Protein AF-A0ABD1CGI1-F1 (afdb_monomer)

Sequence (366 aa):
MSIEWSLESVKILVENVEKYPSLYDGLTTYNNSGPIQEIWDLIAKSVGNGATGFICKRRWQVLRNAYRNHVKFGYKVSPYGIEPHLGFMRPFFRSKAELQAKNNPEDSLEYCKKLTQIVQEYPHLYFDNRSTASSDDWQEVATRMGNGDSPEQCTAHWSRLRTRYSYHLKRGYKMRPAGLEQDLKFMAPLLAAREEATLETTIMLVDLVRDHPILYQHGNVKEHQDVWKNVAEMMGSGATAQDCENHWRSLRYAYTKCLQKGFAMRQSGIAEHLEFLKPYLKLPEGADSEPAAKKISLVKKPQKWELRREAAVAAIQRHKHLKFDGEDEDTLFLFELLPDIAKMNDTDKMAFKVGAVQLAQEFVNG

Solvent-accessible surface area (backbone atoms only — not comparable to full-atom values): 22028 Å² total; per-residue (Å²): 138,84,77,82,82,48,67,64,48,49,48,50,45,46,63,52,48,67,77,40,55,74,82,70,47,89,59,80,90,56,80,55,72,69,67,53,52,55,51,31,41,52,45,12,63,73,46,36,89,84,48,42,24,68,55,49,52,54,51,48,54,52,46,55,51,39,46,53,41,21,77,74,71,69,45,83,50,82,57,82,85,47,67,74,76,53,52,83,49,59,86,63,62,61,49,72,64,59,60,41,51,76,71,35,63,73,58,31,56,68,51,48,50,52,52,48,58,57,48,65,79,39,72,69,65,76,50,93,45,92,87,70,58,55,73,63,58,38,43,50,50,21,60,72,66,67,76,82,53,47,34,67,52,50,51,51,50,49,53,53,50,52,52,50,51,52,42,23,76,77,67,69,44,82,59,72,36,76,77,51,64,67,80,47,51,79,49,53,65,56,53,49,54,50,50,51,55,52,47,52,54,50,50,50,52,48,54,56,47,63,78,37,58,65,79,67,49,98,59,66,75,75,65,48,57,62,51,31,42,53,50,18,60,71,66,65,72,89,52,43,32,66,53,52,51,53,49,49,54,52,50,53,50,50,51,52,41,22,70,76,68,72,42,80,65,94,56,82,72,55,65,71,75,49,53,86,47,60,91,68,50,92,65,71,94,71,69,91,55,76,94,72,88,75,91,83,90,68,98,63,80,78,50,76,66,52,55,50,49,51,51,50,52,51,50,57,62,69,43,77,80,71,68,85,53,97,80,41,64,71,61,52,54,62,56,69,48,46,70,60,58,66,73,45,53,76,67,53,52,49,53,52,54,54,50,52,53,51,53,53,48,51,70,75,74,104

Structure (mmCIF, N/CA/C/O backbone):
data_AF-A0ABD1CGI1-F1
#
_entry.id   AF-A0ABD1CGI1-F1
#
loop_
_atom_site.group_PDB
_atom_site.id
_atom_site.type_symbol
_atom_site.label_atom_id
_atom_site.label_alt_id
_atom_site.label_comp_id
_atom_site.label_asym_id
_atom_site.label_entity_id
_atom_site.label_seq_id
_atom_site.pdbx_PDB_ins_code
_atom_site.Cartn_x
_atom_site.Cartn_y
_atom_site.Cartn_z
_atom_site.occupancy
_atom_site.B_iso_or_equiv
_atom_site.auth_seq_id
_atom_site.auth_comp_id
_atom_site.auth_asym_id
_atom_site.auth_atom_id
_atom_site.pdbx_PDB_model_num
ATOM 1 N N . MET A 1 1 ? 5.285 4.933 44.755 1.00 49.44 1 MET A N 1
ATOM 2 C CA . MET A 1 1 ? 4.060 4.673 45.539 1.00 49.44 1 MET A CA 1
ATOM 3 C C . MET A 1 1 ? 2.994 4.146 44.592 1.00 49.44 1 MET A C 1
ATOM 5 O O . MET A 1 1 ? 2.702 4.816 43.610 1.00 49.44 1 MET A O 1
ATOM 9 N N . SER A 1 2 ? 2.510 2.922 44.808 1.00 55.78 2 SER A N 1
ATOM 10 C CA . SER A 1 2 ? 1.418 2.339 44.018 1.00 55.78 2 SER A CA 1
ATOM 11 C C . SER A 1 2 ? 0.116 2.603 44.762 1.00 55.78 2 SER A C 1
ATOM 13 O O . SER A 1 2 ? -0.016 2.167 45.899 1.00 55.78 2 SER A O 1
ATOM 15 N N . ILE A 1 3 ? -0.806 3.343 44.150 1.00 73.62 3 ILE A N 1
ATOM 16 C CA . ILE A 1 3 ? -2.144 3.562 44.711 1.00 73.62 3 ILE A CA 1
ATOM 17 C C . ILE A 1 3 ? -2.946 2.282 44.512 1.00 73.62 3 ILE A C 1
ATOM 19 O O . ILE A 1 3 ? -3.019 1.758 43.396 1.00 73.62 3 ILE A O 1
ATOM 23 N N . GLU A 1 4 ? -3.540 1.784 45.589 1.00 81.81 4 GLU A N 1
ATOM 24 C CA . GLU A 1 4 ? -4.487 0.682 45.528 1.00 81.81 4 GLU A CA 1
ATOM 25 C C . GLU A 1 4 ? -5.853 1.219 45.080 1.00 81.81 4 GLU A C 1
ATOM 27 O O . GLU A 1 4 ? -6.418 2.130 45.683 1.00 81.81 4 GLU A O 1
ATOM 32 N N . TRP A 1 5 ? -6.360 0.703 43.959 1.00 87.06 5 TRP A N 1
ATOM 33 C CA . TRP A 1 5 ? -7.610 1.167 43.360 1.00 87.06 5 TRP A CA 1
ATOM 34 C C . TRP A 1 5 ? -8.779 0.326 43.864 1.00 87.06 5 TRP A C 1
ATOM 36 O O . TRP A 1 5 ? -9.035 -0.754 43.330 1.00 87.06 5 TRP A O 1
ATOM 46 N N . SER A 1 6 ? -9.509 0.841 44.852 1.00 91.19 6 SER A N 1
ATOM 47 C CA . SER A 1 6 ? -10.784 0.260 45.281 1.00 91.19 6 SER A CA 1
ATOM 48 C C . SER A 1 6 ? -11.879 0.486 44.229 1.00 91.19 6 SER A C 1
ATOM 50 O O . SER A 1 6 ? -11.765 1.368 43.372 1.00 91.19 6 SER A O 1
ATOM 52 N N . LEU A 1 7 ? -12.965 -0.294 44.294 1.00 90.88 7 LEU A N 1
ATOM 53 C CA . LEU A 1 7 ? -14.144 -0.078 43.445 1.00 90.88 7 LEU A CA 1
ATOM 54 C C . LEU A 1 7 ? -14.668 1.359 43.580 1.00 90.88 7 LEU A C 1
ATOM 56 O O . LEU A 1 7 ? -14.987 1.984 42.573 1.00 90.88 7 LEU A O 1
ATOM 60 N N . GLU A 1 8 ? -14.673 1.898 44.797 1.00 92.38 8 GLU A N 1
ATOM 61 C CA . GLU A 1 8 ? -15.166 3.243 45.085 1.00 92.38 8 GLU A CA 1
ATOM 62 C C . GLU A 1 8 ? -14.311 4.331 44.426 1.00 92.38 8 GLU A C 1
ATOM 64 O O . GLU A 1 8 ? -14.825 5.184 43.707 1.00 92.38 8 GLU A O 1
ATOM 69 N N . SER A 1 9 ? -12.981 4.250 44.546 1.00 92.75 9 SER A N 1
ATOM 70 C CA . SER A 1 9 ? -12.083 5.203 43.879 1.00 92.75 9 SER A CA 1
ATOM 71 C C . SER A 1 9 ? -12.183 5.129 42.351 1.00 92.75 9 SER A C 1
ATOM 73 O O . SER A 1 9 ? -11.997 6.135 41.664 1.00 92.75 9 SER A O 1
ATOM 75 N N . VAL A 1 10 ? -12.486 3.948 41.795 1.00 93.81 10 VAL A N 1
ATOM 76 C CA . VAL A 1 10 ? -12.723 3.791 40.354 1.00 93.81 10 VAL A CA 1
ATOM 77 C C . VAL A 1 10 ? -14.075 4.382 39.946 1.00 93.81 10 VAL A C 1
ATOM 79 O O . VAL A 1 10 ? -14.132 5.028 38.903 1.00 93.81 10 VAL A O 1
ATOM 82 N N . LYS A 1 11 ? -15.137 4.235 40.747 1.00 95.06 11 LYS A N 1
ATOM 83 C CA . LYS A 1 11 ? -16.434 4.882 40.484 1.00 95.06 11 LYS A CA 1
ATOM 84 C C . LYS A 1 11 ? -16.307 6.401 40.466 1.00 95.06 11 LYS A C 1
ATOM 86 O O . LYS A 1 11 ? -16.668 7.015 39.467 1.00 95.06 11 LYS A O 1
ATOM 91 N N . ILE A 1 12 ? -15.665 6.978 41.483 1.00 94.81 12 ILE A N 1
ATOM 92 C CA . ILE A 1 12 ? -15.405 8.424 41.560 1.00 94.81 12 ILE A CA 1
ATOM 93 C C . ILE A 1 12 ? -14.619 8.903 40.332 1.00 94.81 12 ILE A C 1
ATOM 95 O O . ILE A 1 12 ? -14.921 9.958 39.770 1.00 94.81 12 ILE A O 1
ATOM 99 N N . LEU A 1 13 ? -13.622 8.133 39.878 1.00 95.88 13 LEU A N 1
ATOM 100 C CA . LEU A 1 13 ? -12.886 8.443 38.651 1.00 95.88 13 LEU A CA 1
ATOM 101 C C . LEU A 1 13 ? -13.818 8.475 37.430 1.00 95.88 13 LEU A C 1
ATOM 103 O O . LEU A 1 13 ? -13.763 9.426 36.656 1.00 95.88 13 LEU A O 1
ATOM 107 N N . VAL A 1 14 ? -14.652 7.449 37.248 1.00 96.19 14 VAL A N 1
ATOM 108 C CA . VAL A 1 14 ? -15.552 7.322 36.091 1.00 96.19 14 VAL A CA 1
ATOM 109 C C . VAL A 1 14 ? -16.596 8.440 36.073 1.00 96.19 14 VAL A C 1
ATOM 111 O O . VAL A 1 14 ? -16.727 9.117 35.056 1.00 96.19 14 VAL A O 1
ATOM 114 N N . GLU A 1 15 ? -17.255 8.696 37.202 1.00 95.19 15 GLU A N 1
ATOM 115 C CA . GLU A 1 15 ? -18.271 9.748 37.349 1.00 95.19 15 GLU A CA 1
ATOM 116 C C . GLU A 1 15 ? -17.703 11.147 37.103 1.00 95.19 15 GLU A C 1
ATOM 118 O O . GLU A 1 15 ? -18.371 12.017 36.547 1.00 95.19 15 GLU A O 1
ATOM 123 N N . ASN A 1 16 ? -16.452 11.394 37.505 1.00 95.94 16 ASN A N 1
ATOM 124 C CA . ASN A 1 16 ? -15.813 12.671 37.214 1.00 95.94 16 ASN A CA 1
ATOM 125 C C . ASN A 1 16 ? -15.345 12.770 35.763 1.00 95.94 16 ASN A C 1
ATOM 127 O O . ASN A 1 16 ? -15.447 13.850 35.195 1.00 95.94 16 ASN A O 1
ATOM 131 N N . VAL A 1 17 ? -14.883 11.681 35.141 1.00 95.12 17 VAL A N 1
ATOM 132 C CA . VAL A 1 17 ? -14.538 11.681 33.711 1.00 95.12 17 VAL A CA 1
ATOM 133 C C . VAL A 1 17 ? -15.768 11.945 32.845 1.00 95.12 17 VAL A C 1
ATOM 135 O O . VAL A 1 17 ? -15.658 12.713 31.895 1.00 95.12 17 VAL A O 1
ATOM 138 N N . GLU A 1 18 ? -16.924 11.366 33.177 1.00 94.44 18 GLU A N 1
ATOM 139 C CA . GLU A 1 18 ? -18.182 11.522 32.431 1.00 94.44 18 GLU A CA 1
ATOM 140 C C . GLU A 1 18 ? -18.579 12.995 32.229 1.00 94.44 18 GLU A C 1
ATOM 142 O O . GLU A 1 18 ? -19.019 13.372 31.140 1.00 94.44 18 GLU A O 1
ATOM 147 N N . LYS A 1 19 ? -18.311 13.851 33.224 1.00 93.31 19 LYS A N 1
ATOM 148 C CA . LYS A 1 19 ? -18.578 15.302 33.190 1.00 93.31 19 LYS A CA 1
ATOM 149 C C . LYS A 1 19 ? -17.768 16.064 32.135 1.00 93.31 19 LYS A C 1
ATOM 151 O O . LYS A 1 19 ? -18.123 17.193 31.806 1.00 93.31 19 LYS A O 1
ATOM 156 N N . TYR A 1 20 ? -16.691 15.478 31.611 1.00 91.69 20 TYR A N 1
ATOM 157 C CA . TYR A 1 20 ? -15.783 16.131 30.668 1.00 91.69 20 TYR A CA 1
ATOM 158 C C . TYR A 1 20 ? -15.687 15.341 29.351 1.00 91.69 20 TYR A C 1
ATOM 160 O O . TYR A 1 20 ? -14.754 14.550 29.173 1.00 91.69 20 TYR A O 1
ATOM 168 N N . PRO A 1 21 ? -16.598 15.583 28.384 1.00 87.81 21 PRO A N 1
ATOM 169 C CA . PRO A 1 21 ? -16.583 14.927 27.073 1.00 87.81 21 PRO A CA 1
ATOM 170 C C . PRO A 1 21 ? -15.235 14.974 26.351 1.00 87.81 2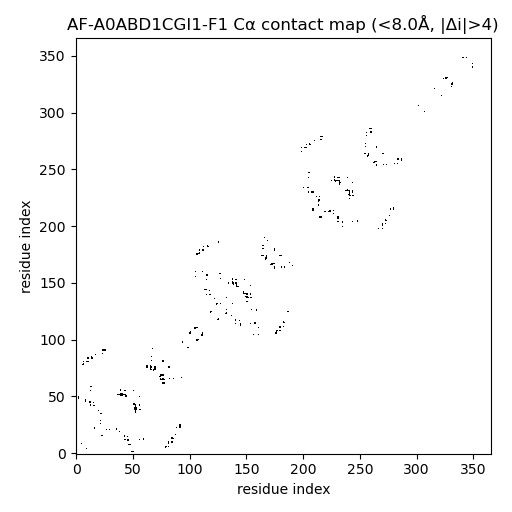1 PRO A C 1
ATOM 172 O O . PRO A 1 21 ? -14.848 13.997 25.717 1.00 87.81 21 PRO A O 1
ATOM 175 N N . SER A 1 22 ? -14.457 16.045 26.530 1.00 85.69 22 SER A N 1
ATOM 176 C CA . SER A 1 22 ? -13.109 16.199 25.963 1.00 85.69 22 SER A CA 1
ATOM 177 C C . SER A 1 22 ? -12.122 15.080 26.338 1.00 85.69 22 SER A C 1
ATOM 179 O O . SER A 1 22 ? -11.112 14.897 25.659 1.00 85.69 22 SER A O 1
ATOM 181 N N . LEU A 1 23 ? -12.387 14.302 27.395 1.00 88.81 23 LEU A N 1
ATOM 182 C CA . LEU A 1 23 ? -11.530 13.194 27.833 1.00 88.81 23 LEU A CA 1
ATOM 183 C C . LEU A 1 23 ? -11.821 11.861 27.129 1.00 88.81 23 LEU A C 1
ATOM 185 O O . LEU A 1 23 ? -11.013 10.922 27.213 1.00 88.81 23 LEU A O 1
ATOM 189 N N . TYR A 1 24 ? -12.972 11.734 26.468 1.00 87.06 24 TYR A N 1
ATOM 190 C CA . TYR A 1 24 ? -13.424 10.463 25.901 1.00 87.06 24 TYR A CA 1
ATOM 191 C C . TYR A 1 24 ? -14.042 10.567 24.507 1.00 87.06 24 TYR A C 1
ATOM 193 O O . TYR A 1 24 ? -13.905 9.606 23.738 1.00 87.06 24 TYR A O 1
ATOM 201 N N . ASP A 1 25 ? -14.631 11.706 24.159 1.00 80.44 25 ASP A N 1
ATOM 202 C CA . ASP A 1 25 ? -15.135 12.013 22.830 1.00 80.44 25 ASP A CA 1
ATOM 203 C C . ASP A 1 25 ? -13.984 12.480 21.927 1.00 80.44 25 ASP A C 1
ATOM 205 O O . ASP A 1 25 ? -13.345 13.503 22.156 1.00 80.44 25 ASP A O 1
ATOM 209 N N . GLY A 1 26 ? -13.664 11.680 20.909 1.00 68.81 26 GLY A N 1
ATOM 210 C CA . GLY A 1 26 ? -12.513 11.889 20.023 1.00 68.81 26 GLY A CA 1
ATOM 211 C C . GLY A 1 26 ? -12.719 12.976 18.965 1.00 68.81 26 GLY A C 1
ATOM 212 O O . GLY A 1 26 ? -12.088 12.903 17.911 1.00 68.81 26 GLY A O 1
ATOM 213 N N . LEU A 1 27 ? -13.636 13.920 19.188 1.00 65.75 27 LEU A N 1
ATOM 214 C CA . LEU A 1 27 ? -13.879 15.034 18.276 1.00 65.75 27 LEU A CA 1
ATOM 215 C C . LEU A 1 27 ? -12.739 16.059 18.354 1.00 65.75 27 LEU A C 1
ATOM 217 O O . LEU A 1 27 ? -12.247 16.412 19.424 1.00 65.75 27 LEU A O 1
ATOM 221 N N . THR A 1 28 ? -12.328 16.556 17.188 1.00 53.53 28 THR A N 1
ATOM 222 C CA . THR A 1 28 ? -11.193 17.476 16.996 1.00 53.53 28 THR A CA 1
ATOM 223 C C . THR A 1 28 ? -11.413 18.874 17.581 1.00 53.53 28 THR A C 1
ATOM 225 O O . THR A 1 28 ? -10.465 19.650 17.681 1.00 53.53 28 THR A O 1
ATOM 228 N N . THR A 1 29 ? -12.635 19.194 18.014 1.00 57.47 29 THR A N 1
ATOM 229 C CA . THR A 1 29 ? -13.027 20.484 18.603 1.00 57.47 29 THR A CA 1
ATOM 230 C C . THR A 1 29 ? -12.425 20.743 19.987 1.00 57.47 29 THR A C 1
ATOM 232 O O . THR A 1 29 ? -12.508 21.862 20.481 1.00 57.47 29 THR A O 1
ATOM 235 N N . TYR A 1 30 ? -11.799 19.741 20.613 1.00 57.44 30 TYR A N 1
ATOM 236 C CA . TYR A 1 30 ? -11.267 19.823 21.981 1.00 57.44 30 TYR A CA 1
ATOM 237 C C . TYR A 1 30 ? -9.726 19.874 22.064 1.00 57.44 30 TYR A C 1
ATOM 239 O O . TYR A 1 30 ? -9.164 19.680 23.139 1.00 57.44 30 TYR A O 1
ATOM 247 N N . ASN A 1 31 ? -9.027 20.136 20.953 1.00 52.41 31 ASN A N 1
ATOM 248 C CA . ASN A 1 31 ? -7.566 19.994 20.794 1.00 52.41 31 ASN A CA 1
ATOM 249 C C . ASN A 1 31 ? -6.672 21.026 21.525 1.00 52.41 31 ASN A C 1
ATOM 251 O O . ASN A 1 31 ? -5.549 21.291 21.096 1.00 52.41 31 ASN A O 1
ATOM 255 N N . ASN A 1 32 ? -7.099 21.557 22.669 1.00 59.28 32 ASN A N 1
ATOM 256 C CA . ASN A 1 32 ? -6.231 22.354 23.532 1.00 59.28 32 ASN A CA 1
ATOM 257 C C . ASN A 1 32 ? -5.620 21.440 24.606 1.00 59.28 32 ASN A C 1
ATOM 259 O O . ASN A 1 32 ? -6.303 20.970 25.513 1.00 59.28 32 ASN A O 1
ATOM 263 N N . SER A 1 33 ? -4.316 21.168 24.501 1.00 55.50 33 SER A N 1
ATOM 264 C CA . SER A 1 33 ? -3.584 20.278 25.417 1.00 55.50 33 SER A CA 1
ATOM 265 C C . SER A 1 33 ? -3.448 20.832 26.843 1.00 55.50 33 SER A C 1
ATOM 267 O O . SER A 1 33 ? -3.386 20.042 27.784 1.00 55.50 33 SER A O 1
ATOM 269 N N . GLY A 1 34 ? -3.445 22.160 27.008 1.00 63.25 34 GLY A N 1
ATOM 270 C CA . GLY A 1 34 ? -3.379 22.838 28.312 1.00 63.25 34 GLY A CA 1
ATOM 271 C C . GLY A 1 34 ? -4.583 22.537 29.221 1.00 63.25 34 GLY A C 1
ATOM 272 O O . GLY A 1 34 ? -4.389 21.946 30.282 1.00 63.25 34 GLY A O 1
ATOM 273 N N . PRO A 1 35 ? -5.827 22.817 28.782 1.00 78.44 35 PRO A N 1
ATOM 274 C CA . PRO A 1 35 ? -7.042 22.547 29.558 1.00 78.44 35 PRO A CA 1
ATOM 275 C C . PRO A 1 35 ? -7.209 21.084 29.989 1.00 78.44 35 PRO A C 1
ATOM 277 O O . PRO A 1 35 ? -7.772 20.801 31.041 1.00 78.44 35 PRO A O 1
ATOM 280 N N . ILE A 1 36 ? -6.715 20.125 29.198 1.00 86.50 36 ILE A N 1
ATOM 281 C CA . ILE A 1 36 ? -6.889 18.693 29.486 1.00 86.50 36 ILE A CA 1
ATOM 282 C C . ILE A 1 36 ? -6.120 18.271 30.741 1.00 86.50 36 ILE A C 1
ATOM 284 O O . ILE A 1 36 ? -6.612 17.442 31.507 1.00 86.50 36 ILE A O 1
ATOM 288 N N . GLN A 1 37 ? -4.914 18.803 30.955 1.00 88.31 37 GLN A N 1
ATOM 289 C CA . GLN A 1 37 ? -4.113 18.426 32.119 1.00 88.31 37 GLN A CA 1
ATOM 290 C C . GLN A 1 37 ? -4.726 18.974 33.414 1.00 88.31 37 GLN A C 1
ATOM 292 O O . GLN A 1 37 ? -4.833 18.230 34.387 1.00 88.31 37 GLN A O 1
ATOM 297 N N . GLU A 1 38 ? -5.227 20.210 33.389 1.00 90.12 38 GLU A N 1
ATOM 298 C CA . GLU A 1 38 ? -5.939 20.822 34.518 1.00 90.12 38 GLU A CA 1
ATOM 299 C C . GLU A 1 38 ? -7.193 20.027 34.903 1.00 90.12 38 GLU A C 1
ATOM 301 O O . GLU A 1 38 ? -7.440 19.791 36.086 1.00 90.12 38 GLU A O 1
ATOM 306 N N . ILE A 1 39 ? -7.945 19.531 33.913 1.00 92.69 39 ILE A N 1
ATOM 307 C CA . ILE A 1 39 ? -9.095 18.650 34.153 1.00 92.69 39 ILE A CA 1
ATOM 308 C C . ILE A 1 39 ? -8.651 17.362 34.861 1.00 92.69 39 ILE A C 1
ATOM 310 O O . ILE A 1 39 ? -9.283 16.947 35.831 1.00 92.69 39 ILE A O 1
ATOM 314 N N . TRP A 1 40 ? -7.557 16.726 34.429 1.00 95.31 40 TRP A N 1
ATOM 315 C CA . TRP A 1 40 ? -7.055 15.526 35.107 1.00 95.31 40 TRP A CA 1
ATOM 316 C C . TRP A 1 40 ? -6.618 15.802 36.546 1.00 95.31 40 TRP A C 1
ATOM 318 O O . TRP A 1 40 ? -6.855 14.963 37.416 1.00 95.31 40 TRP A O 1
ATOM 328 N N . ASP A 1 41 ? -6.018 16.958 36.812 1.00 94.00 41 ASP A N 1
ATOM 329 C CA . ASP A 1 41 ? -5.604 17.342 38.162 1.00 94.00 41 ASP A CA 1
ATOM 330 C C . ASP A 1 41 ? -6.809 17.672 39.060 1.00 94.00 41 ASP A C 1
ATOM 332 O O . ASP A 1 41 ? -6.804 17.332 40.244 1.00 94.00 41 ASP A O 1
ATOM 336 N N . LEU A 1 42 ? -7.884 18.243 38.505 1.00 94.44 42 LEU A N 1
ATOM 337 C CA . LEU A 1 42 ? -9.169 18.396 39.199 1.00 94.44 42 LEU A CA 1
ATOM 338 C C . LEU A 1 42 ? -9.792 17.038 39.543 1.00 94.44 42 LEU A C 1
ATOM 340 O O . LEU A 1 42 ? -10.171 16.812 40.691 1.00 94.44 42 LEU A O 1
ATOM 344 N N . ILE A 1 43 ? -9.833 16.111 38.582 1.00 95.75 43 ILE A N 1
ATOM 345 C CA . ILE A 1 43 ? -10.327 14.743 38.804 1.00 95.75 43 ILE A CA 1
ATOM 346 C C . ILE A 1 43 ? -9.505 14.047 39.893 1.00 95.75 43 ILE A C 1
ATOM 348 O O . ILE A 1 43 ? -10.063 13.375 40.758 1.00 95.75 43 ILE A O 1
ATOM 352 N N . ALA A 1 44 ? -8.184 14.223 39.889 1.00 95.19 44 ALA A N 1
ATOM 353 C CA . ALA A 1 44 ? -7.301 13.621 40.879 1.00 95.19 44 ALA A CA 1
ATOM 354 C C . ALA A 1 44 ? -7.585 14.113 42.306 1.00 95.19 44 ALA A C 1
ATOM 356 O O . ALA A 1 44 ? -7.606 13.303 43.234 1.00 95.19 44 ALA A O 1
ATOM 357 N N . LYS A 1 45 ? -7.893 15.407 42.478 1.00 94.69 45 LYS A N 1
ATOM 358 C CA . LYS A 1 45 ? -8.345 15.958 43.768 1.00 94.69 45 LYS A CA 1
ATOM 359 C C . LYS A 1 45 ? -9.642 15.303 44.245 1.00 94.69 45 LYS A C 1
ATOM 361 O O . LYS A 1 45 ? -9.764 15.030 45.434 1.00 94.69 45 LYS A O 1
ATOM 366 N N . SER A 1 46 ? -10.581 15.023 43.337 1.00 93.56 46 SER A N 1
ATOM 367 C CA . SER A 1 46 ? -11.840 14.341 43.668 1.00 93.56 46 SER A CA 1
ATOM 368 C C . SER A 1 46 ? -11.650 12.864 44.017 1.00 93.56 46 SER A C 1
ATOM 370 O O . SER A 1 46 ? -12.340 12.359 44.893 1.00 93.56 46 SER A O 1
ATOM 372 N N . VAL A 1 47 ? -10.719 12.169 43.356 1.00 93.06 47 VAL A N 1
ATOM 373 C CA . VAL A 1 47 ? -10.402 10.758 43.647 1.00 93.06 47 VAL A CA 1
ATOM 374 C C . VAL A 1 47 ? -9.693 10.601 44.999 1.00 93.06 47 VAL A C 1
ATOM 376 O O . VAL A 1 47 ? -9.909 9.605 45.689 1.00 93.06 47 VAL A O 1
ATOM 379 N N . GLY A 1 48 ? -8.863 11.572 45.393 1.00 88.75 48 GLY A N 1
ATOM 380 C CA . GLY A 1 48 ? -8.148 11.557 46.671 1.00 88.75 48 GLY A CA 1
ATOM 381 C C . GLY A 1 48 ? -7.013 10.524 46.730 1.00 88.75 48 GLY A C 1
ATOM 382 O O . GLY A 1 48 ? -6.460 10.120 45.708 1.00 88.75 48 GLY A O 1
ATOM 383 N N . ASN A 1 49 ? -6.621 10.115 47.944 1.00 83.12 49 ASN A N 1
ATOM 384 C CA . ASN A 1 49 ? -5.625 9.056 48.204 1.00 83.12 49 ASN A CA 1
ATOM 385 C C . ASN A 1 49 ? -4.252 9.254 47.527 1.00 83.12 49 ASN A C 1
ATOM 387 O O . ASN A 1 49 ? -3.592 8.294 47.126 1.00 83.12 49 ASN A O 1
ATOM 391 N N . GLY A 1 50 ? -3.816 10.508 47.376 1.00 84.38 50 GLY A N 1
ATOM 392 C CA . GLY A 1 50 ? -2.546 10.840 46.723 1.00 84.38 50 GLY A CA 1
ATOM 393 C C . GLY A 1 50 ? -2.542 10.615 45.206 1.00 84.38 50 GLY A C 1
ATOM 394 O O . GLY A 1 50 ? -1.469 10.591 44.599 1.00 84.38 50 GLY A O 1
ATOM 395 N N . ALA A 1 51 ? -3.713 10.439 44.580 1.00 88.88 51 ALA A N 1
ATOM 396 C CA . ALA A 1 51 ? -3.830 10.361 43.132 1.00 88.88 51 ALA A CA 1
ATOM 397 C C . ALA A 1 51 ? -3.357 11.662 42.477 1.00 88.88 51 ALA A C 1
ATOM 399 O O . ALA A 1 51 ? -3.649 12.763 42.937 1.00 88.88 51 ALA A O 1
ATOM 400 N N . THR A 1 52 ? -2.627 11.522 41.373 1.00 93.19 52 THR A N 1
ATOM 401 C CA . THR A 1 52 ? -2.246 12.638 40.502 1.00 93.19 52 THR A CA 1
ATOM 402 C C . THR A 1 52 ? -3.000 12.528 39.184 1.00 93.19 52 THR A C 1
ATOM 404 O O . THR A 1 52 ? -3.404 11.424 38.794 1.00 93.19 52 THR A O 1
ATOM 407 N N . GLY A 1 53 ? -3.152 13.639 38.454 1.00 92.44 53 GLY A N 1
ATOM 408 C CA . GLY A 1 53 ? -3.861 13.633 37.173 1.00 92.44 53 GLY A CA 1
ATOM 409 C C . GLY A 1 53 ? -3.284 12.617 36.186 1.00 92.44 53 GLY A C 1
ATOM 410 O O . GLY A 1 53 ? -4.022 11.919 35.489 1.00 92.44 53 GLY A O 1
ATOM 411 N N . PHE A 1 54 ? -1.962 12.427 36.204 1.00 91.31 54 PHE A N 1
ATOM 412 C CA . PHE A 1 54 ? -1.288 11.394 35.417 1.00 91.31 54 PHE A CA 1
ATOM 413 C C . PHE A 1 54 ? -1.749 9.966 35.764 1.00 91.31 54 PHE A C 1
ATOM 415 O O . PHE A 1 54 ? -2.003 9.161 34.862 1.00 91.31 54 PHE A O 1
ATOM 422 N N . ILE A 1 55 ? -1.873 9.634 37.053 1.00 91.88 55 ILE A N 1
ATOM 423 C CA . ILE A 1 55 ? -2.297 8.296 37.490 1.00 91.88 55 ILE A CA 1
ATOM 424 C C . ILE A 1 55 ? -3.772 8.076 37.125 1.00 91.88 55 ILE A C 1
ATOM 426 O O . ILE A 1 55 ? -4.100 7.026 36.566 1.00 91.88 55 ILE A O 1
ATOM 430 N N . CYS A 1 56 ? -4.639 9.068 37.350 1.00 94.81 56 CYS A N 1
ATOM 431 C CA . CYS A 1 56 ? -6.048 9.023 36.947 1.00 94.81 56 CYS A CA 1
ATOM 432 C C . CYS A 1 56 ? -6.197 8.805 35.436 1.00 94.81 56 CYS A C 1
ATOM 434 O O . CYS A 1 56 ? -6.907 7.891 35.013 1.00 94.81 56 CYS A O 1
ATOM 436 N N . LYS A 1 57 ? -5.447 9.554 34.618 1.00 94.62 57 LYS A N 1
ATOM 437 C CA . LYS A 1 57 ? -5.413 9.396 33.157 1.00 94.62 57 LYS A CA 1
ATOM 438 C C . LYS A 1 57 ? -5.002 7.985 32.743 1.00 94.62 57 LYS A C 1
ATOM 440 O O . LYS A 1 57 ? -5.657 7.364 31.905 1.00 94.62 57 LYS A O 1
ATOM 445 N N . ARG A 1 58 ? -3.926 7.451 33.326 1.00 92.12 58 ARG A N 1
ATOM 446 C CA . ARG A 1 58 ? -3.442 6.099 33.011 1.00 92.12 58 ARG A CA 1
ATOM 447 C C . ARG A 1 58 ? -4.455 5.031 33.424 1.00 92.12 58 ARG A C 1
ATOM 449 O O . ARG A 1 58 ? -4.702 4.100 32.659 1.00 92.12 58 ARG A O 1
ATOM 456 N N . ARG A 1 59 ? -5.065 5.167 34.606 1.00 93.88 59 ARG A N 1
ATOM 457 C CA . ARG A 1 59 ? -6.105 4.249 35.086 1.00 93.88 59 ARG A CA 1
ATOM 458 C C . ARG A 1 59 ? -7.330 4.280 34.177 1.00 93.88 59 ARG A C 1
ATOM 460 O O . ARG A 1 59 ? -7.807 3.218 33.786 1.00 93.88 59 ARG A O 1
ATOM 467 N N . TRP A 1 60 ? -7.769 5.472 33.774 1.00 95.12 60 TRP A N 1
ATOM 468 C CA . TRP A 1 60 ? -8.850 5.659 32.810 1.00 95.12 60 TRP A CA 1
ATOM 469 C C . TRP A 1 60 ? -8.562 4.972 31.474 1.00 95.12 60 TRP A C 1
ATOM 471 O O . TRP A 1 60 ? -9.414 4.258 30.960 1.00 95.12 60 TRP A O 1
ATOM 481 N N . GLN A 1 61 ? -7.354 5.115 30.919 1.00 93.12 61 GLN A N 1
ATOM 482 C CA . GLN A 1 61 ? -6.983 4.451 29.662 1.00 93.12 61 GLN A CA 1
ATOM 483 C C . GLN A 1 61 ? -7.082 2.924 29.754 1.00 93.12 61 GLN A C 1
ATOM 485 O O . GLN A 1 61 ? -7.589 2.280 28.833 1.00 93.12 61 GLN A O 1
ATOM 490 N N . VAL A 1 62 ? -6.614 2.343 30.863 1.00 93.19 62 VAL A N 1
ATOM 491 C CA . VAL A 1 62 ? -6.729 0.900 31.119 1.00 93.19 62 VAL A CA 1
ATOM 492 C C . VAL A 1 62 ? -8.198 0.492 31.210 1.00 93.19 62 VAL A C 1
ATOM 494 O O . VAL A 1 62 ? -8.605 -0.450 30.532 1.00 93.19 62 VAL A O 1
ATOM 497 N N . LEU A 1 63 ? -9.000 1.231 31.979 1.00 94.25 63 LEU A N 1
ATOM 498 C CA . LEU A 1 63 ? -10.421 0.951 32.182 1.00 94.25 63 LEU A CA 1
ATOM 499 C C . LEU A 1 63 ? -11.226 1.071 30.880 1.00 94.25 63 LEU A C 1
ATOM 501 O O . LEU A 1 63 ? -11.967 0.160 30.521 1.00 94.25 63 LEU A O 1
ATOM 505 N N . ARG A 1 64 ? -11.008 2.145 30.115 1.00 93.38 64 ARG A N 1
ATOM 506 C CA . ARG A 1 64 ? -11.608 2.379 28.795 1.00 93.38 64 ARG A CA 1
ATOM 507 C C . ARG A 1 64 ? -11.305 1.242 27.826 1.00 93.38 64 ARG A C 1
ATOM 509 O O . ARG A 1 64 ? -12.193 0.800 27.102 1.00 93.38 64 ARG A O 1
ATOM 516 N N . ASN A 1 65 ? -10.057 0.776 27.786 1.00 90.69 65 ASN A N 1
ATOM 517 C CA . ASN A 1 65 ? -9.663 -0.329 26.913 1.00 90.69 65 ASN A CA 1
ATOM 518 C C . ASN A 1 65 ? -10.283 -1.657 27.361 1.00 90.69 65 ASN A C 1
ATOM 520 O O . ASN A 1 65 ? -10.764 -2.412 26.516 1.00 90.69 65 ASN A O 1
ATOM 524 N N . ALA A 1 66 ? -10.312 -1.926 28.669 1.00 92.69 66 ALA A N 1
ATOM 525 C CA . ALA A 1 66 ? -10.963 -3.108 29.223 1.00 92.69 66 ALA A CA 1
ATOM 526 C C . ALA A 1 66 ? -12.462 -3.122 28.889 1.00 92.69 66 ALA A C 1
ATOM 528 O O . ALA A 1 66 ? -12.961 -4.115 28.369 1.00 92.69 66 ALA A O 1
ATOM 529 N N . TYR A 1 67 ? -13.156 -1.997 29.072 1.00 94.25 67 TYR A N 1
ATOM 530 C CA . TYR A 1 67 ? -14.577 -1.887 28.756 1.00 94.25 67 TYR A CA 1
ATOM 531 C C . TYR A 1 67 ? -14.870 -1.930 27.253 1.00 94.25 67 TYR A C 1
ATOM 533 O O . TYR A 1 67 ? -15.822 -2.576 26.825 1.00 94.25 67 TYR A O 1
ATOM 541 N N . ARG A 1 68 ? -14.009 -1.348 26.409 1.00 89.62 68 ARG A N 1
ATOM 542 C CA . ARG A 1 68 ? -14.100 -1.545 24.954 1.00 89.62 68 ARG A CA 1
ATOM 543 C C . ARG A 1 68 ? -14.043 -3.033 24.591 1.00 89.62 68 ARG A C 1
ATOM 545 O O . ARG A 1 68 ? -14.802 -3.482 23.735 1.00 89.62 68 ARG A O 1
ATOM 552 N N . ASN A 1 69 ? -13.149 -3.793 25.221 1.00 87.69 69 ASN A N 1
ATOM 553 C CA . ASN A 1 69 ? -13.052 -5.232 24.987 1.00 87.69 69 ASN A CA 1
ATOM 554 C C . ASN A 1 69 ? -14.239 -6.000 25.582 1.00 87.69 69 ASN A C 1
ATOM 556 O O . ASN A 1 69 ? -14.674 -6.968 24.971 1.00 87.69 69 ASN A O 1
ATOM 560 N N . HIS A 1 70 ? -14.798 -5.554 26.709 1.00 90.62 70 HIS A N 1
ATOM 561 C CA . HIS A 1 70 ? -16.046 -6.087 27.258 1.00 90.62 70 HIS A CA 1
ATOM 562 C C . HIS A 1 70 ? -17.198 -5.958 26.262 1.00 90.62 70 HIS A C 1
ATOM 564 O O . HIS A 1 70 ? -17.837 -6.947 25.926 1.00 90.62 70 HIS A O 1
ATOM 570 N N . VAL A 1 71 ? -17.406 -4.761 25.709 1.00 88.25 71 VAL A N 1
ATOM 571 C CA . VAL A 1 71 ? -18.465 -4.520 24.718 1.00 88.25 71 VAL A CA 1
ATOM 572 C C . VAL A 1 71 ? -18.242 -5.343 23.446 1.00 88.25 71 VAL A C 1
ATOM 574 O O . VAL A 1 71 ? -19.199 -5.829 22.855 1.00 88.25 71 VAL A O 1
ATOM 577 N N . LYS A 1 72 ? -16.987 -5.511 23.013 1.00 84.75 72 LYS A N 1
ATOM 578 C CA . LYS A 1 72 ? -16.668 -6.199 21.754 1.00 84.75 72 LYS A CA 1
ATOM 579 C C . LYS A 1 72 ? -16.629 -7.728 21.861 1.00 84.75 72 LYS A C 1
ATOM 581 O O . LYS A 1 72 ? -16.956 -8.402 20.891 1.00 84.75 72 LYS A O 1
ATOM 586 N N . PHE A 1 73 ? -16.160 -8.260 22.984 1.00 85.62 73 PHE A N 1
ATOM 587 C CA . PHE A 1 73 ? -15.809 -9.677 23.140 1.00 85.62 73 PHE A CA 1
ATOM 588 C C . PHE A 1 73 ? -16.403 -10.322 24.399 1.00 85.62 73 PHE A C 1
ATOM 590 O O . PHE A 1 73 ? -16.126 -11.485 24.665 1.00 85.62 73 PHE A O 1
ATOM 597 N N . GLY A 1 74 ? -17.163 -9.583 25.211 1.00 87.88 74 GLY A N 1
ATOM 598 C CA . GLY A 1 74 ? -17.738 -10.093 26.459 1.00 87.88 74 GLY A CA 1
ATOM 599 C C . GLY A 1 74 ? -16.729 -10.281 27.597 1.00 87.88 74 GLY A C 1
ATOM 600 O O . GLY A 1 74 ? -17.043 -10.928 28.592 1.00 87.88 74 GLY A O 1
ATOM 601 N N . TYR A 1 75 ? -15.510 -9.739 27.491 1.00 89.94 75 TYR A N 1
ATOM 602 C CA . TYR A 1 75 ? -14.505 -9.859 28.555 1.00 89.94 75 TYR A CA 1
ATOM 603 C C . TYR A 1 75 ? -14.935 -9.152 29.841 1.00 89.94 75 TYR A C 1
ATOM 605 O O . TYR A 1 75 ? -15.533 -8.083 29.797 1.00 89.94 75 TYR A O 1
ATOM 613 N N . LYS A 1 76 ? -14.599 -9.720 31.001 1.00 88.88 76 LYS A N 1
ATOM 614 C CA . LYS A 1 76 ? -14.893 -9.107 32.307 1.00 88.88 76 LYS A CA 1
ATOM 615 C C . LYS A 1 76 ? -14.071 -7.828 32.507 1.00 88.88 76 LYS A C 1
ATOM 617 O O . LYS A 1 76 ? -12.894 -7.794 32.137 1.00 88.88 76 LYS A O 1
ATOM 622 N N . VAL A 1 77 ? -14.662 -6.796 33.113 1.00 90.62 77 VAL A N 1
ATOM 623 C CA . VAL A 1 77 ? -13.940 -5.575 33.493 1.00 90.62 77 VAL A CA 1
ATOM 624 C C . VAL A 1 77 ? -13.599 -5.650 34.977 1.00 90.62 77 VAL A C 1
ATOM 626 O O . VAL A 1 77 ? -14.380 -6.115 35.797 1.00 90.62 77 VAL A O 1
ATOM 629 N N . SER A 1 78 ? -12.386 -5.230 35.329 1.00 87.50 78 SER A N 1
ATOM 630 C CA . SER A 1 78 ? -11.960 -5.129 36.723 1.00 87.50 78 SER A CA 1
ATOM 631 C C . SER A 1 78 ? -11.891 -3.657 37.137 1.00 87.50 78 SER A C 1
ATOM 633 O O . SER A 1 78 ? -11.323 -2.853 36.384 1.00 87.50 78 SER A O 1
ATOM 635 N N . PRO A 1 79 ? -12.395 -3.289 38.328 1.00 89.38 79 PRO A N 1
ATOM 636 C CA . PRO A 1 79 ? -13.029 -4.152 39.338 1.00 89.38 79 PRO A CA 1
ATOM 637 C C . PRO A 1 79 ? -14.454 -4.588 38.949 1.00 89.38 79 PRO A C 1
ATOM 639 O O . PRO A 1 79 ? -15.133 -3.879 38.215 1.00 89.38 79 PRO A O 1
ATOM 642 N N . TYR A 1 80 ? -14.900 -5.745 39.450 1.00 88.81 80 TYR A N 1
ATOM 643 C CA . TYR A 1 80 ? -16.238 -6.281 39.166 1.00 88.81 80 TYR A CA 1
ATOM 644 C C . TYR A 1 80 ? -17.337 -5.297 39.595 1.00 88.81 80 TYR A C 1
ATOM 646 O O . TYR A 1 80 ? -17.283 -4.759 40.703 1.00 88.81 80 TYR A O 1
ATOM 654 N N . GLY A 1 81 ? -18.330 -5.075 38.730 1.00 89.50 81 GLY A N 1
ATOM 655 C CA . GLY A 1 81 ? -19.455 -4.176 38.996 1.00 89.50 81 GLY A CA 1
ATOM 656 C C . GLY A 1 81 ? -19.225 -2.729 38.555 1.00 89.50 81 GLY A C 1
ATOM 657 O O . GLY A 1 81 ? -20.075 -1.877 38.807 1.00 89.50 81 GLY A O 1
ATOM 658 N N . ILE A 1 82 ? -18.104 -2.425 37.890 1.00 93.50 82 ILE A N 1
ATOM 659 C CA . ILE A 1 82 ? -17.855 -1.099 37.306 1.00 93.50 82 ILE A CA 1
ATOM 660 C C . ILE A 1 82 ? -18.531 -0.916 35.941 1.00 93.50 82 ILE A C 1
ATOM 662 O O . ILE A 1 82 ? -18.737 0.210 35.492 1.00 93.50 82 ILE A O 1
ATOM 666 N N . GLU A 1 83 ? -18.887 -2.011 35.270 1.00 92.50 83 GLU A N 1
ATOM 667 C CA . GLU A 1 83 ? -19.440 -2.024 33.916 1.00 92.50 83 GLU A CA 1
ATOM 668 C C . GLU A 1 83 ? -20.661 -1.104 33.730 1.00 92.50 83 GLU A C 1
ATOM 670 O O . GLU A 1 83 ? -20.670 -0.364 32.741 1.00 92.50 83 GLU A O 1
ATOM 675 N N . PRO A 1 84 ? -21.650 -1.056 34.651 1.00 93.44 84 PRO A N 1
ATOM 676 C CA . PRO A 1 84 ? -22.802 -0.163 34.511 1.00 93.44 84 PRO A CA 1
ATOM 677 C C . PRO A 1 84 ? -22.412 1.321 34.474 1.00 93.44 84 PRO A C 1
ATOM 679 O O . PRO A 1 84 ? -22.979 2.083 33.694 1.00 93.44 84 PRO A O 1
ATOM 682 N N . HIS A 1 85 ? -21.394 1.720 35.244 1.00 94.88 85 HIS A N 1
ATOM 683 C CA . HIS A 1 85 ? -20.918 3.108 35.314 1.00 94.88 85 HIS A CA 1
ATOM 684 C C . HIS A 1 85 ? -20.188 3.547 34.038 1.00 94.88 85 HIS A C 1
ATOM 686 O O . HIS A 1 85 ? -20.096 4.732 33.745 1.00 94.88 85 HIS A O 1
ATOM 692 N N . LEU A 1 86 ? -19.682 2.603 33.242 1.00 94.19 86 LEU A N 1
ATOM 693 C CA . LEU A 1 86 ? -19.028 2.895 31.963 1.00 94.19 86 LEU A CA 1
ATOM 694 C C . LEU A 1 86 ? -20.026 2.949 30.795 1.00 94.19 86 LEU A C 1
ATOM 696 O O . LEU A 1 86 ? -19.633 3.190 29.651 1.00 94.19 86 LEU A O 1
ATOM 700 N N . GLY A 1 87 ? -21.322 2.750 31.067 1.00 92.56 87 GLY A N 1
ATOM 701 C CA . GLY A 1 87 ? -22.406 2.742 30.084 1.00 92.56 87 GLY A CA 1
ATOM 702 C C . GLY A 1 87 ? -22.400 3.947 29.142 1.00 92.56 87 GLY A C 1
ATOM 703 O O . GLY A 1 87 ? -22.555 3.761 27.931 1.00 92.56 87 GLY A O 1
ATOM 704 N N . PHE A 1 88 ? -22.112 5.146 29.663 1.00 93.44 88 PHE A N 1
ATOM 705 C CA . PHE A 1 88 ? -22.080 6.395 28.893 1.00 93.44 88 PHE A CA 1
ATOM 706 C C . PHE A 1 88 ? -21.069 6.379 27.740 1.00 93.44 88 PHE A C 1
ATOM 708 O O . PHE A 1 88 ? -21.219 7.125 26.779 1.00 93.44 88 PHE A O 1
ATOM 715 N N . MET A 1 89 ? -20.051 5.510 27.782 1.00 91.19 89 MET A N 1
ATOM 716 C CA . MET A 1 89 ? -19.056 5.411 26.715 1.00 91.19 89 MET A CA 1
ATOM 717 C C . MET A 1 89 ? -19.573 4.710 25.456 1.00 91.19 89 MET A C 1
ATOM 719 O O . MET A 1 89 ? -18.944 4.830 24.402 1.00 91.19 89 MET A O 1
ATOM 723 N N . ARG A 1 90 ? -20.675 3.948 25.546 1.00 87.81 90 ARG A N 1
ATOM 724 C CA . ARG A 1 90 ? -21.163 3.103 24.442 1.00 87.81 90 ARG A CA 1
ATOM 725 C C . ARG A 1 90 ? -21.372 3.877 23.132 1.00 87.81 90 ARG A C 1
ATOM 727 O O . ARG A 1 90 ? -20.835 3.414 22.127 1.00 87.81 90 ARG A O 1
ATOM 734 N N . PRO A 1 91 ? -22.023 5.059 23.112 1.00 86.69 91 PRO A N 1
ATOM 735 C CA . PRO A 1 91 ? -22.185 5.847 21.885 1.00 86.69 91 PRO A CA 1
ATOM 736 C C . PRO A 1 91 ? -20.857 6.330 21.274 1.00 86.69 91 PRO A C 1
ATOM 738 O O . PRO A 1 91 ? -20.779 6.610 20.080 1.00 86.69 91 PRO A O 1
ATOM 741 N N . PHE A 1 92 ? -19.790 6.410 22.075 1.00 82.31 92 PHE A N 1
ATOM 742 C CA . PHE A 1 92 ? -18.472 6.907 21.661 1.00 82.31 92 PHE A CA 1
ATOM 743 C C . PHE A 1 92 ? -17.518 5.793 21.222 1.00 82.31 92 PHE A C 1
ATOM 745 O O . PHE A 1 92 ? -16.444 6.061 20.670 1.00 82.31 92 PHE A O 1
ATOM 752 N N . PHE A 1 93 ? -17.890 4.526 21.416 1.00 78.50 93 PHE A N 1
ATOM 753 C CA . PHE A 1 93 ? -17.217 3.394 20.791 1.00 78.50 93 PHE A CA 1
ATOM 754 C C . PHE A 1 93 ? -17.649 3.264 19.337 1.00 78.50 93 PHE A C 1
ATOM 756 O O . PHE A 1 93 ? -18.192 2.246 18.922 1.00 78.50 93 PHE A O 1
ATOM 763 N N . ARG A 1 94 ? -17.358 4.299 18.544 1.00 63.88 94 ARG A N 1
ATOM 764 C CA . ARG A 1 94 ? -17.482 4.213 17.093 1.00 63.88 94 ARG A CA 1
ATOM 765 C C . ARG A 1 94 ? -16.691 3.007 16.615 1.00 63.88 94 ARG A C 1
ATOM 767 O O . ARG A 1 94 ? -15.546 2.788 17.043 1.00 63.88 94 ARG A O 1
ATOM 774 N N . SER A 1 95 ? -17.300 2.215 15.744 1.00 56.34 95 SER A N 1
ATOM 775 C CA . SER A 1 95 ? -16.601 1.098 15.138 1.00 56.34 95 SER A CA 1
ATOM 776 C C . SER A 1 95 ? -15.371 1.643 14.407 1.00 56.34 95 SER A C 1
ATOM 778 O O . SER A 1 95 ? -15.369 2.743 13.847 1.00 56.34 95 SER A O 1
ATOM 780 N N . LYS A 1 96 ? -14.276 0.879 14.411 1.00 48.84 96 LYS A N 1
ATOM 781 C CA . LYS A 1 96 ? -13.082 1.243 13.636 1.00 48.84 96 LYS A CA 1
ATOM 782 C C . LYS A 1 96 ? -13.436 1.465 12.153 1.00 48.84 96 LYS A C 1
ATOM 784 O O . LYS A 1 96 ? -12.793 2.284 11.516 1.00 48.84 96 LYS A O 1
ATOM 789 N N . ALA A 1 97 ? -14.484 0.799 11.660 1.00 47.41 97 ALA A N 1
ATOM 790 C CA . ALA A 1 97 ? -15.051 0.984 10.330 1.00 47.41 97 ALA A CA 1
ATOM 791 C C . ALA A 1 97 ? -15.677 2.379 10.137 1.00 47.41 97 ALA A C 1
ATOM 793 O O . ALA A 1 97 ? -15.358 3.035 9.157 1.00 47.41 97 ALA A O 1
ATOM 794 N N . GLU A 1 98 ? -16.470 2.890 11.082 1.00 47.88 98 GLU A N 1
ATOM 795 C CA . GLU A 1 98 ? -17.062 4.239 10.997 1.00 47.88 98 GLU A CA 1
ATOM 796 C C . GLU A 1 98 ? -16.021 5.353 11.144 1.00 47.88 98 GLU A C 1
ATOM 798 O O . GLU A 1 98 ? -16.112 6.377 10.475 1.00 47.88 98 GLU A O 1
ATOM 803 N N . LEU A 1 99 ? -15.002 5.162 11.989 1.00 47.81 99 LEU A N 1
ATOM 804 C CA . LEU A 1 99 ? -13.890 6.114 12.117 1.00 47.81 99 LEU A CA 1
ATOM 805 C C . LEU A 1 99 ? -12.942 6.089 10.909 1.00 47.81 99 LEU A C 1
ATOM 807 O O . LEU A 1 99 ? -12.306 7.101 10.635 1.00 47.81 99 LEU A O 1
ATOM 811 N N . GLN A 1 100 ? -12.815 4.963 10.202 1.00 49.03 100 GLN A N 1
ATOM 812 C CA . GLN A 1 100 ? -12.002 4.862 8.983 1.00 49.03 100 GLN A CA 1
ATOM 813 C C . GLN A 1 100 ? -12.765 5.362 7.752 1.00 49.03 100 GLN A C 1
ATOM 815 O O . GLN A 1 100 ? -12.208 6.145 6.990 1.00 49.03 100 GLN A O 1
ATOM 820 N N . ALA A 1 101 ? -14.051 5.028 7.621 1.00 46.81 101 ALA A N 1
ATOM 821 C CA . ALA A 1 101 ? -14.907 5.510 6.538 1.00 46.81 101 ALA A CA 1
ATOM 822 C C . ALA A 1 101 ? -15.093 7.037 6.560 1.00 46.81 101 ALA A C 1
ATOM 824 O O . ALA A 1 101 ? -15.192 7.651 5.504 1.00 46.81 101 ALA A O 1
ATOM 825 N N . LYS A 1 102 ? -15.080 7.669 7.744 1.00 48.72 102 LYS A N 1
ATOM 826 C CA . LYS A 1 102 ? -15.117 9.139 7.853 1.00 48.72 102 LYS A CA 1
ATOM 827 C C . LYS A 1 102 ? -13.783 9.830 7.552 1.00 48.72 102 LYS A C 1
ATOM 829 O O . LYS A 1 102 ? -13.793 11.037 7.354 1.00 48.72 102 LYS A O 1
ATOM 834 N N . ASN A 1 103 ? -12.660 9.106 7.562 1.00 56.44 103 ASN A N 1
ATOM 835 C CA . ASN A 1 103 ? -11.322 9.705 7.478 1.00 56.44 103 ASN A CA 1
ATOM 836 C C . ASN A 1 103 ? -10.546 9.349 6.200 1.00 56.44 103 ASN A C 1
ATOM 838 O O . ASN A 1 103 ? -9.589 10.051 5.900 1.00 56.44 103 ASN A O 1
ATOM 842 N N . ASN A 1 104 ? -10.935 8.314 5.444 1.00 68.69 104 ASN A N 1
ATOM 843 C CA . ASN A 1 104 ? -10.322 7.969 4.158 1.00 68.69 104 ASN A CA 1
ATOM 844 C C . ASN A 1 104 ? -11.402 7.590 3.126 1.00 68.69 104 ASN A C 1
ATOM 846 O O . ASN A 1 104 ? -11.932 6.476 3.192 1.00 68.69 104 ASN A O 1
ATOM 850 N N . PRO A 1 105 ? -11.688 8.456 2.135 1.00 70.44 105 PRO A N 1
ATOM 851 C CA . PRO A 1 105 ? -12.628 8.162 1.049 1.00 70.44 105 PRO A CA 1
ATOM 852 C C . PRO A 1 105 ? -12.294 6.850 0.315 1.00 70.44 105 PRO A C 1
ATOM 854 O O . PRO A 1 105 ? -13.183 6.109 -0.083 1.00 70.44 105 PRO A O 1
ATOM 857 N N . GLU A 1 106 ? -11.008 6.494 0.233 1.00 70.00 106 GLU A N 1
ATOM 858 C CA . GLU A 1 106 ? -10.480 5.278 -0.414 1.00 70.00 106 GLU A CA 1
ATOM 859 C C . GLU A 1 106 ? -10.892 3.934 0.201 1.00 70.00 106 GLU A C 1
ATOM 861 O O . GLU A 1 106 ? -10.625 2.878 -0.392 1.00 70.00 106 GLU A O 1
ATOM 866 N N . ASP A 1 107 ? -11.450 3.963 1.410 1.00 75.94 107 ASP A N 1
ATOM 867 C CA . ASP A 1 107 ? -11.977 2.781 2.089 1.00 75.94 107 ASP A CA 1
ATOM 868 C C . ASP A 1 107 ? -13.498 2.638 1.875 1.00 75.94 107 ASP A C 1
ATOM 870 O O . ASP A 1 107 ? -14.066 1.589 2.190 1.00 75.94 107 ASP A O 1
ATOM 874 N N . SER A 1 108 ? -14.159 3.656 1.304 1.00 87.88 108 SER A N 1
ATOM 875 C CA . SER A 1 108 ? -15.576 3.613 0.940 1.00 87.88 108 SER A CA 1
ATOM 876 C C . SER A 1 108 ? -15.776 2.922 -0.410 1.00 87.88 108 SER A C 1
ATOM 878 O O . SER A 1 108 ? -15.205 3.315 -1.429 1.00 87.88 108 SER A O 1
ATOM 880 N N . LEU A 1 109 ? -16.629 1.890 -0.429 1.00 89.00 109 LEU A N 1
ATOM 881 C CA . LEU A 1 109 ? -16.979 1.168 -1.658 1.00 89.00 109 LEU A CA 1
ATOM 882 C C . LEU A 1 109 ? -17.663 2.082 -2.664 1.00 89.00 109 LEU A C 1
ATOM 884 O O . LEU A 1 109 ? -17.342 2.034 -3.845 1.00 89.00 109 LEU A O 1
ATOM 888 N N . GLU A 1 110 ? -18.569 2.927 -2.185 1.00 90.94 110 GLU A N 1
ATOM 889 C CA . GLU A 1 110 ? -19.298 3.880 -3.013 1.00 90.94 110 GLU A CA 1
ATOM 890 C C . GLU A 1 110 ? -18.347 4.884 -3.670 1.00 90.94 110 GLU A C 1
ATOM 892 O O . GLU A 1 110 ? -18.396 5.077 -4.883 1.00 90.94 110 GLU A O 1
ATOM 897 N N . TYR A 1 111 ? -17.413 5.437 -2.891 1.00 93.25 111 TYR A N 1
ATOM 898 C CA . TYR A 1 111 ? -16.400 6.359 -3.397 1.00 93.25 111 TYR A CA 1
ATOM 899 C C . TYR A 1 111 ? -15.528 5.702 -4.471 1.00 93.25 111 TYR A C 1
ATOM 901 O O . TYR A 1 111 ? -15.389 6.231 -5.572 1.00 93.25 111 TYR A O 1
ATOM 909 N N . CYS A 1 112 ? -14.964 4.525 -4.180 1.00 94.12 112 CYS A N 1
ATOM 910 C CA . CYS A 1 112 ? -14.097 3.839 -5.129 1.00 94.12 112 CYS A CA 1
ATOM 911 C C . CYS A 1 112 ? -14.835 3.410 -6.400 1.00 94.12 112 CYS A C 1
ATOM 913 O O . CYS A 1 112 ? -14.252 3.487 -7.482 1.00 94.12 112 CYS A O 1
ATOM 915 N N . LYS A 1 113 ? -16.099 2.984 -6.293 1.00 94.94 113 LYS A N 1
ATOM 916 C CA . LYS A 1 113 ? -16.935 2.667 -7.457 1.00 94.94 113 LYS A CA 1
ATOM 917 C C . LYS A 1 113 ? -17.188 3.901 -8.308 1.00 94.94 113 LYS A C 1
ATOM 919 O O . LYS A 1 113 ? -16.955 3.846 -9.510 1.00 94.94 113 LYS A O 1
ATOM 924 N N . LYS A 1 114 ? -17.586 5.014 -7.688 1.00 96.06 114 LYS A N 1
ATOM 925 C CA . LYS A 1 114 ? -17.826 6.279 -8.390 1.00 96.06 114 LYS A CA 1
ATOM 926 C C . LYS A 1 114 ? -16.566 6.767 -9.108 1.00 96.06 114 LYS A C 1
ATOM 928 O O . LYS A 1 114 ? -16.623 7.051 -10.299 1.00 96.06 114 LYS A O 1
ATOM 933 N N . LEU A 1 115 ? -15.421 6.776 -8.420 1.00 95.75 115 LEU A N 1
ATOM 934 C CA . LEU A 1 115 ? -14.138 7.147 -9.022 1.00 95.75 115 LEU A CA 1
ATOM 935 C C . LEU A 1 115 ? -13.784 6.227 -10.198 1.00 95.75 115 LEU A C 1
ATOM 937 O O . LEU A 1 115 ? -13.367 6.706 -11.246 1.00 95.75 115 LEU A O 1
ATOM 941 N N . THR A 1 116 ? -13.986 4.915 -10.046 1.00 96.06 116 THR A N 1
ATOM 942 C CA . THR A 1 116 ? -13.719 3.940 -11.114 1.00 96.06 116 THR A CA 1
ATOM 943 C C . THR A 1 116 ? -14.617 4.171 -12.328 1.00 96.06 116 THR A C 1
ATOM 945 O O . THR A 1 116 ? -14.114 4.166 -13.445 1.00 96.06 116 THR A O 1
ATOM 948 N N . GLN A 1 117 ? -15.914 4.415 -12.123 1.00 96.06 117 GLN A N 1
ATOM 949 C CA . GLN A 1 117 ? -16.871 4.694 -13.200 1.00 96.06 117 GLN A CA 1
ATOM 950 C C . GLN A 1 117 ? -16.520 5.972 -13.962 1.00 96.06 117 GLN A C 1
ATOM 952 O O . GLN A 1 117 ? -16.507 5.959 -15.185 1.00 96.06 117 GLN A O 1
ATOM 957 N N . ILE A 1 118 ? -16.183 7.054 -13.253 1.00 96.44 118 ILE A N 1
ATOM 958 C CA . ILE A 1 118 ? -15.795 8.308 -13.907 1.00 96.44 118 ILE A CA 1
ATOM 959 C C . ILE A 1 118 ? -14.497 8.100 -14.689 1.00 96.44 118 ILE A C 1
ATOM 961 O O . ILE A 1 118 ? -14.443 8.429 -15.865 1.00 96.44 118 ILE A O 1
ATOM 965 N N . VAL A 1 119 ? -13.462 7.512 -14.075 1.00 94.81 119 VAL A N 1
ATOM 966 C CA . VAL A 1 119 ? -12.169 7.309 -14.748 1.00 94.81 119 VAL A CA 1
ATOM 967 C C . VAL A 1 119 ? -12.294 6.373 -15.952 1.00 94.81 119 VAL A C 1
ATOM 969 O O . VAL A 1 119 ? -11.588 6.581 -16.932 1.00 94.81 119 VAL A O 1
ATOM 972 N N . GLN A 1 120 ? -13.204 5.390 -15.930 1.00 94.69 120 GLN A N 1
ATOM 973 C CA . GLN A 1 120 ? -13.486 4.516 -17.078 1.00 94.69 120 GLN A CA 1
ATOM 974 C C . GLN A 1 120 ? -13.817 5.290 -18.360 1.00 94.69 120 GLN A C 1
ATOM 976 O O . GLN A 1 120 ? -13.450 4.821 -19.436 1.00 94.69 120 GLN A O 1
ATOM 981 N N . GLU A 1 121 ? -14.429 6.469 -18.254 1.00 94.88 121 GLU A N 1
ATOM 982 C CA . GLU A 1 121 ? -14.767 7.327 -19.396 1.00 94.88 121 GLU A CA 1
ATOM 983 C C . GLU A 1 121 ? -13.542 8.037 -20.009 1.00 94.88 121 GLU A C 1
ATOM 985 O O . GLU A 1 121 ? -13.628 8.549 -21.123 1.00 94.88 121 GLU A O 1
ATOM 990 N N . TYR A 1 122 ? -12.385 8.012 -19.334 1.00 92.44 122 TYR A N 1
ATOM 991 C CA . TYR A 1 122 ? -11.143 8.669 -19.756 1.00 92.44 122 TYR A CA 1
ATOM 992 C C . TYR A 1 122 ? -9.975 7.663 -19.819 1.00 92.44 122 TYR A C 1
ATOM 994 O O . TYR A 1 122 ? -9.153 7.593 -18.898 1.00 92.44 122 TYR A O 1
ATOM 1002 N N . PRO A 1 123 ? -9.847 6.871 -20.903 1.00 90.19 123 PRO A N 1
ATOM 1003 C CA . PRO A 1 123 ? -8.824 5.826 -21.006 1.00 90.19 123 PRO A CA 1
ATOM 1004 C C . PRO A 1 123 ? -7.376 6.306 -20.830 1.00 90.19 123 PRO A C 1
ATOM 1006 O O . PRO A 1 123 ? -6.529 5.566 -20.327 1.00 90.19 123 PRO A O 1
ATOM 1009 N N . HIS A 1 124 ? -7.072 7.556 -21.189 1.00 88.00 124 HIS A N 1
ATOM 1010 C CA . HIS A 1 124 ? -5.746 8.153 -20.999 1.00 88.00 124 HIS A CA 1
ATOM 1011 C C . HIS A 1 124 ? -5.395 8.422 -19.528 1.00 88.00 124 HIS A C 1
ATOM 1013 O O . HIS A 1 124 ? -4.218 8.584 -19.215 1.00 88.00 124 HIS A O 1
ATOM 1019 N N . LEU A 1 125 ? -6.375 8.406 -18.616 1.00 90.75 125 LEU A N 1
ATOM 1020 C CA . LEU A 1 125 ? -6.165 8.525 -17.167 1.00 90.75 125 LEU A CA 1
ATOM 1021 C C . LEU A 1 125 ? -5.892 7.178 -16.482 1.00 90.75 125 LEU A C 1
ATOM 1023 O O . LEU A 1 125 ? -5.549 7.130 -15.297 1.00 90.75 125 LEU A O 1
ATOM 1027 N N . TYR A 1 126 ? -6.014 6.052 -17.195 1.00 90.88 126 TYR A N 1
ATOM 1028 C CA . TYR A 1 126 ? -5.769 4.725 -16.617 1.00 90.88 126 TYR A CA 1
ATOM 1029 C C . TYR A 1 126 ? -4.343 4.561 -16.104 1.00 90.88 126 TYR A C 1
ATOM 1031 O O . TYR A 1 126 ? -4.098 3.792 -15.173 1.00 90.88 126 TYR A O 1
ATOM 1039 N N . PHE A 1 127 ? -3.392 5.289 -16.675 1.00 86.88 127 PHE A N 1
ATOM 1040 C CA . PHE A 1 127 ? -2.012 5.277 -16.237 1.00 86.88 127 PHE A CA 1
ATOM 1041 C C . PHE A 1 127 ? -1.518 6.702 -16.052 1.00 86.88 127 PHE A C 1
ATOM 1043 O O . PHE A 1 127 ? -1.693 7.534 -16.932 1.00 86.88 127 PHE A O 1
ATOM 1050 N N . ASP A 1 128 ? -0.861 6.951 -14.916 1.00 67.94 128 ASP A N 1
ATOM 1051 C CA . ASP A 1 128 ? -0.236 8.238 -14.603 1.00 67.94 128 ASP A CA 1
ATOM 1052 C C . ASP A 1 128 ? 0.969 8.450 -15.538 1.00 67.94 128 ASP A C 1
ATOM 1054 O O . ASP A 1 128 ? 2.123 8.253 -15.149 1.00 67.94 128 ASP A O 1
ATOM 1058 N N . ASN A 1 129 ? 0.719 8.783 -16.801 1.00 62.69 129 ASN A N 1
ATOM 1059 C CA . ASN A 1 129 ? 1.757 9.285 -17.676 1.00 62.69 129 ASN A CA 1
ATOM 1060 C C . ASN A 1 129 ? 1.822 10.788 -17.442 1.00 62.69 129 ASN A C 1
ATOM 1062 O O . ASN A 1 129 ? 0.937 11.537 -17.858 1.00 62.69 129 ASN A O 1
ATOM 1066 N N . ARG A 1 130 ? 2.877 11.230 -16.746 1.00 52.62 130 ARG A N 1
ATOM 1067 C CA . ARG A 1 130 ? 3.115 12.652 -16.442 1.00 52.62 130 ARG A CA 1
ATOM 1068 C C . ARG A 1 130 ? 3.126 13.544 -17.692 1.00 52.62 130 ARG A C 1
ATOM 1070 O O . ARG A 1 130 ? 3.052 14.754 -17.540 1.00 52.62 130 ARG A O 1
ATOM 1077 N N . SER A 1 131 ? 3.233 12.970 -18.893 1.00 49.97 131 SER A N 1
ATOM 1078 C CA . SER A 1 131 ? 3.263 13.706 -20.156 1.00 49.97 131 SER A CA 1
ATOM 1079 C C . SER A 1 131 ? 1.929 13.781 -20.908 1.00 49.97 131 SER A C 1
ATOM 1081 O O . SER A 1 131 ? 1.880 14.505 -21.896 1.00 49.97 131 SER A O 1
ATOM 1083 N N . THR A 1 132 ? 0.873 13.051 -20.517 1.00 50.44 132 THR A N 1
ATOM 1084 C CA . THR A 1 132 ? -0.375 12.985 -21.318 1.00 50.44 132 THR A CA 1
ATOM 1085 C C . THR A 1 132 ? -1.667 13.242 -20.554 1.00 50.44 132 THR A C 1
ATOM 1087 O O . THR A 1 132 ? -2.682 13.503 -21.191 1.00 50.44 132 THR A O 1
ATOM 1090 N N . ALA A 1 133 ? -1.681 13.159 -19.222 1.00 59.59 133 ALA A N 1
ATOM 1091 C CA . ALA A 1 133 ? -2.875 13.524 -18.465 1.00 59.59 133 ALA A CA 1
ATOM 1092 C C . ALA A 1 133 ? -2.965 15.054 -18.394 1.00 59.59 133 ALA A C 1
ATOM 1094 O O . ALA A 1 133 ? -2.163 15.678 -17.694 1.00 59.59 133 ALA A O 1
ATOM 1095 N N . SER A 1 134 ? -3.909 15.655 -19.128 1.00 67.75 134 SER A N 1
ATOM 1096 C CA . SER A 1 134 ? -4.202 17.076 -18.955 1.00 67.75 134 SER A CA 1
ATOM 1097 C C . SER A 1 134 ? -4.665 17.297 -17.518 1.00 67.75 134 SER A C 1
ATOM 1099 O O . SER A 1 134 ? -5.485 16.539 -16.994 1.00 67.75 134 SER A O 1
ATOM 1101 N N . SER A 1 135 ? -4.146 18.347 -16.881 1.00 77.12 135 SER A N 1
ATOM 1102 C CA . SER A 1 135 ? -4.641 18.815 -15.582 1.00 77.12 135 SER A CA 1
ATOM 1103 C C . SER A 1 135 ? -6.163 19.024 -15.604 1.00 77.12 135 SER A C 1
ATOM 1105 O O . SER A 1 135 ? -6.819 18.876 -14.574 1.00 77.12 135 SER A O 1
ATOM 1107 N N . ASP A 1 136 ? -6.719 19.312 -16.782 1.00 86.44 136 ASP A N 1
ATOM 1108 C CA . ASP A 1 136 ? -8.135 19.596 -16.999 1.00 86.44 136 ASP A CA 1
ATOM 1109 C C . ASP A 1 136 ? -9.026 18.353 -16.837 1.00 86.44 136 ASP A C 1
ATOM 1111 O O . ASP A 1 136 ? -10.128 18.450 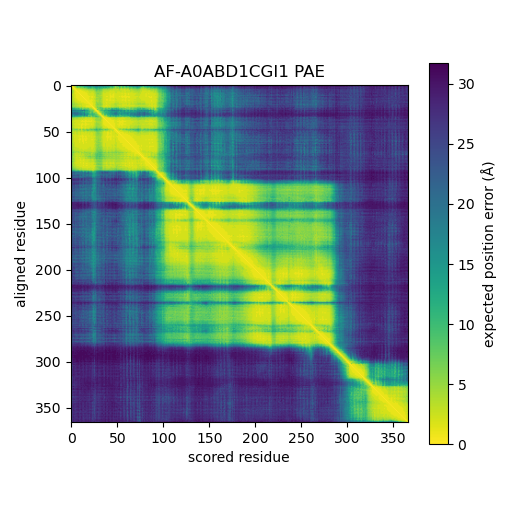-16.300 1.00 86.44 136 ASP A O 1
ATOM 1115 N N . ASP A 1 137 ? -8.557 17.161 -17.218 1.00 91.62 137 ASP A N 1
ATOM 1116 C CA . ASP A 1 137 ? -9.377 15.946 -17.118 1.00 91.62 137 ASP A CA 1
ATOM 1117 C C . ASP A 1 137 ? -9.531 15.498 -15.661 1.00 91.62 137 ASP A C 1
ATOM 1119 O O . ASP A 1 137 ? -10.617 15.122 -15.224 1.00 91.62 137 ASP A O 1
ATOM 1123 N N . TRP A 1 138 ? -8.463 15.600 -14.863 1.00 93.62 138 TRP A N 1
ATOM 1124 C CA . TRP A 1 138 ? -8.558 15.355 -13.421 1.00 93.62 138 TRP A CA 1
ATOM 1125 C C . TRP A 1 138 ? -9.370 16.434 -12.699 1.00 93.62 138 TRP A C 1
ATOM 1127 O O . TRP A 1 138 ? -9.976 16.141 -11.665 1.00 93.62 138 TRP A O 1
ATOM 1137 N N . GLN A 1 139 ? -9.427 17.651 -13.247 1.00 94.31 139 GLN A N 1
ATOM 1138 C CA . GLN A 1 139 ? -10.321 18.703 -12.769 1.00 94.31 139 GLN A CA 1
ATOM 1139 C C . GLN A 1 139 ? -11.790 18.347 -13.007 1.00 94.31 139 GLN A C 1
ATOM 1141 O O . GLN A 1 139 ? -12.606 18.516 -12.099 1.00 94.31 139 GLN A O 1
ATOM 1146 N N . GLU A 1 140 ? -12.122 17.788 -14.168 1.00 95.12 140 GLU A N 1
ATOM 1147 C CA . GLU A 1 140 ? -13.468 17.286 -14.452 1.00 95.12 140 GLU A CA 1
ATOM 1148 C C . GLU A 1 140 ? -13.824 16.082 -13.566 1.00 95.12 140 GLU A C 1
ATOM 1150 O O . GLU A 1 140 ? -14.908 16.035 -12.980 1.00 95.12 140 GLU A O 1
ATOM 1155 N N . VAL A 1 141 ? -12.887 15.144 -13.373 1.00 95.75 141 VAL A N 1
ATOM 1156 C CA . VAL A 1 141 ? -13.067 14.017 -12.441 1.00 95.75 141 VAL A CA 1
ATOM 1157 C C . VAL A 1 141 ? -13.388 14.528 -11.033 1.00 95.75 141 VAL A C 1
ATOM 1159 O O . VAL A 1 141 ? -14.361 14.077 -10.429 1.00 95.75 141 VAL A O 1
ATOM 1162 N N . ALA A 1 142 ? -12.616 15.490 -10.522 1.00 95.12 142 ALA A N 1
ATOM 1163 C CA . ALA A 1 142 ? -12.828 16.090 -9.206 1.00 95.12 142 ALA A CA 1
ATOM 1164 C C . ALA A 1 142 ? -14.202 16.775 -9.086 1.00 95.12 142 ALA A C 1
ATOM 1166 O O . ALA A 1 142 ? -14.940 16.529 -8.125 1.00 95.12 142 ALA A O 1
ATOM 1167 N N . THR A 1 143 ? -14.599 17.558 -10.096 1.00 96.31 143 THR A N 1
ATOM 1168 C CA . THR A 1 143 ? -15.931 18.179 -10.164 1.00 96.31 143 THR A CA 1
ATOM 1169 C C . THR A 1 143 ? -17.042 17.128 -10.096 1.00 96.31 143 THR A C 1
ATOM 1171 O O . THR A 1 143 ? -17.975 17.259 -9.300 1.00 96.31 143 THR A O 1
ATOM 1174 N N . ARG A 1 144 ? -16.925 16.037 -10.863 1.00 96.88 144 ARG A N 1
ATOM 1175 C CA . ARG A 1 144 ? -17.922 14.951 -10.892 1.00 96.88 144 ARG A CA 1
ATOM 1176 C C . ARG A 1 144 ? -17.951 14.120 -9.611 1.00 96.88 144 ARG A C 1
ATOM 1178 O O . ARG A 1 144 ? -19.008 13.598 -9.234 1.00 96.88 144 ARG A O 1
ATOM 1185 N N . MET A 1 145 ? -16.825 13.997 -8.908 1.00 95.06 145 MET A N 1
ATOM 1186 C CA . MET A 1 145 ? -16.780 13.352 -7.595 1.00 95.06 145 MET A CA 1
ATOM 1187 C C . MET A 1 145 ? -17.625 14.114 -6.568 1.00 95.06 145 MET A C 1
ATOM 1189 O O . MET A 1 145 ? -18.342 13.467 -5.797 1.00 95.06 145 MET A O 1
ATOM 1193 N N . GLY A 1 146 ? -17.659 15.451 -6.632 1.00 90.25 146 GLY A N 1
ATOM 1194 C CA . GLY A 1 146 ? -18.622 16.293 -5.906 1.00 90.25 146 GLY A CA 1
ATOM 1195 C C . GLY A 1 146 ? -18.492 16.252 -4.378 1.00 90.25 146 GLY A C 1
ATOM 1196 O O . GLY A 1 146 ? -19.417 16.630 -3.665 1.00 90.25 146 GLY A O 1
ATOM 1197 N N . ASN A 1 147 ? -17.364 15.762 -3.866 1.00 86.25 147 ASN A N 1
ATOM 1198 C CA . ASN A 1 147 ? -17.090 15.565 -2.442 1.00 86.25 147 ASN A CA 1
ATOM 1199 C C . ASN A 1 147 ? -16.020 16.525 -1.890 1.00 86.25 147 ASN A C 1
ATOM 1201 O O . ASN A 1 147 ? -15.604 16.374 -0.744 1.00 86.25 147 ASN A O 1
ATOM 1205 N N . GLY A 1 148 ? -15.586 17.500 -2.697 1.00 86.69 148 GLY A N 1
ATOM 1206 C CA . GLY A 1 148 ? -14.555 18.472 -2.334 1.00 86.69 148 GLY A CA 1
ATOM 1207 C C . GLY A 1 148 ? -13.116 17.988 -2.526 1.00 86.69 148 GLY A C 1
ATOM 1208 O O . GLY A 1 148 ? -12.205 18.685 -2.084 1.00 86.69 148 GLY A O 1
ATOM 1209 N N . ASP A 1 149 ? -12.899 16.833 -3.166 1.00 89.06 149 ASP A N 1
ATOM 1210 C CA . ASP A 1 149 ? -11.550 16.380 -3.515 1.00 89.06 149 ASP A CA 1
ATOM 1211 C C . ASP A 1 149 ? -10.936 17.271 -4.602 1.00 89.06 149 ASP A C 1
ATOM 1213 O O . ASP A 1 149 ? -11.602 17.666 -5.559 1.00 89.06 149 ASP A O 1
ATOM 1217 N N . SER A 1 150 ? -9.640 17.546 -4.482 1.00 91.69 150 SER A N 1
ATOM 1218 C CA . SER A 1 150 ? -8.845 18.179 -5.529 1.00 91.69 150 SER A CA 1
ATOM 1219 C C . SER A 1 150 ? -8.493 17.181 -6.650 1.00 91.69 150 SER A C 1
ATOM 1221 O O . SER A 1 150 ? -8.531 15.958 -6.440 1.00 91.69 150 SER A O 1
ATOM 1223 N N . PRO A 1 151 ? -8.091 17.667 -7.838 1.00 92.31 151 PRO A N 1
ATOM 1224 C CA . PRO A 1 151 ? -7.605 16.820 -8.934 1.00 92.31 151 PRO A CA 1
ATOM 1225 C C . PRO A 1 151 ? -6.450 15.901 -8.508 1.00 92.31 151 PRO A C 1
ATOM 1227 O O . PRO A 1 151 ? -6.406 14.716 -8.854 1.00 92.31 151 PRO A O 1
ATOM 1230 N N . GLU A 1 152 ? -5.527 16.415 -7.694 1.00 89.19 152 GLU A N 1
ATOM 1231 C CA . GLU A 1 152 ? -4.377 15.673 -7.174 1.00 89.19 152 GLU A CA 1
ATOM 1232 C C . GLU A 1 152 ? -4.809 14.581 -6.197 1.00 89.19 152 GLU A C 1
ATOM 1234 O O . GLU A 1 152 ? -4.235 13.489 -6.198 1.00 89.19 152 GLU A O 1
ATOM 1239 N N . GLN A 1 153 ? -5.830 14.853 -5.377 1.00 90.06 153 GLN A N 1
ATOM 1240 C CA . GLN A 1 153 ? -6.411 13.854 -4.486 1.00 90.06 153 GLN A CA 1
ATOM 1241 C C . GLN A 1 153 ? -7.037 12.724 -5.304 1.00 90.06 153 GLN A C 1
ATOM 1243 O O . GLN A 1 153 ? -6.671 11.567 -5.099 1.00 90.06 153 GLN A O 1
ATOM 1248 N N . CYS A 1 154 ? -7.868 13.042 -6.302 1.00 92.56 154 CYS A N 1
ATOM 1249 C CA . CYS A 1 154 ? -8.467 12.048 -7.200 1.00 92.56 154 CYS A CA 1
ATOM 1250 C C . CYS A 1 154 ? -7.402 11.202 -7.918 1.00 92.56 154 CYS A C 1
ATOM 1252 O O . CYS A 1 154 ? -7.482 9.970 -7.923 1.00 92.56 154 CYS A O 1
ATOM 1254 N N . THR A 1 155 ? -6.351 11.847 -8.436 1.00 92.12 155 THR A N 1
ATOM 1255 C CA . THR A 1 155 ? -5.212 11.175 -9.082 1.00 92.12 155 THR A CA 1
ATOM 1256 C C . THR A 1 155 ? -4.508 10.221 -8.113 1.00 92.12 155 THR A C 1
ATOM 1258 O O . THR A 1 155 ? -4.250 9.055 -8.427 1.00 92.12 155 THR A O 1
ATOM 1261 N N . ALA A 1 156 ? -4.214 10.683 -6.894 1.00 89.62 156 ALA A N 1
ATOM 1262 C CA . ALA A 1 156 ? -3.558 9.871 -5.875 1.00 89.62 156 ALA A CA 1
ATOM 1263 C C . ALA A 1 156 ? -4.428 8.679 -5.442 1.00 89.62 156 ALA A C 1
ATOM 1265 O O . ALA A 1 156 ? -3.916 7.565 -5.291 1.00 89.62 156 ALA A O 1
ATOM 1266 N N . HIS A 1 157 ? -5.733 8.894 -5.273 1.00 92.06 157 HIS A N 1
ATOM 1267 C CA . HIS A 1 157 ? -6.706 7.861 -4.929 1.00 92.06 157 HIS A CA 1
ATOM 1268 C C . HIS A 1 157 ? -6.797 6.795 -6.025 1.00 92.06 157 HIS A C 1
ATOM 1270 O O . HIS A 1 157 ? -6.731 5.596 -5.732 1.00 92.06 157 HIS A O 1
ATOM 1276 N N . TRP A 1 158 ? -6.837 7.210 -7.293 1.00 94.25 158 TRP A N 1
ATOM 1277 C CA . TRP A 1 158 ? -6.809 6.304 -8.437 1.00 94.25 158 TRP A CA 1
ATOM 1278 C C . TRP A 1 158 ? -5.513 5.488 -8.502 1.00 94.25 158 TRP A C 1
ATOM 1280 O O . TRP A 1 158 ? -5.545 4.261 -8.627 1.00 94.25 158 TRP A O 1
ATOM 1290 N N . SER A 1 159 ? -4.358 6.133 -8.329 1.00 91.38 159 SER A N 1
ATOM 1291 C CA . SER A 1 159 ? -3.048 5.470 -8.348 1.00 91.38 159 SER A CA 1
ATOM 1292 C C . SER A 1 159 ? -2.921 4.401 -7.248 1.00 91.38 159 SER A C 1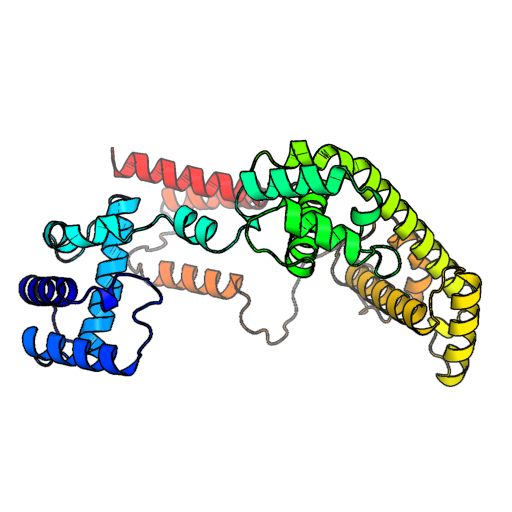
ATOM 1294 O O . SER A 1 159 ? -2.474 3.270 -7.494 1.00 91.38 159 SER A O 1
ATOM 1296 N N . ARG A 1 160 ? -3.400 4.706 -6.033 1.00 91.56 160 ARG A N 1
ATOM 1297 C CA . ARG A 1 160 ? -3.478 3.742 -4.918 1.00 91.56 160 ARG A CA 1
ATOM 1298 C C . ARG A 1 160 ? -4.424 2.595 -5.239 1.00 91.56 160 ARG A C 1
ATOM 1300 O O . ARG A 1 160 ? -4.094 1.438 -4.967 1.00 91.56 160 ARG A O 1
ATOM 1307 N N . LEU A 1 161 ? -5.577 2.887 -5.839 1.00 92.88 161 LEU A N 1
ATOM 1308 C CA . LEU A 1 161 ? -6.551 1.871 -6.209 1.00 92.88 161 LEU A CA 1
ATOM 1309 C C . LEU A 1 161 ? -5.992 0.887 -7.245 1.00 92.88 161 LEU A C 1
ATOM 1311 O O . LEU A 1 161 ? -6.018 -0.324 -7.015 1.00 92.88 161 LEU A O 1
ATOM 1315 N N . ARG A 1 162 ? -5.389 1.395 -8.323 1.00 92.94 162 ARG A N 1
ATOM 1316 C CA . ARG A 1 162 ? -4.711 0.571 -9.334 1.00 92.94 162 ARG A CA 1
ATOM 1317 C C . ARG A 1 162 ? -3.591 -0.270 -8.739 1.00 92.94 162 ARG A C 1
ATOM 1319 O O . ARG A 1 162 ? -3.455 -1.444 -9.071 1.00 92.94 162 ARG A O 1
ATOM 1326 N N . THR A 1 163 ? -2.807 0.306 -7.830 1.00 90.38 163 THR A N 1
ATOM 1327 C CA . THR A 1 163 ? -1.734 -0.413 -7.133 1.00 90.38 163 THR A CA 1
ATOM 1328 C C . THR A 1 163 ? -2.287 -1.586 -6.322 1.00 90.38 163 THR A C 1
ATOM 1330 O O . THR A 1 163 ? -1.768 -2.699 -6.418 1.00 90.38 163 THR A O 1
ATOM 1333 N N . ARG A 1 164 ? -3.368 -1.372 -5.557 1.00 92.56 164 ARG A N 1
ATOM 1334 C CA . ARG A 1 164 ? -4.052 -2.443 -4.809 1.00 92.56 164 ARG A CA 1
ATOM 1335 C C . ARG A 1 164 ? -4.557 -3.541 -5.741 1.00 92.56 164 ARG A C 1
ATOM 1337 O O . ARG A 1 164 ? -4.312 -4.713 -5.469 1.00 92.56 164 ARG A O 1
ATOM 1344 N N . TYR A 1 165 ? -5.182 -3.163 -6.852 1.00 94.38 165 TYR A N 1
ATOM 1345 C CA . TYR A 1 165 ? -5.691 -4.116 -7.833 1.00 94.38 165 TYR A CA 1
ATOM 1346 C C . TYR A 1 165 ? -4.574 -4.914 -8.522 1.00 94.38 165 TYR A C 1
ATOM 1348 O O . TYR A 1 165 ? -4.677 -6.127 -8.672 1.00 94.38 165 TYR A O 1
ATOM 1356 N N . SER A 1 166 ? -3.439 -4.282 -8.828 1.00 91.12 166 SER A N 1
ATOM 1357 C CA . SER A 1 166 ? -2.259 -4.994 -9.331 1.00 91.12 166 SER A CA 1
ATOM 1358 C C . SER A 1 166 ? -1.756 -6.042 -8.331 1.00 91.12 166 SER A C 1
ATOM 1360 O O . SER A 1 166 ? -1.451 -7.171 -8.713 1.00 91.12 166 SER A O 1
ATOM 1362 N N . TYR A 1 167 ? -1.715 -5.716 -7.034 1.00 89.69 167 TYR A N 1
ATOM 1363 C CA . TYR A 1 167 ? -1.364 -6.698 -6.006 1.00 89.69 167 TYR A CA 1
ATOM 1364 C C . TYR A 1 167 ? -2.409 -7.803 -5.845 1.00 89.69 167 TYR A C 1
ATOM 1366 O O . TYR A 1 167 ? -2.031 -8.941 -5.567 1.00 89.69 167 TYR A O 1
ATOM 1374 N N . HIS A 1 168 ? -3.694 -7.489 -6.017 1.00 92.00 168 HIS A N 1
ATOM 1375 C CA . HIS A 1 168 ? -4.757 -8.489 -6.037 1.00 92.00 168 HIS A CA 1
ATOM 1376 C C . HIS A 1 168 ? -4.509 -9.525 -7.136 1.00 92.00 168 HIS A C 1
ATOM 1378 O O . HIS A 1 168 ? -4.445 -10.714 -6.832 1.00 92.00 168 HIS A O 1
ATOM 1384 N N . LEU A 1 169 ? -4.244 -9.074 -8.366 1.00 90.94 169 LEU A N 1
ATOM 1385 C CA . LEU A 1 169 ? -3.957 -9.960 -9.497 1.00 90.94 169 LEU A CA 1
ATOM 1386 C C . LEU A 1 169 ? -2.667 -10.773 -9.297 1.00 90.94 169 LEU A C 1
ATOM 1388 O O . LEU A 1 169 ? -2.655 -11.974 -9.537 1.00 90.94 169 LEU A O 1
ATOM 1392 N N . LYS A 1 170 ? -1.583 -10.142 -8.825 1.00 85.62 170 LYS A N 1
ATOM 1393 C CA . LYS A 1 170 ? -0.258 -10.791 -8.740 1.00 85.62 170 LYS A CA 1
ATOM 1394 C C . LYS A 1 170 ? -0.065 -11.689 -7.526 1.00 85.62 170 LYS A C 1
ATOM 1396 O O . LYS A 1 170 ? 0.720 -12.628 -7.573 1.00 85.62 170 LYS A O 1
ATOM 1401 N N . ARG A 1 171 ? -0.671 -11.334 -6.392 1.00 84.88 171 ARG A N 1
ATOM 1402 C CA . ARG A 1 171 ? -0.395 -11.965 -5.087 1.00 84.88 171 ARG A CA 1
ATOM 1403 C C . ARG A 1 171 ? -1.633 -12.554 -4.423 1.00 84.88 171 ARG A C 1
ATOM 1405 O O . ARG A 1 171 ? -1.538 -13.009 -3.287 1.00 84.88 171 ARG A O 1
ATOM 1412 N N . GLY A 1 172 ? -2.794 -12.490 -5.075 1.00 87.25 172 GLY A N 1
ATOM 1413 C CA . GLY A 1 172 ? -4.056 -12.957 -4.501 1.00 87.25 172 GLY A CA 1
ATOM 1414 C C . GLY A 1 172 ? -4.498 -12.155 -3.273 1.00 87.25 172 GLY A C 1
ATOM 1415 O O . GLY A 1 172 ? -5.269 -12.645 -2.449 1.00 87.25 172 GLY A O 1
ATOM 1416 N N . TYR A 1 173 ? -3.995 -10.927 -3.094 1.00 87.62 173 TYR A N 1
ATOM 1417 C CA . TYR A 1 173 ? -4.409 -10.088 -1.971 1.00 87.62 173 TYR A CA 1
ATOM 1418 C C . TYR A 1 173 ? -5.882 -9.711 -2.106 1.00 87.62 173 TYR A C 1
ATOM 1420 O O . TYR A 1 173 ? -6.333 -9.309 -3.173 1.00 87.62 173 TYR A O 1
ATOM 1428 N N . LYS A 1 174 ? -6.644 -9.810 -1.013 1.00 87.00 174 LYS A N 1
ATOM 1429 C CA . LYS A 1 174 ? -8.057 -9.412 -1.016 1.00 87.00 174 LYS A CA 1
ATOM 1430 C C . LYS A 1 174 ? -8.179 -7.908 -1.263 1.00 87.00 174 LYS A C 1
ATOM 1432 O O . LYS A 1 174 ? -7.559 -7.120 -0.542 1.00 87.00 174 LYS A O 1
ATOM 1437 N N . MET A 1 175 ? -9.001 -7.531 -2.240 1.00 89.12 175 MET A N 1
ATOM 1438 C CA . MET A 1 175 ? -9.328 -6.132 -2.493 1.00 89.12 175 MET A CA 1
ATOM 1439 C C . MET A 1 175 ? -10.047 -5.520 -1.294 1.00 89.12 175 MET A C 1
ATOM 1441 O O . MET A 1 175 ? -10.785 -6.179 -0.556 1.00 89.12 175 MET A O 1
ATOM 1445 N N . ARG A 1 176 ? -9.772 -4.237 -1.077 1.00 83.69 176 ARG A N 1
ATOM 1446 C CA . ARG A 1 176 ? -10.475 -3.410 -0.105 1.00 83.69 176 ARG A CA 1
ATOM 1447 C C . ARG A 1 176 ? -10.880 -2.114 -0.794 1.00 83.69 176 ARG A C 1
ATOM 1449 O O . ARG A 1 176 ? -9.994 -1.495 -1.386 1.00 83.69 176 ARG A O 1
ATOM 1456 N N . PRO A 1 177 ? -12.145 -1.698 -0.673 1.00 84.50 177 PRO A N 1
ATOM 1457 C CA . PRO A 1 177 ? -13.282 -2.467 -0.141 1.00 84.50 177 PRO A CA 1
ATOM 1458 C C . PRO A 1 177 ? -13.584 -3.727 -0.980 1.00 84.50 177 PRO A C 1
ATOM 1460 O O . PRO A 1 177 ? -13.209 -3.806 -2.147 1.00 84.50 177 PRO A O 1
ATOM 1463 N N . ALA A 1 178 ? -14.188 -4.746 -0.360 1.00 85.19 178 ALA A N 1
ATOM 1464 C CA . ALA A 1 178 ? -14.494 -6.011 -1.036 1.00 85.19 178 ALA A CA 1
ATOM 1465 C C . ALA A 1 178 ? -15.571 -5.816 -2.120 1.00 85.19 178 ALA A C 1
ATOM 1467 O O . ALA A 1 178 ? -16.485 -5.011 -1.934 1.00 85.19 178 ALA A O 1
ATOM 1468 N N . GLY A 1 179 ? -15.470 -6.554 -3.227 1.00 85.44 179 GLY A N 1
ATOM 1469 C CA . GLY A 1 179 ? -16.384 -6.474 -4.370 1.00 85.44 179 GLY A CA 1
ATOM 1470 C C . GLY A 1 179 ? -15.946 -5.487 -5.456 1.00 85.44 179 GLY A C 1
ATOM 1471 O O . GLY A 1 179 ? -16.434 -5.574 -6.579 1.00 85.44 179 GLY A O 1
ATOM 1472 N N . LEU A 1 180 ? -14.996 -4.595 -5.158 1.00 90.81 180 LEU A N 1
ATOM 1473 C CA . LEU A 1 180 ? -14.466 -3.604 -6.100 1.00 90.81 180 LEU A CA 1
ATOM 1474 C C . LEU A 1 180 ? -13.620 -4.227 -7.225 1.00 90.81 180 LEU A C 1
ATOM 1476 O O . LEU A 1 180 ? -13.407 -3.619 -8.271 1.00 90.81 180 LEU A O 1
ATOM 1480 N N . GLU A 1 181 ? -13.128 -5.450 -7.029 1.00 91.69 181 GLU A N 1
ATOM 1481 C CA . GLU A 1 181 ? -12.411 -6.220 -8.046 1.00 91.69 181 GLU A CA 1
ATOM 1482 C C . GLU A 1 181 ? -13.217 -6.405 -9.341 1.00 91.69 181 GLU A C 1
ATOM 1484 O O . GLU A 1 181 ? -12.623 -6.452 -10.417 1.00 91.69 181 GLU A O 1
ATOM 1489 N N .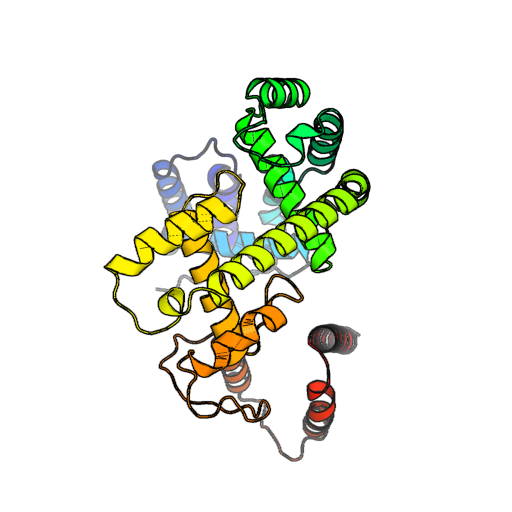 GLN A 1 182 ? -14.553 -6.463 -9.260 1.00 91.56 182 GLN A N 1
ATOM 1490 C CA . GLN A 1 182 ? -15.409 -6.605 -10.440 1.00 91.56 182 GLN A CA 1
ATOM 1491 C C . GLN A 1 182 ? -15.429 -5.320 -11.271 1.00 91.56 182 GLN A C 1
ATOM 1493 O O . GLN A 1 182 ? -15.298 -5.380 -12.493 1.00 91.56 182 GLN A O 1
ATOM 1498 N N . ASP A 1 183 ? -15.505 -4.161 -10.614 1.00 93.69 183 ASP A N 1
ATOM 1499 C CA . ASP A 1 183 ? -15.503 -2.852 -11.276 1.00 93.69 183 ASP A CA 1
ATOM 1500 C C . ASP A 1 183 ? -14.145 -2.535 -11.929 1.00 93.69 183 ASP A C 1
ATOM 1502 O O . ASP A 1 183 ? -14.074 -1.794 -12.905 1.00 93.69 183 ASP A O 1
ATOM 1506 N N . LEU A 1 184 ? -13.055 -3.133 -11.432 1.00 94.62 184 LEU A N 1
ATOM 1507 C CA . LEU A 1 184 ? -11.698 -2.956 -11.964 1.00 94.62 184 LEU A CA 1
ATOM 1508 C C . LEU A 1 184 ? -11.281 -4.030 -12.972 1.00 94.62 184 LEU A C 1
ATOM 1510 O O . LEU A 1 184 ? -10.160 -3.985 -13.483 1.00 94.62 184 LEU A O 1
ATOM 1514 N N . LYS A 1 185 ? -12.163 -4.977 -13.313 1.00 94.31 185 LYS A N 1
ATOM 1515 C CA . LYS A 1 185 ? -11.837 -6.098 -14.208 1.00 94.31 185 LYS A CA 1
ATOM 1516 C C . LYS A 1 185 ? -11.275 -5.648 -15.560 1.00 94.31 185 LYS A C 1
ATOM 1518 O O . LYS A 1 185 ? -10.344 -6.274 -16.065 1.00 94.31 185 LYS A O 1
ATOM 1523 N N . PHE A 1 186 ? -11.761 -4.526 -16.093 1.00 94.62 186 PHE A N 1
ATOM 1524 C CA . PHE A 1 186 ? -11.279 -3.928 -17.346 1.00 94.62 186 PHE A CA 1
ATOM 1525 C C . PHE A 1 186 ? -9.784 -3.552 -17.317 1.00 94.62 186 PHE A C 1
ATOM 1527 O O . PHE A 1 186 ? -9.128 -3.561 -18.355 1.00 94.62 186 PHE A O 1
ATOM 1534 N N . MET A 1 187 ? -9.213 -3.282 -16.135 1.00 94.12 187 MET A N 1
ATOM 1535 C CA . MET A 1 187 ? -7.792 -2.955 -15.980 1.00 94.12 187 MET A CA 1
ATOM 1536 C C . MET A 1 187 ? -6.880 -4.176 -16.107 1.00 94.12 187 MET A C 1
ATOM 1538 O O . MET A 1 187 ? -5.683 -4.004 -16.315 1.00 94.12 187 MET A O 1
ATOM 1542 N N . ALA A 1 188 ? -7.395 -5.401 -15.959 1.00 93.31 188 ALA A N 1
ATOM 1543 C CA . ALA A 1 188 ? -6.570 -6.610 -15.990 1.00 93.31 188 ALA A CA 1
ATOM 1544 C C . ALA A 1 188 ? -5.777 -6.777 -17.304 1.00 93.31 188 ALA A C 1
ATOM 1546 O O . ALA A 1 188 ? -4.550 -6.865 -17.218 1.00 93.31 188 ALA A O 1
ATOM 1547 N N . PRO A 1 189 ? -6.403 -6.758 -18.503 1.00 93.81 189 PRO A N 1
ATOM 1548 C CA . PRO A 1 189 ? -5.658 -6.859 -19.760 1.00 93.81 189 PRO A CA 1
ATOM 1549 C C . PRO A 1 189 ? -4.688 -5.687 -19.966 1.00 93.81 189 PRO A C 1
ATOM 1551 O O . PRO A 1 189 ? -3.580 -5.884 -20.451 1.00 93.81 189 PRO A O 1
ATOM 1554 N N . LEU A 1 190 ? -5.056 -4.479 -19.530 1.00 92.50 190 LEU A N 1
ATOM 1555 C CA . LEU A 1 190 ? -4.211 -3.286 -19.655 1.00 92.50 190 LEU A CA 1
ATOM 1556 C C . LEU A 1 190 ? -2.960 -3.360 -18.772 1.00 92.50 190 LEU A C 1
ATOM 1558 O O . LEU A 1 190 ? -1.873 -2.956 -19.180 1.00 92.50 190 LEU A O 1
ATOM 1562 N N . LEU A 1 191 ? -3.104 -3.869 -17.547 1.00 90.81 191 LEU A N 1
ATOM 1563 C CA . LEU A 1 191 ? -1.986 -4.083 -16.631 1.00 90.81 191 LEU A CA 1
ATOM 1564 C C . LEU A 1 191 ? -1.050 -5.182 -17.138 1.00 90.81 191 LEU A C 1
ATOM 1566 O O . LEU A 1 191 ? 0.159 -5.030 -16.987 1.00 90.81 191 LEU A O 1
ATOM 1570 N N . ALA A 1 192 ? -1.598 -6.241 -17.742 1.00 88.88 192 ALA A N 1
ATOM 1571 C CA . ALA A 1 192 ? -0.815 -7.312 -18.352 1.00 88.88 192 ALA A CA 1
ATOM 1572 C C . ALA A 1 192 ? -0.010 -6.805 -19.559 1.00 88.88 192 ALA A C 1
ATOM 1574 O O . ALA A 1 192 ? 1.208 -6.944 -19.563 1.00 88.88 192 ALA A O 1
ATOM 1575 N N . ALA A 1 193 ? -0.656 -6.118 -20.509 1.00 88.44 193 ALA A N 1
ATOM 1576 C CA . ALA A 1 193 ? 0.015 -5.546 -21.681 1.00 88.44 193 ALA A CA 1
ATOM 1577 C C . ALA A 1 193 ? 1.101 -4.530 -21.291 1.00 88.44 193 ALA A C 1
ATOM 1579 O O . ALA A 1 193 ? 2.191 -4.506 -21.856 1.00 88.44 193 ALA A O 1
ATOM 1580 N N . ARG A 1 194 ? 0.838 -3.702 -20.271 1.00 86.56 194 ARG A N 1
ATOM 1581 C CA . ARG A 1 194 ? 1.851 -2.784 -19.741 1.00 86.56 194 ARG A CA 1
ATOM 1582 C C . ARG A 1 194 ? 3.029 -3.537 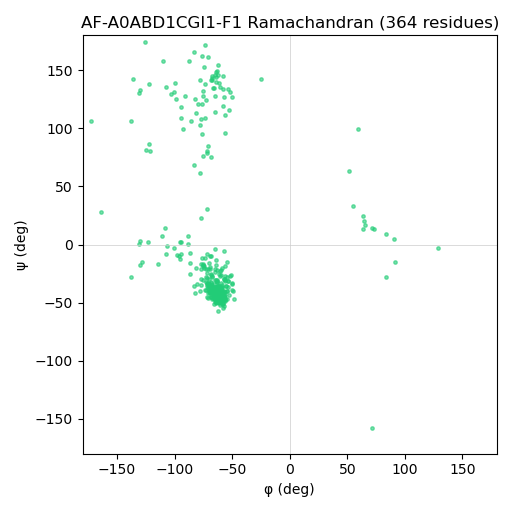-19.130 1.00 86.56 194 ARG A C 1
ATOM 1584 O O . ARG A 1 194 ? 4.163 -3.104 -19.289 1.00 86.56 194 ARG A O 1
ATOM 1591 N N . GLU A 1 195 ? 2.774 -4.605 -18.383 1.00 86.75 195 GLU A N 1
ATOM 1592 C CA . GLU A 1 195 ? 3.835 -5.412 -17.785 1.00 86.75 195 GLU A CA 1
ATOM 1593 C C . GLU A 1 195 ? 4.702 -6.087 -18.849 1.00 86.75 195 GLU A C 1
ATOM 1595 O O . GLU A 1 195 ? 5.924 -6.038 -18.733 1.00 86.75 195 GLU A O 1
ATOM 1600 N N . GLU A 1 196 ? 4.085 -6.615 -19.902 1.00 87.62 196 GLU A N 1
ATOM 1601 C CA . GLU A 1 196 ? 4.767 -7.181 -21.066 1.00 87.62 196 GLU A CA 1
ATOM 1602 C C . GLU A 1 196 ? 5.665 -6.141 -21.752 1.00 87.62 196 GLU A C 1
ATOM 1604 O O . GLU A 1 196 ? 6.872 -6.349 -21.839 1.00 87.62 196 GLU A O 1
ATOM 1609 N N . ALA A 1 197 ? 5.144 -4.950 -22.066 1.00 86.38 197 ALA A N 1
ATOM 1610 C CA . ALA A 1 197 ? 5.952 -3.859 -22.618 1.00 86.38 197 ALA A CA 1
ATOM 1611 C C . ALA A 1 197 ? 7.099 -3.424 -21.678 1.00 86.38 197 ALA A C 1
ATOM 1613 O O . ALA A 1 197 ? 8.209 -3.104 -22.117 1.00 86.38 197 ALA A O 1
ATOM 1614 N N . THR A 1 198 ? 6.876 -3.419 -20.353 1.00 87.12 198 THR A N 1
ATOM 1615 C CA . THR A 1 198 ? 7.977 -3.156 -19.409 1.00 87.12 198 THR A CA 1
ATOM 1616 C C . THR A 1 198 ? 9.011 -4.274 -19.388 1.00 87.12 198 THR A C 1
ATOM 1618 O O . THR A 1 198 ? 10.177 -3.991 -19.151 1.00 87.12 198 THR A O 1
ATOM 1621 N N . LEU A 1 199 ? 8.616 -5.527 -19.613 1.00 87.94 199 LEU A N 1
ATOM 1622 C CA . LEU A 1 199 ? 9.545 -6.648 -19.681 1.00 87.94 199 LEU A CA 1
ATOM 1623 C C . LEU A 1 199 ? 10.383 -6.569 -20.959 1.00 87.94 199 LEU A C 1
ATOM 1625 O O . LEU A 1 199 ? 11.598 -6.681 -20.867 1.00 87.94 199 LEU A O 1
ATOM 1629 N N . GLU A 1 200 ? 9.766 -6.301 -22.111 1.00 89.31 200 GLU A N 1
ATOM 1630 C CA . GLU A 1 200 ? 10.465 -6.124 -23.392 1.00 89.31 200 GLU A CA 1
ATOM 1631 C C . GLU A 1 200 ? 11.512 -5.008 -23.320 1.00 89.31 200 GLU A C 1
ATOM 1633 O O . GLU A 1 200 ? 12.671 -5.212 -23.675 1.00 89.31 200 GLU A O 1
ATOM 1638 N N . THR A 1 201 ? 11.140 -3.845 -22.776 1.00 90.12 201 THR A N 1
ATOM 1639 C CA . THR A 1 201 ? 12.084 -2.727 -22.588 1.00 90.12 201 THR A CA 1
ATOM 1640 C C . THR A 1 201 ? 13.191 -3.066 -21.587 1.00 90.12 201 THR A C 1
ATOM 1642 O O . THR A 1 201 ? 14.344 -2.682 -21.785 1.00 90.12 201 THR A O 1
ATOM 1645 N N . THR A 1 202 ? 12.892 -3.818 -20.521 1.00 92.81 202 THR A N 1
ATOM 1646 C CA . THR A 1 202 ? 13.924 -4.319 -19.604 1.00 92.81 202 THR A CA 1
ATOM 1647 C C . THR A 1 202 ? 14.862 -5.311 -20.303 1.00 92.81 202 THR A C 1
ATOM 1649 O O . THR A 1 202 ? 16.071 -5.208 -20.116 1.00 92.81 202 THR A O 1
ATOM 1652 N N . ILE A 1 203 ? 14.349 -6.242 -21.113 1.00 92.44 203 ILE A N 1
ATOM 1653 C CA . ILE A 1 203 ? 15.159 -7.205 -21.878 1.00 92.44 203 ILE A CA 1
ATOM 1654 C C . ILE A 1 203 ? 16.063 -6.469 -22.865 1.00 92.44 203 ILE A C 1
ATOM 1656 O O . ILE A 1 203 ? 17.265 -6.715 -22.872 1.00 92.44 20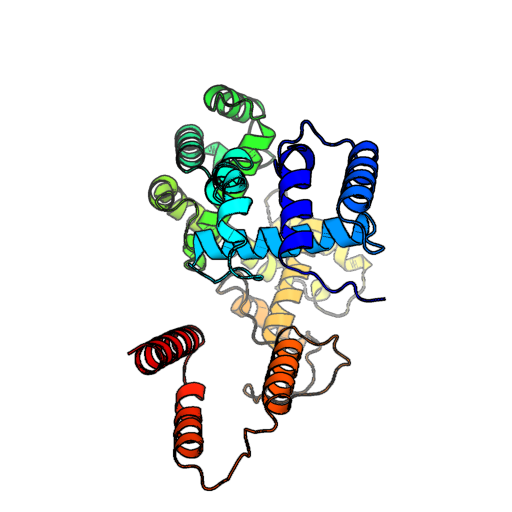3 ILE A O 1
ATOM 1660 N N . MET A 1 204 ? 15.521 -5.502 -23.606 1.00 93.31 204 MET A N 1
ATOM 1661 C CA . MET A 1 204 ? 16.291 -4.662 -24.520 1.00 93.31 204 MET A CA 1
ATOM 1662 C C . MET A 1 204 ? 17.440 -3.950 -23.798 1.00 93.31 204 MET A C 1
ATOM 1664 O O . MET A 1 204 ? 18.578 -4.004 -24.254 1.00 93.31 204 MET A O 1
ATOM 1668 N N . LEU A 1 205 ? 17.182 -3.346 -22.631 1.00 94.12 205 LEU A N 1
ATOM 1669 C CA . LEU A 1 205 ? 18.238 -2.742 -21.815 1.00 94.12 205 LEU A CA 1
ATOM 1670 C C . LEU A 1 205 ? 19.309 -3.769 -21.426 1.00 94.12 205 LEU A C 1
ATOM 1672 O O . LEU A 1 205 ? 20.498 -3.461 -21.468 1.00 94.12 205 LEU A O 1
ATOM 1676 N N . VAL A 1 206 ? 18.905 -4.976 -21.023 1.00 94.81 206 VAL A N 1
ATOM 1677 C CA . VAL A 1 206 ? 19.841 -6.044 -20.647 1.00 94.81 206 VAL A CA 1
ATOM 1678 C C . VAL A 1 206 ? 20.696 -6.479 -21.838 1.00 94.81 206 VAL A C 1
ATOM 1680 O O . VAL A 1 206 ? 21.905 -6.630 -21.670 1.00 94.81 206 VAL A O 1
ATOM 1683 N N . ASP A 1 207 ? 20.105 -6.628 -23.022 1.00 92.56 207 ASP A N 1
ATOM 1684 C CA . ASP A 1 207 ? 20.814 -6.993 -24.250 1.00 92.56 207 ASP A CA 1
ATOM 1685 C C . ASP A 1 207 ? 21.813 -5.902 -24.667 1.00 92.56 207 ASP A C 1
ATOM 1687 O O . ASP A 1 207 ? 22.985 -6.202 -24.885 1.00 92.56 207 ASP A O 1
ATOM 1691 N N . LEU A 1 208 ? 21.401 -4.630 -24.655 1.00 93.75 208 LEU A N 1
ATOM 1692 C CA . LEU A 1 208 ? 22.294 -3.500 -24.937 1.00 93.75 208 LEU A CA 1
ATOM 1693 C C . LEU A 1 208 ? 23.450 -3.426 -23.936 1.00 93.75 208 LEU A C 1
ATOM 1695 O O . LEU A 1 208 ? 24.596 -3.188 -24.307 1.00 93.75 208 LEU A O 1
ATOM 1699 N N . VAL A 1 209 ? 23.178 -3.651 -22.648 1.00 93.25 209 VAL A N 1
ATOM 1700 C CA . VAL A 1 209 ? 24.237 -3.665 -21.636 1.00 93.25 209 VAL A CA 1
ATOM 1701 C C . VAL A 1 209 ? 25.175 -4.853 -21.831 1.00 93.25 209 VAL A C 1
ATOM 1703 O O . VAL A 1 209 ? 26.381 -4.684 -21.661 1.00 93.25 209 VAL A O 1
ATOM 1706 N N . ARG A 1 210 ? 24.660 -6.034 -22.198 1.00 92.38 210 ARG A N 1
ATOM 1707 C CA . ARG A 1 210 ? 25.462 -7.238 -22.471 1.00 92.38 210 ARG A CA 1
ATOM 1708 C C . ARG A 1 210 ? 26.511 -6.980 -23.553 1.00 92.38 210 ARG A C 1
ATOM 1710 O O . ARG A 1 210 ? 27.660 -7.392 -23.368 1.00 92.38 210 ARG A O 1
ATOM 1717 N N . ASP A 1 211 ? 26.140 -6.239 -24.593 1.00 91.50 211 ASP A N 1
ATOM 1718 C CA . ASP A 1 211 ? 27.004 -5.875 -25.724 1.00 91.50 211 ASP A CA 1
ATOM 1719 C C . ASP A 1 211 ? 28.088 -4.840 -25.357 1.00 91.50 211 ASP A C 1
ATOM 1721 O O . ASP A 1 211 ? 29.031 -4.609 -26.118 1.00 91.50 211 ASP A O 1
ATOM 1725 N N . HIS A 1 212 ? 28.025 -4.266 -24.150 1.00 90.12 212 HIS A N 1
ATOM 1726 C CA . HIS A 1 212 ? 29.001 -3.312 -23.628 1.00 90.12 212 HIS A CA 1
ATOM 1727 C C . HIS A 1 212 ? 29.653 -3.798 -22.316 1.00 90.12 212 HIS A C 1
ATOM 1729 O O . HIS A 1 212 ? 29.313 -3.312 -21.232 1.00 90.12 212 HIS A O 1
ATOM 1735 N N . PRO A 1 213 ? 30.660 -4.699 -22.380 1.00 87.81 213 PRO A N 1
ATOM 1736 C CA . PRO A 1 213 ? 31.315 -5.291 -21.206 1.00 87.81 213 PRO A CA 1
ATOM 1737 C C . PRO A 1 213 ? 31.802 -4.311 -20.140 1.00 87.81 213 PRO A C 1
ATOM 1739 O O . PRO A 1 213 ? 31.719 -4.591 -18.942 1.00 87.81 213 PRO A O 1
ATOM 1742 N N . ILE A 1 214 ? 32.241 -3.127 -20.559 1.00 87.69 214 ILE A N 1
ATOM 1743 C CA . ILE A 1 214 ? 32.679 -2.043 -19.674 1.00 87.69 214 ILE A CA 1
ATOM 1744 C C . ILE A 1 214 ? 31.613 -1.629 -18.644 1.00 87.69 214 ILE A C 1
ATOM 1746 O O . ILE A 1 214 ? 31.965 -1.214 -17.547 1.00 87.69 214 ILE A O 1
ATOM 1750 N N . LEU A 1 215 ? 30.315 -1.812 -18.924 1.00 87.81 215 LEU A N 1
ATOM 1751 C CA . LEU A 1 215 ? 29.225 -1.432 -18.015 1.00 87.81 215 LEU A CA 1
ATOM 1752 C C . LEU A 1 215 ? 29.053 -2.376 -16.814 1.00 87.81 215 LEU A C 1
ATOM 1754 O O . LEU A 1 215 ? 28.399 -2.020 -15.825 1.00 87.81 215 LEU A O 1
ATOM 1758 N N . TYR A 1 216 ? 29.611 -3.586 -16.876 1.00 86.75 216 TYR A N 1
ATOM 1759 C CA . TYR A 1 216 ? 29.487 -4.589 -15.813 1.00 86.75 216 TYR A CA 1
ATOM 1760 C C . TYR A 1 216 ? 30.818 -5.186 -15.347 1.00 86.75 216 TYR A C 1
ATOM 1762 O O . TYR A 1 216 ? 30.874 -5.751 -14.247 1.00 86.75 216 TYR A O 1
ATOM 1770 N N . GLN A 1 217 ? 31.890 -5.001 -16.115 1.00 83.50 217 GLN A N 1
ATOM 1771 C CA . GLN A 1 217 ? 33.263 -5.299 -15.717 1.00 83.50 217 GLN A CA 1
ATOM 1772 C C . GLN A 1 217 ? 33.867 -4.147 -14.893 1.00 83.50 217 GLN A C 1
ATOM 1774 O O . GLN A 1 217 ? 33.299 -3.063 -14.776 1.00 83.50 217 GLN A O 1
ATOM 1779 N N . HIS A 1 218 ? 34.997 -4.398 -14.226 1.00 65.56 218 HIS A N 1
ATOM 1780 C CA . HIS A 1 218 ? 35.695 -3.360 -13.459 1.00 65.56 218 HIS A CA 1
ATOM 1781 C C . HIS A 1 218 ? 36.433 -2.438 -14.447 1.00 65.56 218 HIS A C 1
ATOM 1783 O O . HIS A 1 218 ? 37.529 -2.774 -14.885 1.00 65.56 218 HIS A O 1
ATOM 1789 N N . GLY A 1 219 ? 35.804 -1.320 -14.828 1.00 59.06 219 GLY A N 1
ATOM 1790 C CA . GLY A 1 219 ? 36.296 -0.372 -15.836 1.00 59.06 219 GLY A CA 1
ATOM 1791 C C . GLY A 1 219 ? 36.381 1.085 -15.357 1.00 59.06 219 GLY A C 1
ATOM 1792 O O . GLY A 1 219 ? 35.991 1.425 -14.237 1.00 59.06 219 GLY A O 1
ATOM 1793 N N . ASN A 1 220 ? 36.943 1.943 -16.211 1.00 59.69 220 ASN A N 1
ATOM 1794 C CA . ASN A 1 220 ? 37.179 3.368 -15.969 1.00 59.69 220 ASN A CA 1
ATOM 1795 C C . ASN A 1 220 ? 35.869 4.182 -16.009 1.00 59.69 220 ASN A C 1
ATOM 1797 O O . ASN A 1 220 ? 35.176 4.216 -17.021 1.00 59.69 220 ASN A O 1
ATOM 1801 N N . VAL A 1 221 ? 35.570 4.918 -14.933 1.00 61.97 221 VAL A N 1
ATOM 1802 C CA . VAL A 1 221 ? 34.298 5.641 -14.720 1.00 61.97 221 VAL A CA 1
ATOM 1803 C C . VAL A 1 221 ? 33.957 6.645 -15.836 1.00 61.97 221 VAL A C 1
ATOM 1805 O O . VAL A 1 221 ? 32.779 6.867 -16.104 1.00 61.97 221 VAL A O 1
ATOM 1808 N N . LYS A 1 222 ? 34.950 7.246 -16.511 1.00 62.41 222 LYS A N 1
ATOM 1809 C CA . LYS A 1 222 ? 34.697 8.237 -17.578 1.00 62.41 222 LYS A CA 1
ATOM 1810 C C . LYS A 1 222 ? 34.141 7.627 -18.869 1.00 62.41 222 LYS A C 1
ATOM 1812 O O . LYS A 1 222 ? 33.302 8.250 -19.504 1.00 62.41 222 LYS A O 1
ATOM 1817 N N . GLU A 1 223 ? 34.547 6.411 -19.225 1.00 70.19 223 GLU A N 1
ATOM 1818 C CA . GLU A 1 223 ? 34.084 5.728 -20.446 1.00 70.19 223 GLU A CA 1
ATOM 1819 C C . GLU A 1 223 ? 32.631 5.241 -20.316 1.00 70.19 223 GLU A C 1
ATOM 1821 O O . GLU A 1 223 ? 31.928 5.075 -21.308 1.00 70.19 223 GLU A O 1
ATOM 1826 N N . HIS A 1 224 ? 32.136 5.081 -19.085 1.00 82.19 224 HIS A N 1
ATOM 1827 C CA . HIS A 1 224 ? 30.777 4.604 -18.829 1.00 82.19 224 HIS A CA 1
ATOM 1828 C C . HIS A 1 224 ? 29.716 5.621 -19.260 1.00 82.19 224 HIS A C 1
ATOM 1830 O O . HIS A 1 224 ? 28.641 5.233 -19.710 1.00 82.19 224 HIS A O 1
ATOM 1836 N N . GLN A 1 225 ? 29.993 6.921 -19.115 1.00 84.88 225 GLN A N 1
ATOM 1837 C CA . GLN A 1 225 ? 28.985 7.953 -19.348 1.00 84.88 225 GLN A CA 1
ATOM 1838 C C . GLN A 1 225 ? 28.603 8.067 -20.828 1.00 84.88 225 GLN A C 1
ATOM 1840 O O . GLN A 1 225 ? 27.422 8.220 -21.136 1.00 84.88 225 GLN A O 1
ATOM 1845 N N . ASP A 1 226 ? 29.570 7.968 -21.741 1.00 87.50 226 ASP A N 1
ATOM 1846 C CA . ASP A 1 226 ? 29.294 8.036 -23.180 1.00 87.50 226 ASP A CA 1
ATOM 1847 C C . ASP A 1 226 ? 28.601 6.769 -23.687 1.00 87.50 226 ASP A C 1
ATOM 1849 O O . ASP A 1 226 ? 27.719 6.838 -24.542 1.00 87.50 226 ASP A O 1
ATOM 1853 N N . VAL A 1 227 ? 28.900 5.621 -23.084 1.00 91.25 227 VAL A N 1
ATOM 1854 C CA . VAL A 1 227 ? 28.229 4.362 -23.424 1.00 91.25 227 VAL A CA 1
ATOM 1855 C C . VAL A 1 227 ? 26.785 4.354 -22.929 1.00 91.25 227 VAL A C 1
ATOM 1857 O O . VAL A 1 227 ? 25.904 3.924 -23.665 1.00 91.25 227 VAL A O 1
ATOM 1860 N N . TRP A 1 228 ? 26.489 4.923 -21.755 1.00 93.62 228 TRP A N 1
ATOM 1861 C CA . TRP A 1 228 ? 25.100 5.096 -21.313 1.00 93.62 228 TRP A CA 1
ATOM 1862 C C . TRP A 1 228 ? 24.290 6.049 -22.196 1.00 93.62 228 TRP A C 1
ATOM 1864 O O . TRP A 1 228 ? 23.084 5.848 -22.330 1.00 93.62 228 TRP A O 1
ATOM 1874 N N . LYS A 1 229 ? 24.918 7.062 -22.813 1.00 92.12 229 LYS A N 1
ATOM 1875 C CA . LYS A 1 229 ? 24.242 7.905 -23.816 1.00 92.12 229 LYS A CA 1
ATOM 1876 C C . LYS A 1 229 ? 23.862 7.089 -25.046 1.00 92.12 229 LYS A C 1
ATOM 1878 O O . LYS A 1 229 ? 22.708 7.140 -25.446 1.00 92.12 229 LYS A O 1
ATOM 1883 N N . ASN A 1 230 ? 24.788 6.286 -25.570 1.00 91.75 230 ASN A N 1
ATOM 1884 C CA . ASN A 1 230 ? 24.516 5.417 -26.715 1.00 91.75 230 ASN A CA 1
ATOM 1885 C C . ASN A 1 230 ? 23.421 4.380 -26.392 1.00 91.75 230 ASN A C 1
ATOM 1887 O O . ASN A 1 230 ? 22.457 4.236 -27.136 1.00 91.75 230 ASN A O 1
ATOM 1891 N N . VAL A 1 231 ? 23.484 3.739 -25.217 1.00 93.69 231 VAL A N 1
ATOM 1892 C CA . VAL A 1 231 ? 22.415 2.837 -24.749 1.00 93.69 231 VAL A CA 1
ATOM 1893 C C . VAL A 1 231 ? 21.066 3.559 -24.690 1.00 93.69 231 VAL A C 1
ATOM 1895 O O . VAL A 1 231 ? 20.068 3.013 -25.147 1.00 93.69 231 VAL A O 1
ATOM 1898 N N . ALA A 1 232 ? 21.015 4.787 -24.169 1.00 93.50 232 ALA A N 1
ATOM 1899 C CA . ALA A 1 232 ? 19.778 5.563 -24.101 1.00 93.50 232 ALA A CA 1
ATOM 1900 C C . ALA A 1 232 ? 19.235 5.969 -25.483 1.00 93.50 232 ALA A C 1
ATOM 1902 O O . ALA A 1 232 ? 18.022 5.934 -25.691 1.00 93.50 232 ALA A O 1
ATOM 1903 N N . GLU A 1 233 ? 20.114 6.307 -26.429 1.00 92.12 233 GLU A N 1
ATOM 1904 C CA . GLU A 1 233 ? 19.751 6.567 -27.827 1.00 92.12 233 GLU A CA 1
ATOM 1905 C C . GLU A 1 233 ? 19.160 5.314 -28.485 1.00 92.12 233 GLU A C 1
ATOM 1907 O O . GLU A 1 233 ? 18.097 5.390 -29.102 1.00 92.12 233 GLU A O 1
ATOM 1912 N N . MET A 1 234 ? 19.788 4.150 -28.281 1.00 90.88 234 MET A N 1
ATOM 1913 C CA . MET A 1 234 ? 19.309 2.871 -28.812 1.00 90.88 234 MET A CA 1
ATOM 1914 C C . MET A 1 234 ? 17.997 2.410 -28.171 1.00 90.88 234 MET A C 1
ATOM 1916 O O . MET A 1 234 ? 17.154 1.862 -28.872 1.00 90.88 234 MET A O 1
ATOM 1920 N N . MET A 1 235 ? 17.790 2.662 -26.873 1.00 89.94 235 MET A N 1
ATOM 1921 C CA . MET A 1 235 ? 16.537 2.360 -26.161 1.00 89.94 235 MET A CA 1
ATOM 1922 C C . MET A 1 235 ? 15.320 3.092 -26.742 1.00 89.94 235 MET A C 1
ATOM 1924 O O . MET A 1 235 ? 14.200 2.632 -26.541 1.00 89.94 235 MET A O 1
ATOM 1928 N N . GLY A 1 236 ? 15.524 4.214 -27.447 1.00 77.25 236 GLY A N 1
ATOM 1929 C CA . GLY A 1 236 ? 14.505 4.841 -28.289 1.00 77.25 236 GLY A CA 1
ATOM 1930 C C . GLY A 1 236 ? 13.166 5.086 -27.588 1.00 77.25 236 GLY A C 1
ATOM 1931 O O . GLY A 1 236 ? 12.157 4.511 -27.974 1.00 77.25 236 GLY A O 1
ATOM 1932 N N . SER A 1 237 ? 13.121 5.924 -26.547 1.00 66.81 237 SER A N 1
ATOM 1933 C CA . SER A 1 237 ? 11.856 6.180 -25.825 1.00 66.81 237 SER A CA 1
ATOM 1934 C C . SER A 1 237 ? 11.871 7.424 -24.923 1.00 66.81 237 SER A C 1
ATOM 1936 O O . SER A 1 237 ? 11.216 7.445 -23.880 1.00 66.81 237 SER A O 1
ATOM 1938 N N . GLY A 1 238 ? 12.675 8.443 -25.245 1.00 75.69 238 GLY A N 1
ATOM 1939 C CA . GLY A 1 238 ? 12.911 9.572 -24.329 1.00 75.69 238 GLY A CA 1
ATOM 1940 C C . GLY A 1 238 ? 13.606 9.166 -23.019 1.00 75.69 238 GLY A C 1
ATOM 1941 O O . GLY A 1 238 ? 13.630 9.947 -22.070 1.00 75.69 238 GLY A O 1
ATOM 1942 N N . ALA A 1 239 ? 14.154 7.947 -22.957 1.00 84.81 239 ALA A N 1
ATOM 1943 C CA . ALA A 1 239 ? 14.955 7.473 -21.842 1.00 84.81 239 ALA A CA 1
ATOM 1944 C C . ALA A 1 239 ? 16.259 8.268 -21.777 1.00 84.81 239 ALA A C 1
ATOM 1946 O O . ALA A 1 239 ? 16.924 8.470 -22.792 1.00 84.81 239 ALA A O 1
ATOM 1947 N N . THR A 1 240 ? 16.644 8.713 -20.584 1.00 91.38 240 THR A N 1
ATOM 1948 C CA . THR A 1 240 ? 17.951 9.342 -20.398 1.00 91.38 240 THR A CA 1
ATOM 1949 C C . THR A 1 240 ? 19.014 8.287 -20.094 1.00 91.38 240 THR A C 1
ATOM 1951 O O . THR A 1 240 ? 18.721 7.205 -19.575 1.00 91.38 240 THR A O 1
ATOM 1954 N N . ALA A 1 241 ? 20.281 8.625 -20.350 1.00 91.94 241 ALA A N 1
ATOM 1955 C CA . ALA A 1 241 ? 21.429 7.825 -19.913 1.00 91.94 241 ALA A CA 1
ATOM 1956 C C . ALA A 1 241 ? 21.344 7.479 -18.414 1.00 91.94 241 ALA A C 1
ATOM 1958 O O . ALA A 1 241 ? 21.626 6.353 -18.004 1.00 91.94 241 ALA A O 1
ATOM 1959 N N . GLN A 1 242 ? 20.881 8.436 -17.603 1.00 90.81 242 GLN A N 1
ATOM 1960 C CA . GLN A 1 242 ? 20.734 8.265 -16.163 1.00 90.81 242 GLN A CA 1
ATOM 1961 C C . GLN A 1 242 ? 19.615 7.283 -15.794 1.00 90.81 242 GLN A C 1
ATOM 1963 O O . GLN A 1 242 ? 19.773 6.519 -14.838 1.00 90.81 242 GLN A O 1
ATOM 1968 N N . ASP A 1 243 ? 18.502 7.284 -16.532 1.00 89.56 243 ASP A N 1
ATOM 1969 C CA . ASP A 1 243 ? 17.404 6.334 -16.327 1.00 89.56 243 ASP A CA 1
ATOM 1970 C C . ASP A 1 243 ? 17.857 4.908 -16.638 1.00 89.56 243 ASP A C 1
ATOM 1972 O O . ASP A 1 243 ? 17.631 4.003 -15.833 1.00 89.56 243 ASP A O 1
ATOM 1976 N N . CYS A 1 244 ? 18.565 4.726 -17.758 1.00 92.88 244 CYS A N 1
ATOM 1977 C CA . CYS A 1 244 ? 19.126 3.438 -18.163 1.00 92.88 244 CYS A CA 1
ATOM 1978 C C . CYS A 1 244 ? 20.116 2.912 -17.115 1.00 92.88 244 CYS A C 1
ATOM 1980 O O . CYS A 1 244 ? 19.998 1.770 -16.665 1.00 92.88 244 CYS A O 1
ATOM 1982 N N . GLU A 1 245 ? 21.031 3.765 -16.642 1.00 93.00 245 GLU A N 1
ATOM 1983 C CA . GLU A 1 245 ? 21.999 3.403 -15.605 1.00 93.00 245 GLU A CA 1
ATOM 1984 C C . GLU A 1 245 ? 21.311 3.016 -14.284 1.00 93.00 245 GLU A C 1
ATOM 1986 O O . GLU A 1 245 ? 21.652 2.005 -13.661 1.00 93.00 245 GLU A O 1
ATOM 1991 N N . ASN A 1 246 ? 20.327 3.800 -13.838 1.00 92.00 246 ASN A N 1
ATOM 1992 C CA . ASN A 1 246 ? 19.602 3.534 -12.594 1.00 92.00 246 ASN A CA 1
ATOM 1993 C C . ASN A 1 246 ? 18.776 2.246 -12.679 1.00 92.00 246 ASN A C 1
ATOM 1995 O O . ASN A 1 246 ? 18.725 1.472 -11.712 1.00 92.00 246 ASN A O 1
ATOM 1999 N N . HIS A 1 247 ? 18.151 2.004 -13.833 1.00 92.69 247 HIS A N 1
ATOM 2000 C CA . HIS A 1 247 ? 17.404 0.783 -14.102 1.00 92.69 247 HIS A CA 1
ATOM 2001 C C . HIS A 1 247 ? 18.345 -0.426 -14.070 1.00 92.69 247 HIS A C 1
ATOM 2003 O O . HIS A 1 247 ? 18.111 -1.362 -13.303 1.00 92.69 247 HIS A O 1
ATOM 2009 N N . TRP A 1 248 ? 19.477 -0.358 -14.772 1.00 94.50 248 TRP A N 1
ATOM 2010 C CA . TRP A 1 248 ? 20.503 -1.397 -14.748 1.00 94.50 248 TRP A CA 1
ATOM 2011 C C . TRP A 1 248 ? 21.042 -1.678 -13.341 1.00 94.50 248 TRP A C 1
ATOM 2013 O O . TRP A 1 248 ? 21.102 -2.829 -12.902 1.00 94.50 248 TRP A O 1
ATOM 2023 N N . ARG A 1 249 ? 21.388 -0.632 -12.582 1.00 91.69 249 ARG A N 1
ATOM 2024 C CA . ARG A 1 249 ? 21.875 -0.758 -11.200 1.00 91.69 249 ARG A CA 1
ATOM 2025 C C . ARG A 1 249 ? 20.863 -1.485 -10.314 1.00 91.69 249 ARG A C 1
ATOM 2027 O O . ARG A 1 249 ? 21.243 -2.337 -9.507 1.00 91.69 249 ARG A O 1
ATOM 2034 N N . SER A 1 250 ? 19.581 -1.174 -10.489 1.00 92.00 250 SER A N 1
ATOM 2035 C CA . SER A 1 250 ? 18.479 -1.816 -9.769 1.00 92.00 250 SER A CA 1
ATOM 2036 C C . SER A 1 250 ? 18.324 -3.291 -10.156 1.00 92.00 250 SER A C 1
ATOM 2038 O O . SER A 1 250 ? 18.187 -4.132 -9.265 1.00 92.00 250 SER A O 1
ATOM 2040 N N . LEU A 1 251 ? 18.415 -3.620 -11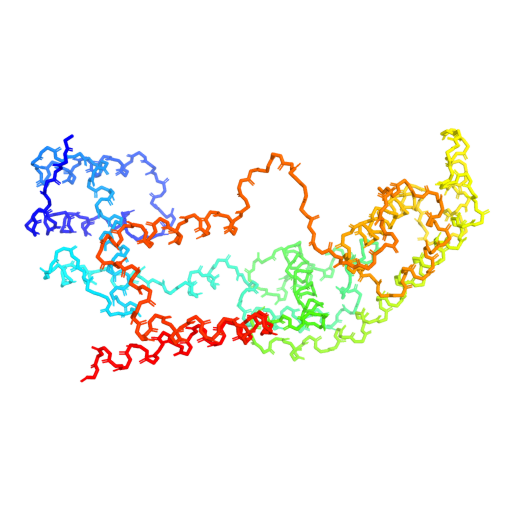.451 1.00 93.00 251 LEU A N 1
ATOM 2041 C CA . LEU A 1 251 ? 18.377 -5.000 -11.955 1.00 93.00 251 LEU A CA 1
ATOM 2042 C C . LEU A 1 251 ? 19.539 -5.825 -11.407 1.00 93.00 251 LEU A C 1
ATOM 2044 O O . LEU A 1 251 ? 19.321 -6.882 -10.816 1.00 93.00 251 LEU A O 1
ATOM 2048 N N . ARG A 1 252 ? 20.769 -5.311 -11.510 1.00 92.25 252 ARG A N 1
ATOM 2049 C CA . ARG A 1 252 ? 21.973 -5.979 -11.001 1.00 92.25 252 ARG A CA 1
ATOM 2050 C C . ARG A 1 252 ? 21.886 -6.224 -9.497 1.00 92.25 252 ARG A C 1
ATOM 2052 O O . ARG A 1 252 ? 22.233 -7.310 -9.028 1.00 92.25 252 ARG A O 1
ATOM 2059 N N . TYR A 1 253 ? 21.404 -5.243 -8.730 1.00 90.69 253 TYR A N 1
ATOM 2060 C CA . TYR A 1 253 ? 21.184 -5.402 -7.292 1.00 90.69 253 TYR A CA 1
ATOM 2061 C C . TYR A 1 253 ? 20.155 -6.498 -6.993 1.00 90.69 253 TYR A C 1
ATOM 2063 O O . TYR A 1 253 ? 20.422 -7.381 -6.174 1.00 90.69 253 TYR A O 1
ATOM 2071 N N . ALA A 1 254 ? 18.998 -6.460 -7.661 1.00 90.75 254 ALA A N 1
ATOM 2072 C CA . ALA A 1 254 ? 17.934 -7.440 -7.475 1.00 90.75 254 ALA A CA 1
ATOM 2073 C C . ALA A 1 254 ? 18.412 -8.855 -7.824 1.00 90.75 254 ALA A C 1
ATOM 2075 O O . ALA A 1 254 ? 18.226 -9.772 -7.027 1.00 90.75 254 ALA A O 1
ATOM 2076 N N . TYR A 1 255 ? 19.123 -9.009 -8.939 1.00 93.69 255 TYR A N 1
ATOM 2077 C CA . TYR A 1 255 ? 19.673 -10.285 -9.384 1.00 93.69 255 TYR A CA 1
ATOM 2078 C C . TYR A 1 255 ? 20.754 -10.818 -8.438 1.00 93.69 255 TYR A C 1
ATOM 2080 O O . TYR A 1 255 ? 20.722 -11.978 -8.037 1.00 93.69 255 TYR A O 1
ATOM 2088 N N . THR A 1 256 ? 21.641 -9.951 -7.945 1.00 90.62 256 THR A N 1
ATOM 2089 C CA . THR A 1 256 ? 22.613 -10.335 -6.908 1.00 90.62 256 THR A CA 1
ATOM 2090 C C . THR A 1 256 ? 21.907 -10.836 -5.644 1.00 90.62 256 THR A C 1
ATOM 2092 O O . THR A 1 256 ? 22.348 -11.797 -5.017 1.00 90.62 256 THR A O 1
ATOM 2095 N N . LYS A 1 257 ? 20.789 -10.210 -5.248 1.00 89.12 257 LYS A N 1
ATOM 2096 C CA . LYS A 1 257 ? 19.980 -10.670 -4.108 1.00 89.12 257 LYS A CA 1
ATOM 2097 C C . LYS A 1 257 ? 19.214 -11.955 -4.400 1.00 89.12 257 LYS A C 1
ATOM 2099 O O . LYS A 1 257 ? 19.068 -12.751 -3.475 1.00 89.12 257 LYS A O 1
ATOM 2104 N N . CYS A 1 258 ? 18.774 -12.160 -5.638 1.00 89.69 258 CYS A N 1
ATOM 2105 C CA . CYS A 1 258 ? 18.194 -13.414 -6.100 1.00 89.69 258 CYS A CA 1
ATOM 2106 C C . CYS A 1 258 ? 19.182 -14.564 -5.890 1.00 89.69 258 CYS A C 1
ATOM 2108 O O . CYS A 1 258 ? 18.866 -15.503 -5.164 1.00 89.69 258 CYS A O 1
ATOM 2110 N N . LEU A 1 259 ? 20.414 -14.417 -6.383 1.00 89.12 259 LEU A N 1
ATOM 2111 C CA . LEU A 1 259 ? 21.470 -15.422 -6.233 1.00 89.12 259 LEU A CA 1
ATOM 2112 C C . LEU A 1 259 ? 21.898 -15.628 -4.768 1.00 89.12 259 LEU A C 1
ATOM 2114 O O . LEU A 1 259 ? 22.030 -16.754 -4.311 1.00 89.12 259 LEU A O 1
ATOM 2118 N N . GLN A 1 260 ? 22.077 -14.552 -3.992 1.00 87.50 260 GLN A N 1
ATOM 2119 C CA . GLN A 1 260 ? 22.577 -14.651 -2.609 1.00 87.50 260 GLN A CA 1
ATOM 2120 C C . GLN A 1 260 ? 21.552 -15.165 -1.590 1.00 87.50 260 GLN A C 1
ATOM 2122 O O . GLN A 1 260 ? 21.936 -15.660 -0.532 1.00 87.50 260 GLN A O 1
ATOM 2127 N N . LYS A 1 261 ? 20.260 -14.900 -1.807 1.00 86.00 261 LYS A N 1
ATOM 2128 C CA . LYS A 1 261 ? 19.219 -15.075 -0.778 1.00 86.00 261 LYS A CA 1
ATOM 2129 C C . LYS A 1 261 ? 18.012 -15.880 -1.257 1.00 86.00 261 LYS A C 1
ATOM 2131 O O . LYS A 1 261 ? 17.050 -15.987 -0.500 1.00 86.00 261 LYS A O 1
ATOM 2136 N N . GLY A 1 262 ? 18.033 -16.391 -2.488 1.00 83.00 262 GLY A N 1
ATOM 2137 C CA . GLY A 1 262 ? 16.905 -17.111 -3.082 1.00 83.00 262 GLY A CA 1
ATOM 2138 C C . GLY A 1 262 ? 15.660 -16.241 -3.270 1.00 83.00 262 GLY A C 1
ATOM 2139 O O . GLY A 1 262 ? 14.542 -16.748 -3.254 1.00 83.00 262 GLY A O 1
ATOM 2140 N N . PHE A 1 263 ? 15.817 -14.917 -3.379 1.00 82.12 263 PHE A N 1
ATOM 2141 C CA . PHE A 1 263 ? 14.680 -14.038 -3.645 1.00 82.12 263 PHE A CA 1
ATOM 2142 C C . PHE A 1 263 ? 14.258 -14.136 -5.107 1.00 82.12 263 PHE A C 1
ATOM 2144 O O . PHE A 1 263 ? 15.086 -13.962 -5.988 1.00 82.12 263 PHE A O 1
ATOM 2151 N N . ALA A 1 264 ? 12.967 -14.307 -5.376 1.00 79.88 264 ALA A N 1
ATOM 2152 C CA . ALA A 1 264 ? 12.467 -14.202 -6.741 1.00 79.88 264 ALA A CA 1
ATOM 2153 C C . ALA A 1 264 ? 12.655 -12.775 -7.293 1.00 79.88 264 ALA A C 1
ATOM 2155 O O . ALA A 1 264 ? 12.426 -11.783 -6.588 1.00 79.88 264 ALA A O 1
ATOM 2156 N N . MET A 1 265 ? 13.040 -12.677 -8.568 1.00 83.50 265 MET A N 1
ATOM 2157 C CA . MET A 1 265 ? 13.022 -11.411 -9.302 1.00 83.50 265 MET A CA 1
ATOM 2158 C C . MET A 1 265 ? 11.585 -10.894 -9.426 1.00 83.50 265 MET A C 1
ATOM 2160 O O . MET A 1 265 ? 10.624 -11.659 -9.456 1.00 83.50 265 MET A O 1
ATOM 2164 N N . ARG A 1 266 ? 11.427 -9.565 -9.472 1.00 75.50 266 ARG A N 1
ATOM 2165 C CA . ARG A 1 266 ? 10.099 -8.933 -9.547 1.00 75.50 266 ARG A CA 1
ATOM 2166 C C . ARG A 1 266 ? 9.390 -9.220 -10.873 1.00 75.50 266 ARG A C 1
ATOM 2168 O O . ARG A 1 266 ? 8.173 -9.367 -10.869 1.00 75.50 266 ARG A O 1
ATOM 2175 N N . GLN A 1 267 ? 10.143 -9.240 -11.968 1.00 79.38 267 GLN A N 1
ATOM 2176 C CA . GLN A 1 267 ? 9.679 -9.637 -13.293 1.00 79.38 267 GLN A CA 1
ATOM 2177 C C . GLN A 1 267 ? 10.108 -11.089 -13.514 1.00 79.38 267 GLN A C 1
ATOM 2179 O O . GLN A 1 267 ? 11.289 -11.407 -13.354 1.00 79.38 267 GLN A O 1
ATOM 2184 N N . SER A 1 268 ? 9.156 -11.966 -13.830 1.00 77.00 268 SER A N 1
ATOM 2185 C CA . SER A 1 268 ? 9.476 -13.341 -14.229 1.00 77.00 268 SER A CA 1
ATOM 2186 C C . SER A 1 268 ? 10.273 -13.328 -15.540 1.00 77.00 268 SER A C 1
ATOM 2188 O O . SER A 1 268 ? 10.098 -12.418 -16.346 1.00 77.00 268 SER A O 1
ATOM 2190 N N . GLY A 1 269 ? 11.164 -14.298 -15.741 1.00 82.25 269 GLY A N 1
ATOM 2191 C CA . GLY A 1 269 ? 11.950 -14.451 -16.975 1.00 82.25 269 GLY A CA 1
ATOM 2192 C C . GLY A 1 269 ? 13.215 -13.588 -17.058 1.00 82.25 269 GLY A C 1
ATOM 2193 O O . GLY A 1 269 ? 14.210 -14.024 -17.621 1.00 82.25 269 GLY A O 1
ATOM 2194 N N . ILE A 1 270 ? 13.273 -12.419 -16.404 1.00 88.75 270 ILE A N 1
ATOM 2195 C CA . ILE A 1 270 ? 14.453 -11.536 -16.523 1.00 88.75 270 ILE A CA 1
ATOM 2196 C C . ILE A 1 270 ? 15.748 -12.140 -15.951 1.00 88.75 270 ILE A C 1
ATOM 2198 O O . ILE A 1 270 ? 16.847 -11.747 -16.334 1.00 88.75 270 ILE A O 1
ATOM 2202 N N . ALA A 1 271 ? 15.631 -13.088 -15.016 1.00 89.06 271 ALA A N 1
ATOM 2203 C CA . ALA A 1 271 ? 16.784 -13.760 -14.422 1.00 89.06 271 ALA A CA 1
ATOM 2204 C C . ALA A 1 271 ? 17.600 -14.540 -15.467 1.00 89.06 271 ALA A C 1
ATOM 2206 O O . ALA A 1 271 ? 18.825 -14.544 -15.381 1.00 89.06 271 ALA A O 1
ATOM 2207 N N . GLU A 1 272 ? 16.933 -15.129 -16.463 1.00 90.25 272 GLU A N 1
ATOM 2208 C CA . GLU A 1 272 ? 17.555 -15.895 -17.552 1.00 90.25 272 GLU A CA 1
ATOM 2209 C C . GLU A 1 272 ? 18.410 -14.981 -18.442 1.00 90.25 272 GLU A C 1
ATOM 2211 O O . GLU A 1 272 ? 19.548 -15.299 -18.783 1.00 90.25 272 GLU A O 1
ATOM 2216 N N . HIS A 1 273 ? 17.928 -13.765 -18.713 1.00 92.00 273 HIS A N 1
ATOM 2217 C CA . HIS A 1 273 ? 18.672 -12.764 -19.481 1.00 92.00 273 HIS A CA 1
ATOM 2218 C C . HIS A 1 273 ? 19.890 -12.201 -18.731 1.00 92.00 273 HIS A C 1
ATOM 2220 O O . HIS A 1 273 ? 20.805 -11.672 -19.355 1.00 92.00 273 HIS A O 1
ATOM 2226 N N . LEU A 1 274 ? 19.931 -12.310 -17.398 1.00 93.50 274 LEU A N 1
ATOM 2227 C CA . LEU A 1 274 ? 21.023 -11.802 -16.557 1.00 93.50 274 LEU A CA 1
ATOM 2228 C C . LEU A 1 274 ? 22.083 -12.865 -16.228 1.00 93.50 274 LEU A C 1
ATOM 2230 O O . LEU A 1 274 ? 23.043 -12.569 -15.510 1.00 93.50 274 LEU A O 1
ATOM 2234 N N . GLU A 1 275 ? 21.962 -14.091 -16.745 1.00 91.94 275 GLU A N 1
ATOM 2235 C CA . GLU A 1 275 ? 22.902 -15.174 -16.436 1.00 91.94 275 GLU A CA 1
ATOM 2236 C C . GLU A 1 275 ? 24.349 -14.862 -16.820 1.00 91.94 275 GLU A C 1
ATOM 2238 O O . GLU A 1 275 ? 25.261 -15.221 -16.070 1.00 91.94 275 GLU A O 1
ATOM 2243 N N . PHE A 1 276 ? 24.565 -14.105 -17.901 1.00 93.38 276 PHE A N 1
ATOM 2244 C CA . PHE A 1 276 ? 25.901 -13.686 -18.336 1.00 93.38 276 PHE A CA 1
ATOM 2245 C C . PHE A 1 276 ? 26.655 -12.865 -17.276 1.00 93.38 276 PHE A C 1
ATOM 2247 O O . PHE A 1 276 ? 27.880 -12.782 -17.320 1.00 93.38 276 PHE A O 1
ATOM 2254 N N . LEU A 1 277 ? 25.954 -12.270 -16.302 1.00 91.94 277 LEU A N 1
ATOM 2255 C CA . LEU A 1 277 ? 26.584 -11.520 -15.218 1.00 91.94 277 LEU A CA 1
ATOM 2256 C C . LEU A 1 277 ? 27.202 -12.404 -14.138 1.00 91.94 277 LEU A C 1
ATOM 2258 O O . LEU A 1 277 ? 28.045 -11.898 -13.398 1.00 91.94 277 LEU A O 1
ATOM 2262 N N . LYS A 1 278 ? 26.793 -13.677 -14.006 1.00 90.25 278 LYS A N 1
ATOM 2263 C CA . LYS A 1 278 ? 27.223 -14.557 -12.901 1.00 90.25 278 LYS A CA 1
ATOM 2264 C C . LYS A 1 278 ? 28.749 -14.539 -12.682 1.00 90.25 278 LYS A C 1
ATOM 2266 O O . LYS A 1 278 ? 29.142 -14.306 -11.539 1.00 90.25 278 LYS A O 1
ATOM 2271 N N . PRO A 1 279 ? 29.610 -14.648 -13.719 1.00 89.62 279 PRO A N 1
ATOM 2272 C CA . PRO A 1 279 ? 31.069 -14.639 -13.544 1.00 89.62 279 PRO A CA 1
ATOM 2273 C C . PRO A 1 279 ? 31.641 -13.313 -13.018 1.00 89.62 279 PRO A C 1
ATOM 2275 O O . PRO A 1 279 ? 32.747 -13.275 -12.487 1.00 89.62 279 PRO A O 1
ATOM 2278 N N . TYR A 1 280 ? 30.904 -12.210 -13.166 1.00 87.69 280 TYR A N 1
ATOM 2279 C CA . TYR A 1 280 ? 31.347 -10.855 -12.819 1.00 87.69 280 TYR A CA 1
ATOM 2280 C C . TYR A 1 280 ? 30.792 -10.365 -11.474 1.00 87.69 280 TYR A C 1
ATOM 2282 O O . TYR A 1 280 ? 31.088 -9.247 -11.031 1.00 87.69 280 TYR A O 1
ATOM 2290 N N . LEU A 1 281 ? 29.954 -11.168 -10.815 1.00 86.94 281 LEU A N 1
ATOM 2291 C CA . LEU A 1 281 ? 29.427 -10.866 -9.493 1.00 86.94 281 LEU A CA 1
ATOM 2292 C C . LEU A 1 281 ? 30.349 -11.465 -8.432 1.00 86.94 281 LEU A C 1
ATOM 2294 O O . LEU A 1 281 ? 30.634 -12.656 -8.435 1.00 86.94 281 LEU A O 1
ATOM 2298 N N . LYS A 1 282 ? 30.777 -10.637 -7.472 1.00 80.44 282 LYS A N 1
ATOM 2299 C CA . LYS A 1 282 ? 31.464 -11.110 -6.262 1.00 80.44 282 LYS A CA 1
ATOM 2300 C C . LYS A 1 282 ? 30.443 -11.810 -5.364 1.00 80.44 282 LYS A C 1
ATOM 2302 O O . LYS A 1 282 ? 29.874 -11.196 -4.456 1.00 80.44 282 LYS A O 1
ATOM 2307 N N . LEU A 1 283 ? 30.133 -13.061 -5.684 1.00 77.38 283 LEU A N 1
ATOM 2308 C CA . LEU A 1 283 ? 29.329 -13.929 -4.836 1.00 77.38 283 LEU A CA 1
ATOM 2309 C C . LEU A 1 283 ? 30.218 -14.454 -3.696 1.00 77.38 283 LEU A C 1
ATOM 2311 O O . LEU A 1 283 ? 31.398 -14.711 -3.924 1.00 77.38 283 LEU A O 1
ATOM 2315 N N . PRO A 1 284 ? 29.701 -14.573 -2.462 1.00 70.50 284 PRO A N 1
ATOM 2316 C CA . PRO A 1 284 ? 30.425 -15.260 -1.398 1.00 70.50 284 PRO A CA 1
ATOM 2317 C C . PRO A 1 284 ? 30.743 -16.691 -1.856 1.00 70.50 284 PRO A C 1
ATOM 2319 O O . PRO A 1 284 ? 29.829 -17.396 -2.288 1.00 70.50 284 PRO A O 1
ATOM 2322 N N . GLU A 1 285 ? 32.012 -17.102 -1.787 1.00 53.06 285 GLU A N 1
ATOM 2323 C CA . GLU A 1 285 ? 32.439 -18.474 -2.097 1.00 53.06 285 GLU A CA 1
ATOM 2324 C C . GLU A 1 285 ? 31.594 -19.463 -1.272 1.00 53.06 285 GLU A C 1
ATOM 2326 O O . GLU A 1 285 ? 31.594 -19.414 -0.041 1.00 53.06 285 GLU A O 1
ATOM 2331 N N . GLY A 1 286 ? 30.799 -20.296 -1.955 1.00 55.56 286 GLY A N 1
ATOM 2332 C CA . GLY A 1 286 ? 29.852 -21.241 -1.340 1.00 55.56 286 GLY A CA 1
ATOM 2333 C C . GLY A 1 286 ? 28.409 -21.199 -1.873 1.00 55.56 286 GLY A C 1
ATOM 2334 O O . GLY A 1 286 ? 27.592 -22.012 -1.447 1.00 55.56 286 GLY A O 1
ATOM 2335 N N . ALA A 1 287 ? 28.075 -20.292 -2.800 1.00 47.84 287 ALA A N 1
ATOM 2336 C CA . ALA A 1 287 ? 26.712 -20.141 -3.335 1.00 47.84 287 ALA A CA 1
ATOM 2337 C C . ALA A 1 287 ? 26.273 -21.211 -4.364 1.00 47.84 287 ALA A C 1
ATOM 2339 O O . ALA A 1 287 ? 25.082 -21.295 -4.652 1.00 47.84 287 ALA A O 1
ATOM 2340 N N . ASP A 1 288 ? 27.189 -22.044 -4.872 1.00 45.38 288 ASP A N 1
ATOM 2341 C CA . ASP A 1 288 ? 26.882 -23.090 -5.868 1.00 45.38 288 ASP A CA 1
ATOM 2342 C C . ASP A 1 288 ? 26.466 -24.437 -5.245 1.00 45.38 288 ASP A C 1
ATOM 2344 O O . ASP A 1 288 ? 26.287 -25.428 -5.949 1.00 45.38 288 ASP A O 1
ATOM 2348 N N . SER A 1 289 ? 26.283 -24.488 -3.922 1.00 41.94 289 SER A N 1
ATOM 2349 C CA . SER A 1 289 ? 25.710 -25.655 -3.246 1.00 41.94 289 SER A CA 1
ATOM 2350 C C . SER A 1 289 ? 24.252 -25.397 -2.861 1.00 41.94 289 SER A C 1
ATOM 2352 O O . SER A 1 289 ? 23.925 -24.357 -2.290 1.00 41.94 289 SER A O 1
ATOM 2354 N N . GLU A 1 290 ? 23.393 -26.353 -3.230 1.00 41.31 290 GLU A N 1
ATOM 2355 C CA . GLU A 1 290 ? 21.997 -26.569 -2.813 1.00 41.31 290 GLU A CA 1
ATOM 2356 C C . GLU A 1 290 ? 21.683 -25.973 -1.422 1.00 41.31 290 GLU A C 1
ATOM 2358 O O . GLU A 1 290 ? 22.548 -26.048 -0.546 1.00 41.31 290 GLU A O 1
ATOM 2363 N N . PRO A 1 291 ? 20.485 -25.395 -1.161 1.00 37.50 291 PRO A N 1
ATOM 2364 C CA . PRO A 1 291 ? 20.259 -24.517 -0.014 1.00 37.50 291 PRO A CA 1
ATOM 2365 C C . PRO A 1 291 ? 20.231 -25.291 1.312 1.00 37.50 291 PRO A C 1
ATOM 2367 O O . PRO A 1 291 ? 19.187 -25.528 1.920 1.00 37.50 291 PRO A O 1
ATOM 2370 N N . ALA A 1 292 ? 21.414 -25.640 1.807 1.00 34.09 292 ALA A N 1
ATOM 2371 C CA . ALA A 1 292 ? 21.645 -26.165 3.130 1.00 34.09 292 ALA A CA 1
ATOM 2372 C C . ALA A 1 292 ? 21.605 -24.996 4.116 1.00 34.09 292 ALA A C 1
ATOM 2374 O O . ALA A 1 292 ? 22.526 -24.190 4.259 1.00 34.09 292 ALA A O 1
ATOM 2375 N N . ALA A 1 293 ? 20.482 -24.896 4.817 1.00 50.38 293 ALA A N 1
ATOM 2376 C CA . ALA A 1 293 ? 20.312 -23.992 5.934 1.00 50.38 293 ALA A CA 1
ATOM 2377 C C . ALA A 1 293 ? 21.391 -24.229 7.010 1.00 50.38 293 ALA A C 1
ATOM 2379 O O . ALA A 1 293 ? 21.339 -25.237 7.711 1.00 50.38 293 ALA A O 1
ATOM 2380 N N . LYS A 1 294 ? 22.312 -23.270 7.200 1.00 40.59 294 LYS A N 1
ATOM 2381 C CA . LYS A 1 294 ? 22.952 -22.909 8.492 1.00 40.59 294 LYS A CA 1
ATOM 2382 C C . LYS A 1 294 ? 23.802 -21.639 8.325 1.00 40.59 294 LYS A C 1
ATOM 2384 O O . LYS A 1 294 ? 24.759 -21.606 7.572 1.00 40.59 294 LYS A O 1
ATOM 2389 N N . LYS A 1 295 ? 23.326 -20.498 8.840 1.00 45.19 295 LYS A N 1
ATOM 2390 C CA . LYS A 1 295 ? 23.684 -19.872 10.137 1.00 45.19 295 LYS A CA 1
ATOM 2391 C C . LYS A 1 295 ? 25.171 -19.528 10.283 1.00 45.19 295 LYS A C 1
ATOM 2393 O O . LYS A 1 295 ? 25.909 -20.356 10.794 1.00 45.19 295 LYS A O 1
ATOM 2398 N N . ILE A 1 296 ? 25.527 -18.258 10.054 1.00 35.19 296 ILE A N 1
ATOM 2399 C CA . ILE A 1 296 ? 26.556 -17.567 10.851 1.00 35.19 296 ILE A CA 1
ATOM 2400 C C . ILE A 1 296 ? 26.104 -16.145 11.217 1.00 35.19 296 ILE A C 1
ATOM 2402 O O . ILE A 1 296 ? 25.407 -15.449 10.476 1.00 35.19 296 ILE A O 1
ATOM 2406 N N . SER A 1 297 ? 26.477 -15.800 12.445 1.00 42.69 297 SER A N 1
ATOM 2407 C CA . SER A 1 297 ? 26.267 -14.584 13.211 1.00 42.69 297 SER A CA 1
ATOM 2408 C C . SER A 1 297 ? 26.631 -13.293 12.481 1.00 42.69 297 SER A C 1
ATOM 2410 O O . SER A 1 297 ? 27.772 -13.067 12.091 1.00 42.69 297 SER A O 1
ATOM 2412 N N . LEU A 1 298 ? 25.670 -12.382 12.454 1.00 39.88 298 LEU A N 1
ATOM 2413 C CA . LEU A 1 298 ? 25.916 -10.947 12.484 1.00 39.88 298 LEU A CA 1
ATOM 2414 C C . LEU A 1 298 ? 25.156 -10.443 13.702 1.00 39.88 298 LEU A C 1
ATOM 2416 O O . LEU A 1 298 ? 24.039 -10.906 13.941 1.00 39.88 298 LEU A O 1
ATOM 2420 N N . VAL A 1 299 ? 25.759 -9.538 14.471 1.00 46.75 299 VAL A N 1
ATOM 2421 C CA . VAL A 1 299 ? 25.109 -8.845 15.588 1.00 46.75 299 VAL A CA 1
ATOM 2422 C C . VAL A 1 299 ? 23.855 -8.159 15.039 1.00 46.75 299 VAL A C 1
ATOM 2424 O O . VAL A 1 299 ? 23.908 -7.101 14.416 1.00 46.75 299 VAL A O 1
ATOM 2427 N N . LYS A 1 300 ? 22.717 -8.838 15.178 1.00 39.91 300 LYS A N 1
ATOM 2428 C CA . LYS A 1 300 ? 21.411 -8.422 14.681 1.00 39.91 300 LYS A CA 1
ATOM 2429 C C . LYS A 1 300 ? 20.655 -7.831 15.856 1.00 39.91 300 LYS A C 1
ATOM 2431 O O . LYS A 1 300 ? 20.556 -8.448 16.910 1.00 39.91 300 LYS A O 1
ATOM 2436 N N . LYS A 1 301 ? 20.070 -6.649 15.655 1.00 44.62 301 LYS A N 1
ATOM 2437 C CA . LYS A 1 301 ? 18.938 -6.218 16.483 1.00 44.62 301 LYS A CA 1
ATOM 2438 C C . LYS A 1 301 ? 17.898 -7.348 16.454 1.00 44.62 301 LYS A C 1
ATOM 2440 O O . LYS A 1 301 ? 17.618 -7.820 15.345 1.00 44.62 301 LYS A O 1
ATOM 2445 N N . PRO A 1 302 ? 17.363 -7.786 17.608 1.00 42.59 302 PRO A N 1
ATOM 2446 C CA . PRO A 1 302 ? 16.593 -9.016 17.687 1.00 42.59 302 PRO A CA 1
ATOM 2447 C C . PRO A 1 302 ? 15.411 -8.942 16.728 1.00 42.59 302 PRO A C 1
ATOM 2449 O O . PRO A 1 302 ? 14.578 -8.029 16.770 1.00 42.59 302 PRO A O 1
ATOM 2452 N N . GLN A 1 303 ? 15.400 -9.876 15.785 1.00 56.12 303 GLN A N 1
ATOM 2453 C CA . GLN A 1 303 ? 14.388 -9.956 14.750 1.00 56.12 303 GLN A CA 1
ATOM 2454 C C . GLN A 1 303 ? 13.049 -10.255 15.448 1.00 56.12 303 GLN A C 1
ATOM 2456 O O . GLN A 1 303 ? 13.001 -10.960 16.450 1.00 56.12 303 GLN A O 1
ATOM 2461 N N . LYS A 1 304 ? 11.922 -9.732 14.954 1.00 57.78 304 LYS A N 1
ATOM 2462 C CA . LYS A 1 304 ? 10.600 -9.839 15.620 1.00 57.78 304 LYS A CA 1
ATOM 2463 C C . LYS A 1 304 ? 10.201 -11.270 16.035 1.00 57.78 304 LYS A C 1
ATOM 2465 O O . LYS A 1 304 ? 9.408 -11.439 16.958 1.00 57.78 304 LYS A O 1
ATOM 2470 N N . TRP A 1 305 ? 10.716 -12.294 15.353 1.00 56.03 305 TRP A N 1
ATOM 2471 C CA . TRP A 1 305 ? 10.500 -13.696 15.712 1.00 56.03 305 TRP A CA 1
ATOM 2472 C C . TRP A 1 305 ? 11.357 -14.156 16.908 1.00 56.03 305 TRP A C 1
ATOM 2474 O O . TRP A 1 305 ? 10.886 -14.989 17.674 1.00 56.03 305 TRP A O 1
ATOM 2484 N N . GLU A 1 306 ? 12.546 -13.585 17.127 1.00 54.97 306 GLU A N 1
ATOM 2485 C CA . GLU A 1 306 ? 13.401 -13.836 18.300 1.00 54.97 306 GLU A CA 1
ATOM 2486 C C . GLU A 1 306 ? 12.757 -13.264 19.560 1.00 54.97 306 GLU A C 1
ATOM 2488 O O . GLU A 1 306 ? 12.597 -13.994 20.528 1.00 54.97 306 GLU A O 1
ATOM 2493 N N . LEU A 1 307 ? 12.231 -12.034 19.502 1.00 68.06 307 LEU A N 1
ATOM 2494 C CA . LEU A 1 307 ? 11.452 -11.450 20.605 1.00 68.06 307 LEU A CA 1
ATOM 2495 C C . LEU A 1 307 ? 10.211 -12.290 20.948 1.00 68.06 307 LEU A C 1
ATOM 2497 O O . LEU A 1 307 ? 9.841 -12.424 22.110 1.00 68.06 307 LEU A O 1
ATOM 2501 N N . ARG A 1 308 ? 9.556 -12.876 19.935 1.00 62.91 308 ARG A N 1
ATOM 2502 C CA . ARG A 1 308 ? 8.420 -13.793 20.141 1.00 62.91 308 ARG A CA 1
ATOM 2503 C C . ARG A 1 308 ? 8.859 -15.120 20.752 1.00 62.91 308 ARG A C 1
ATOM 2505 O O . ARG A 1 308 ? 8.152 -15.642 21.606 1.00 62.91 308 ARG A O 1
ATOM 2512 N N . ARG A 1 309 ? 10.006 -15.655 20.329 1.00 64.38 309 ARG A N 1
ATOM 2513 C CA . ARG A 1 309 ? 10.590 -16.883 20.876 1.00 64.38 309 ARG A CA 1
ATOM 2514 C C . ARG A 1 309 ? 11.022 -16.685 22.326 1.00 64.38 309 ARG A C 1
ATOM 2516 O O . ARG A 1 309 ? 10.670 -17.503 23.162 1.00 64.38 309 ARG A O 1
ATOM 2523 N N . GLU A 1 310 ? 11.710 -15.593 22.636 1.00 67.25 310 GLU A N 1
ATOM 2524 C CA . GLU A 1 310 ? 12.094 -15.228 24.003 1.00 67.25 310 GLU A CA 1
ATOM 2525 C C . GLU A 1 310 ? 10.869 -15.004 24.886 1.00 67.25 310 GLU A C 1
ATOM 2527 O O . GLU A 1 310 ? 10.829 -15.510 26.001 1.00 67.25 310 GLU A O 1
ATOM 2532 N N . ALA A 1 311 ? 9.830 -14.329 24.384 1.00 67.56 311 ALA A N 1
ATOM 2533 C CA . ALA A 1 311 ? 8.578 -14.168 25.117 1.00 67.56 311 ALA A CA 1
ATOM 2534 C C . ALA A 1 311 ? 7.867 -15.508 25.377 1.00 67.56 311 ALA A C 1
ATOM 2536 O O . ALA A 1 311 ? 7.323 -15.693 26.463 1.00 67.56 311 ALA A O 1
ATOM 2537 N N . ALA A 1 312 ? 7.888 -16.442 24.419 1.00 64.75 312 ALA A N 1
ATOM 2538 C CA . ALA A 1 312 ? 7.322 -17.780 24.585 1.00 64.75 312 ALA A CA 1
ATOM 2539 C C . ALA A 1 312 ? 8.120 -18.619 25.596 1.00 64.75 312 ALA A C 1
ATOM 2541 O O . ALA A 1 312 ? 7.534 -19.205 26.499 1.00 64.75 312 ALA A O 1
ATOM 2542 N N . VAL A 1 313 ? 9.454 -18.611 25.508 1.00 66.50 313 VAL A N 1
ATOM 2543 C CA . VAL A 1 313 ? 10.337 -19.283 26.477 1.00 66.50 313 VAL A CA 1
ATOM 2544 C C . VAL A 1 313 ? 10.166 -18.681 27.872 1.00 66.50 313 VAL A C 1
ATOM 2546 O O . VAL A 1 313 ? 10.018 -19.417 28.842 1.00 66.50 313 VAL A O 1
ATOM 2549 N N . ALA A 1 314 ? 10.101 -17.353 27.986 1.00 69.00 314 ALA A N 1
ATOM 2550 C CA . ALA A 1 314 ? 9.854 -16.671 29.252 1.00 69.00 314 ALA A CA 1
ATOM 2551 C C . ALA A 1 314 ? 8.450 -16.959 29.806 1.00 69.00 314 ALA A C 1
ATOM 2553 O O . ALA A 1 314 ? 8.283 -17.028 31.021 1.00 69.00 314 ALA A O 1
ATOM 2554 N N . ALA A 1 315 ? 7.439 -17.130 28.949 1.00 65.88 315 ALA A N 1
ATOM 2555 C CA . ALA A 1 315 ? 6.110 -17.560 29.373 1.00 65.88 315 ALA A CA 1
ATOM 2556 C C . ALA A 1 315 ? 6.165 -18.977 29.959 1.00 65.88 315 ALA A C 1
ATOM 2558 O O . ALA A 1 315 ? 5.748 -19.157 31.098 1.00 65.88 315 ALA A O 1
ATOM 2559 N N . ILE A 1 316 ? 6.781 -19.934 29.256 1.00 59.16 316 ILE A N 1
ATOM 2560 C CA . ILE A 1 316 ? 6.979 -21.311 29.742 1.00 59.16 316 ILE A CA 1
ATOM 2561 C C . ILE A 1 316 ? 7.726 -21.309 31.087 1.00 59.16 316 ILE A C 1
ATOM 2563 O O . ILE A 1 316 ? 7.274 -21.920 32.048 1.00 59.16 316 ILE A O 1
ATOM 2567 N N . GLN A 1 317 ? 8.807 -20.534 31.209 1.00 60.12 317 GLN A N 1
ATOM 2568 C CA . GLN A 1 317 ? 9.596 -20.430 32.445 1.00 60.12 317 GLN A CA 1
ATOM 2569 C C . GLN A 1 317 ? 8.854 -19.760 33.616 1.00 60.12 317 GLN A C 1
ATOM 2571 O O . GLN A 1 317 ? 9.167 -20.029 34.777 1.00 60.12 317 GLN A O 1
ATOM 2576 N N . ARG A 1 318 ? 7.881 -18.874 33.351 1.00 64.06 318 ARG A N 1
ATOM 2577 C CA . ARG A 1 318 ? 7.041 -18.261 34.400 1.00 64.06 318 ARG A CA 1
ATOM 2578 C C . ARG A 1 318 ? 6.050 -19.255 34.994 1.00 64.06 318 ARG A C 1
ATOM 2580 O O . ARG A 1 318 ? 5.715 -19.137 36.172 1.00 64.06 318 ARG A O 1
ATOM 2587 N N . HIS A 1 319 ? 5.627 -20.249 34.224 1.00 57.78 319 HIS A N 1
ATOM 2588 C CA . HIS A 1 319 ? 4.807 -21.349 34.709 1.00 57.78 319 HIS A CA 1
ATOM 2589 C C . HIS A 1 319 ? 5.698 -22.418 35.358 1.00 57.78 319 HIS A C 1
ATOM 2591 O O . HIS A 1 319 ? 5.825 -23.529 34.864 1.00 57.78 319 HIS A O 1
ATOM 2597 N N . LYS A 1 320 ? 6.301 -22.090 36.513 1.00 53.50 320 LYS A N 1
ATOM 2598 C CA . LYS A 1 320 ? 7.170 -22.985 37.316 1.00 53.50 320 LYS A CA 1
ATOM 2599 C C . LYS A 1 320 ? 6.517 -24.312 37.764 1.00 53.50 320 LYS A C 1
ATOM 2601 O O . LYS A 1 320 ? 7.184 -25.131 38.386 1.00 53.50 320 LYS A O 1
ATOM 2606 N N . HIS A 1 321 ? 5.225 -24.497 37.497 1.00 52.88 321 HIS A N 1
ATOM 2607 C CA . HIS A 1 321 ? 4.455 -25.714 37.765 1.00 52.88 321 HIS A CA 1
ATOM 2608 C C . HIS A 1 321 ? 4.368 -26.659 36.559 1.00 52.88 321 HIS A C 1
ATOM 2610 O O . HIS A 1 321 ? 4.008 -27.813 36.752 1.00 52.88 321 HIS A O 1
ATOM 2616 N N . LEU A 1 322 ? 4.740 -26.221 35.349 1.00 52.53 322 LEU A N 1
ATOM 2617 C CA . LEU A 1 322 ? 5.011 -27.126 34.231 1.00 52.53 322 LEU A CA 1
ATOM 2618 C C . LEU A 1 322 ? 6.374 -27.776 34.489 1.00 52.53 322 LEU A C 1
ATOM 2620 O O . LEU A 1 322 ? 7.400 -27.369 33.942 1.00 52.53 322 LEU A O 1
ATOM 2624 N N . LYS A 1 323 ? 6.405 -28.742 35.411 1.00 53.53 323 LYS A N 1
ATOM 2625 C CA . LYS A 1 323 ? 7.503 -29.699 35.450 1.00 53.53 323 LYS A CA 1
ATOM 2626 C C . LYS A 1 323 ? 7.396 -30.485 34.155 1.00 53.53 323 LYS A C 1
ATOM 2628 O O . LYS A 1 323 ? 6.400 -31.157 33.929 1.00 53.53 323 LYS A O 1
ATOM 2633 N N . PHE A 1 324 ? 8.393 -30.321 33.299 1.00 55.91 324 PHE A N 1
ATOM 2634 C CA . PHE A 1 324 ? 8.563 -31.172 32.139 1.00 55.91 324 PHE A CA 1
ATOM 2635 C C . PHE A 1 324 ? 9.003 -32.531 32.668 1.00 55.91 324 PHE A C 1
ATOM 2637 O O . PHE A 1 324 ? 10.195 -32.775 32.861 1.00 55.91 324 PHE A O 1
ATOM 2644 N N . ASP A 1 325 ? 8.027 -33.339 33.050 1.00 57.91 325 ASP A N 1
ATOM 2645 C CA . ASP A 1 325 ? 8.268 -34.732 33.340 1.00 57.91 325 ASP A CA 1
ATOM 2646 C C . ASP A 1 325 ? 8.409 -35.434 31.992 1.00 57.91 325 ASP A C 1
ATOM 2648 O O . ASP A 1 325 ? 7.527 -35.333 31.141 1.00 57.91 325 ASP A O 1
ATOM 2652 N N . GLY A 1 326 ? 9.551 -36.076 31.754 1.00 59.38 326 GLY A N 1
ATOM 2653 C CA . GLY A 1 326 ? 9.776 -36.834 30.519 1.00 59.38 326 GLY A CA 1
ATOM 2654 C C . GLY A 1 326 ? 8.846 -38.043 30.386 1.00 59.38 326 GLY A C 1
ATOM 2655 O O . GLY A 1 326 ? 8.901 -38.726 29.368 1.00 59.38 326 GLY A O 1
ATOM 2656 N N . GLU A 1 327 ? 8.025 -38.293 31.407 1.00 62.78 327 GLU A N 1
ATOM 2657 C CA . GLU A 1 327 ? 7.054 -39.376 31.509 1.00 62.78 327 GLU A CA 1
ATOM 2658 C C . GLU A 1 327 ? 5.594 -38.903 31.350 1.00 62.78 327 GLU A C 1
ATOM 2660 O O . GLU A 1 327 ? 4.690 -39.732 31.369 1.00 62.78 327 GLU A O 1
ATOM 2665 N N . ASP A 1 328 ? 5.333 -37.598 31.174 1.00 78.38 328 ASP A N 1
ATOM 2666 C CA . ASP A 1 328 ? 3.969 -37.088 30.966 1.00 78.38 328 ASP A CA 1
ATOM 2667 C C . ASP A 1 328 ? 3.459 -37.425 29.554 1.00 78.38 328 ASP A C 1
ATOM 2669 O O . ASP A 1 328 ? 3.926 -36.865 28.555 1.00 78.38 328 ASP A O 1
ATOM 2673 N N . GLU A 1 329 ? 2.497 -38.349 29.476 1.00 76.31 329 GLU A N 1
ATOM 2674 C CA . GLU A 1 329 ? 1.940 -38.874 28.221 1.00 76.31 329 GLU A CA 1
ATOM 2675 C C . GLU A 1 329 ? 1.369 -37.764 27.326 1.00 76.31 329 GLU A C 1
ATOM 2677 O O . GLU A 1 329 ? 1.605 -37.764 26.116 1.00 76.31 329 GLU A O 1
ATOM 2682 N N . ASP A 1 330 ? 0.697 -36.771 27.915 1.00 78.56 330 ASP A N 1
ATOM 2683 C CA . ASP A 1 330 ? 0.113 -35.644 27.178 1.00 78.56 330 ASP A CA 1
ATOM 2684 C C . ASP A 1 330 ? 1.196 -34.772 26.534 1.00 78.56 330 ASP A C 1
ATOM 2686 O O . ASP A 1 330 ? 1.093 -34.354 25.374 1.00 78.56 330 ASP A O 1
ATOM 2690 N N . THR A 1 331 ? 2.276 -34.516 27.271 1.00 74.94 331 THR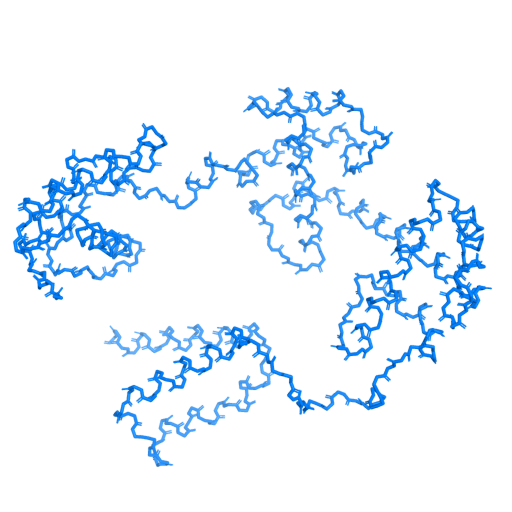 A N 1
ATOM 2691 C CA . THR A 1 331 ? 3.433 -33.796 26.747 1.00 74.94 331 THR A CA 1
ATOM 2692 C C . THR A 1 331 ? 4.091 -34.583 25.615 1.00 74.94 331 THR A C 1
ATOM 2694 O O . THR A 1 331 ? 4.351 -34.002 24.558 1.00 74.94 331 THR A O 1
ATOM 2697 N N . LEU A 1 332 ? 4.326 -35.889 25.789 1.00 76.31 332 LEU A N 1
ATOM 2698 C CA . LEU A 1 332 ? 4.925 -36.749 24.761 1.00 76.31 332 LEU A CA 1
ATOM 2699 C C . LEU A 1 332 ? 4.088 -36.768 23.478 1.00 76.31 332 LEU A C 1
ATOM 2701 O O . LEU A 1 332 ? 4.637 -36.546 22.397 1.00 76.31 332 LEU A O 1
ATOM 2705 N N . PHE A 1 333 ? 2.767 -36.900 23.594 1.00 84.00 333 PHE A N 1
ATOM 2706 C CA . PHE A 1 333 ? 1.848 -36.823 22.460 1.00 84.00 333 PHE A CA 1
ATOM 2707 C C . PHE A 1 333 ? 1.977 -35.493 21.698 1.00 84.00 333 PHE A C 1
ATOM 2709 O O . PHE A 1 333 ? 2.070 -35.469 20.469 1.00 84.00 333 PHE A O 1
ATOM 2716 N N . LEU A 1 334 ? 2.067 -34.359 22.403 1.00 83.62 334 LEU A N 1
ATOM 2717 C CA . LEU A 1 334 ? 2.272 -33.061 21.750 1.00 83.62 334 LEU A CA 1
ATOM 2718 C C . LEU A 1 334 ? 3.624 -32.968 21.017 1.00 83.62 334 LEU A C 1
ATOM 2720 O O . LEU A 1 334 ? 3.715 -32.271 20.000 1.00 83.62 334 LEU A O 1
ATOM 2724 N N . PHE A 1 335 ? 4.666 -33.666 21.488 1.00 77.00 335 PHE A N 1
ATOM 2725 C CA . PHE A 1 335 ? 5.947 -33.767 20.776 1.00 77.00 335 PHE A CA 1
ATOM 2726 C C . PHE A 1 335 ? 5.867 -34.645 19.527 1.00 77.00 335 PHE A C 1
ATOM 2728 O O . PHE A 1 335 ? 6.500 -34.305 18.522 1.00 77.00 335 PHE A O 1
ATOM 2735 N N . GLU A 1 336 ? 5.071 -35.715 19.546 1.00 81.50 336 GLU A N 1
ATOM 2736 C CA . GLU A 1 336 ? 4.849 -36.584 18.382 1.00 81.50 336 GLU A CA 1
ATOM 2737 C C . GLU A 1 336 ? 4.220 -35.839 17.199 1.00 81.50 336 GLU A C 1
ATOM 2739 O O . GLU A 1 336 ? 4.470 -36.192 16.049 1.00 81.50 336 GLU A O 1
ATOM 2744 N N . LEU A 1 337 ? 3.491 -34.745 17.447 1.00 85.19 337 LEU A N 1
ATOM 2745 C CA . LEU A 1 337 ? 2.913 -33.905 16.392 1.00 85.19 337 LEU A CA 1
ATOM 2746 C C . LEU A 1 337 ? 3.943 -32.999 15.688 1.00 85.19 337 LEU A C 1
ATOM 2748 O O . LEU A 1 337 ? 3.673 -32.467 14.606 1.00 85.19 337 LEU A O 1
ATOM 2752 N N . LEU A 1 338 ? 5.129 -32.779 16.272 1.00 83.25 338 LEU A N 1
ATOM 2753 C CA . LEU A 1 338 ? 6.102 -31.812 15.746 1.00 83.25 338 LEU A CA 1
ATOM 2754 C C . LEU A 1 338 ? 6.648 -32.138 14.345 1.00 8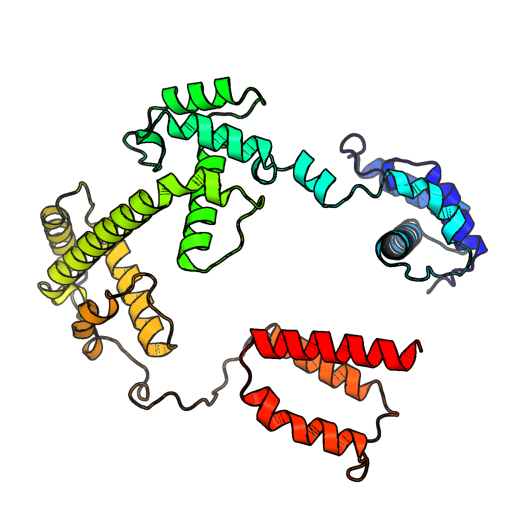3.25 338 LEU A C 1
ATOM 2756 O O . LEU A 1 338 ? 6.781 -31.194 13.559 1.00 83.25 338 LEU A O 1
ATOM 2760 N N . PRO A 1 339 ? 6.974 -33.397 13.985 1.00 83.19 339 PRO A N 1
ATOM 2761 C CA . PRO A 1 339 ? 7.441 -33.736 12.642 1.00 83.19 339 PRO A CA 1
ATOM 2762 C C . PRO A 1 339 ? 6.420 -33.391 11.555 1.00 83.19 339 PRO A C 1
ATOM 2764 O O . PRO A 1 339 ? 6.797 -32.895 10.492 1.00 83.19 339 PRO A O 1
ATOM 2767 N N . ASP A 1 340 ? 5.131 -33.589 11.824 1.00 87.25 340 ASP A N 1
ATOM 2768 C CA . ASP A 1 340 ? 4.075 -33.293 10.858 1.00 87.25 340 ASP A CA 1
ATOM 2769 C C . ASP A 1 340 ? 3.782 -31.797 10.793 1.00 87.25 340 ASP A C 1
ATOM 2771 O O . ASP A 1 340 ? 3.699 -31.232 9.700 1.00 87.25 340 ASP A O 1
ATOM 2775 N N . ILE A 1 341 ? 3.782 -31.107 11.939 1.00 89.25 341 ILE A N 1
ATOM 2776 C CA . ILE A 1 341 ? 3.726 -29.640 11.975 1.00 89.25 341 ILE A CA 1
ATOM 2777 C C . ILE A 1 341 ? 4.920 -29.032 11.225 1.00 89.25 341 ILE A C 1
ATOM 2779 O O . ILE A 1 341 ? 4.774 -27.994 10.581 1.00 89.25 341 ILE A O 1
ATOM 2783 N N . ALA A 1 342 ? 6.104 -29.649 11.256 1.00 82.00 342 ALA A N 1
ATOM 2784 C CA . ALA A 1 342 ? 7.272 -29.145 10.536 1.00 82.00 342 ALA A CA 1
ATOM 2785 C C . ALA A 1 342 ? 7.074 -29.160 9.009 1.00 82.00 342 ALA A C 1
ATOM 2787 O O . ALA A 1 342 ? 7.500 -28.207 8.350 1.00 82.00 342 ALA A O 1
ATOM 2788 N N . LYS A 1 343 ? 6.380 -30.176 8.475 1.00 84.94 343 LYS A N 1
ATOM 2789 C CA . LYS A 1 343 ? 6.070 -30.334 7.040 1.00 84.94 343 LYS A CA 1
ATOM 2790 C C . LYS A 1 343 ? 4.978 -29.380 6.539 1.00 84.94 343 LYS A C 1
ATOM 2792 O O . LYS A 1 343 ? 4.894 -29.136 5.339 1.00 84.94 343 LYS A O 1
ATOM 2797 N N . MET A 1 344 ? 4.157 -28.825 7.431 1.00 91.44 344 MET A N 1
ATOM 2798 C CA . MET A 1 344 ? 3.075 -27.905 7.068 1.00 91.44 344 MET A CA 1
ATOM 2799 C C . MET A 1 344 ? 3.599 -26.566 6.521 1.00 91.44 344 MET A C 1
ATOM 2801 O O . MET A 1 344 ? 4.574 -25.995 7.033 1.00 91.44 344 MET A O 1
ATOM 2805 N N . ASN A 1 345 ? 2.900 -26.010 5.526 1.00 88.69 345 ASN A N 1
ATOM 2806 C CA . ASN A 1 345 ? 3.119 -24.630 5.087 1.00 88.69 345 ASN A CA 1
ATOM 2807 C C . ASN A 1 345 ? 2.553 -23.624 6.119 1.00 88.69 345 ASN A C 1
ATOM 2809 O O . ASN A 1 345 ? 1.892 -23.998 7.091 1.00 88.69 345 ASN A O 1
ATOM 2813 N N . ASP A 1 346 ? 2.831 -22.330 5.945 1.00 81.62 346 ASP A N 1
ATOM 2814 C CA . ASP A 1 346 ? 2.434 -21.298 6.917 1.00 81.62 346 ASP A CA 1
ATOM 2815 C C . ASP A 1 346 ? 0.911 -21.156 7.081 1.00 81.62 346 ASP A C 1
ATOM 2817 O O . ASP A 1 346 ? 0.436 -20.846 8.180 1.00 81.62 346 ASP A O 1
ATOM 2821 N N . THR A 1 347 ? 0.148 -21.394 6.012 1.00 84.12 347 THR A N 1
ATOM 2822 C CA . THR A 1 347 ? -1.320 -21.344 6.028 1.00 84.12 347 THR A CA 1
ATOM 2823 C C . THR A 1 347 ? -1.875 -22.482 6.879 1.00 84.12 347 THR A C 1
ATOM 2825 O O . THR A 1 347 ? -2.678 -22.237 7.782 1.00 84.12 347 THR A O 1
ATOM 2828 N N . ASP A 1 348 ? -1.369 -23.696 6.674 1.00 87.31 348 ASP A N 1
ATOM 2829 C CA . ASP A 1 348 ? -1.791 -24.896 7.400 1.00 87.31 348 ASP A CA 1
ATOM 2830 C C . ASP A 1 348 ? -1.402 -24.815 8.881 1.00 87.31 348 ASP A C 1
ATOM 2832 O O . ASP A 1 348 ? -2.212 -25.095 9.763 1.00 87.31 348 ASP A O 1
ATOM 2836 N N . LYS A 1 349 ? -0.199 -24.303 9.185 1.00 90.44 349 LYS A N 1
ATOM 2837 C CA . LYS A 1 349 ? 0.244 -24.035 10.566 1.00 90.44 349 LYS A CA 1
ATOM 2838 C C . LYS A 1 349 ? -0.671 -23.056 11.294 1.00 90.44 349 LYS A C 1
ATOM 2840 O O . LYS A 1 349 ? -0.849 -23.169 12.508 1.00 90.44 349 LYS A O 1
ATOM 2845 N N . MET A 1 350 ? -1.197 -22.050 10.594 1.00 84.44 350 MET A N 1
ATOM 2846 C CA . MET A 1 350 ? -2.138 -21.098 11.182 1.00 84.44 350 MET A CA 1
ATOM 2847 C C . MET A 1 350 ? -3.499 -21.752 11.425 1.00 84.44 350 MET A C 1
ATOM 2849 O O . MET A 1 350 ? -4.048 -21.595 12.515 1.00 84.44 350 MET A O 1
ATOM 2853 N N . ALA A 1 351 ? -4.014 -22.505 10.450 1.00 88.25 351 ALA A N 1
ATOM 2854 C CA . ALA A 1 351 ? -5.274 -23.233 10.579 1.00 88.25 351 ALA A CA 1
ATOM 2855 C C . ALA A 1 351 ? -5.233 -24.230 11.750 1.00 88.25 351 ALA A C 1
ATOM 2857 O O . ALA A 1 351 ? -6.122 -24.203 12.599 1.00 88.25 351 ALA A O 1
ATOM 2858 N N . PHE A 1 352 ? -4.150 -25.007 11.868 1.00 93.81 352 PHE A N 1
ATOM 2859 C CA . PHE A 1 352 ? -3.921 -25.936 12.977 1.00 93.81 352 PHE A CA 1
ATOM 2860 C C . PHE A 1 352 ? -3.972 -25.234 14.341 1.00 93.81 352 PHE A C 1
ATOM 2862 O O . PHE A 1 352 ? -4.677 -25.674 15.243 1.00 93.81 352 PHE A O 1
ATOM 2869 N N . LYS A 1 353 ? -3.278 -24.096 14.495 1.00 91.50 353 LYS A N 1
ATOM 2870 C CA . LYS A 1 353 ? -3.266 -23.337 15.759 1.00 91.50 353 LYS A CA 1
ATOM 2871 C C . LYS A 1 353 ? -4.643 -22.808 16.143 1.00 91.50 353 LYS A C 1
ATOM 2873 O O . LYS A 1 353 ? -4.987 -22.828 17.319 1.00 91.50 353 LYS A O 1
ATOM 2878 N N . VAL A 1 354 ? -5.403 -22.300 15.173 1.00 88.44 354 VAL A N 1
ATOM 2879 C CA . VAL A 1 354 ? -6.761 -21.799 15.423 1.00 88.44 354 VAL A CA 1
ATOM 2880 C C . VAL A 1 354 ? -7.672 -22.946 15.853 1.00 88.44 354 VAL A C 1
ATOM 2882 O O . VAL A 1 354 ? -8.342 -22.812 16.873 1.00 88.44 354 VAL A O 1
ATOM 2885 N N . GLY A 1 355 ? -7.628 -24.075 15.139 1.00 93.25 355 GLY A N 1
ATOM 2886 C CA . GLY A 1 355 ? -8.412 -25.264 15.475 1.00 93.25 355 GLY A CA 1
ATOM 2887 C C . GLY A 1 355 ? -8.069 -25.824 16.856 1.00 93.25 355 GLY A C 1
ATOM 2888 O O . GLY A 1 355 ? -8.966 -26.038 17.662 1.00 93.25 355 GLY A O 1
ATOM 2889 N N . ALA A 1 356 ? -6.780 -25.967 17.180 1.00 91.75 356 ALA A N 1
ATOM 2890 C CA . ALA A 1 356 ? -6.337 -26.472 18.481 1.00 91.75 356 ALA A CA 1
ATOM 2891 C C . ALA A 1 356 ? -6.804 -25.588 19.653 1.00 91.75 356 ALA A C 1
ATOM 2893 O O . ALA A 1 356 ? -7.222 -26.099 20.688 1.00 91.75 356 ALA A O 1
ATOM 2894 N N . VAL A 1 357 ? -6.776 -24.257 19.492 1.00 88.12 357 VAL A N 1
ATOM 2895 C CA . VAL A 1 357 ? -7.262 -23.325 20.525 1.00 88.12 357 VAL A CA 1
ATOM 2896 C C . VAL A 1 357 ? -8.781 -23.390 20.677 1.00 88.12 357 VAL A C 1
ATOM 2898 O O . VAL A 1 357 ? -9.264 -23.348 21.804 1.00 88.12 357 VAL A O 1
ATOM 2901 N N . GLN A 1 358 ? -9.528 -23.485 19.575 1.00 87.31 358 GLN A N 1
ATOM 2902 C CA . GLN A 1 358 ? -10.988 -23.623 19.618 1.00 87.31 358 GLN A CA 1
ATOM 2903 C C . GLN A 1 358 ? -11.397 -24.920 20.315 1.00 87.31 358 GLN A C 1
ATOM 2905 O O . GLN A 1 358 ? -12.183 -24.880 21.255 1.00 87.31 358 GLN A O 1
ATOM 2910 N N . LEU A 1 359 ? -10.773 -26.037 19.939 1.00 91.75 359 LEU A N 1
ATOM 2911 C CA . LEU A 1 359 ? -11.032 -27.340 20.541 1.00 91.75 359 LEU A CA 1
ATOM 2912 C C . LEU A 1 359 ? -10.712 -27.348 22.045 1.00 91.75 359 LEU A C 1
ATOM 2914 O O . LEU A 1 359 ? -11.508 -27.809 22.856 1.00 91.75 359 LEU A O 1
ATOM 2918 N N . ALA A 1 360 ? -9.577 -26.766 22.447 1.00 87.00 360 ALA A N 1
ATOM 2919 C CA . ALA A 1 360 ? -9.236 -26.634 23.863 1.00 87.00 360 ALA A CA 1
ATOM 2920 C C . ALA A 1 360 ? -10.252 -25.766 24.631 1.00 87.00 360 ALA A C 1
ATOM 2922 O O . ALA A 1 360 ? -10.559 -26.044 25.786 1.00 87.00 360 ALA A O 1
ATOM 2923 N N . GLN A 1 361 ? -10.793 -24.717 24.004 1.00 83.75 361 GLN A N 1
ATOM 2924 C CA . GLN A 1 361 ? -11.836 -23.886 24.610 1.00 83.75 361 GLN A CA 1
ATOM 2925 C C . GLN A 1 361 ? -13.165 -24.626 24.760 1.00 83.75 361 GLN A C 1
ATOM 2927 O O . GLN A 1 361 ? -13.874 -24.359 25.727 1.00 83.75 361 GLN A O 1
ATOM 2932 N N . GLU A 1 362 ? -13.505 -25.532 23.845 1.00 91.31 362 GLU A N 1
ATOM 2933 C CA . GLU A 1 362 ? -14.698 -26.377 23.954 1.00 91.31 362 GLU A CA 1
ATOM 2934 C C . GLU A 1 362 ? -14.598 -27.320 25.158 1.00 91.31 362 GLU A C 1
ATOM 2936 O O . GLU A 1 362 ? -15.533 -27.380 25.947 1.00 91.31 362 GLU A O 1
ATOM 2941 N N . PHE A 1 363 ? -13.442 -27.956 25.377 1.00 84.06 363 PHE A N 1
ATOM 2942 C CA . PHE A 1 363 ? -13.228 -28.843 26.531 1.00 84.06 363 PHE A CA 1
ATOM 2943 C C . PHE A 1 363 ? -13.107 -28.125 27.881 1.00 84.06 363 PHE A C 1
ATOM 2945 O O . PHE A 1 363 ? -13.339 -28.735 28.917 1.00 84.06 363 PHE A O 1
ATOM 2952 N N . VAL A 1 364 ? -12.709 -26.849 27.897 1.00 80.44 364 VAL A N 1
ATOM 2953 C CA . VAL A 1 364 ? -12.588 -26.066 29.142 1.00 80.44 364 VAL A CA 1
ATOM 2954 C C . VAL A 1 364 ? -13.910 -25.395 29.537 1.00 80.44 364 VAL A C 1
ATOM 2956 O O . VAL A 1 364 ? -14.103 -25.081 30.710 1.00 80.44 364 VAL A O 1
ATOM 2959 N N . ASN A 1 365 ? -14.801 -25.129 28.574 1.00 74.19 365 ASN A N 1
ATOM 2960 C CA . ASN A 1 365 ? -16.074 -24.435 28.813 1.00 74.19 365 ASN A CA 1
ATOM 2961 C C . ASN A 1 365 ? -17.317 -25.340 28.737 1.00 74.19 365 ASN A C 1
ATOM 2963 O O . ASN A 1 365 ? -18.410 -24.850 29.030 1.00 74.19 365 ASN A O 1
ATOM 2967 N N . GLY A 1 366 ? -17.171 -26.595 28.309 1.00 55.19 366 GLY A N 1
ATOM 2968 C CA . GLY A 1 366 ? -18.178 -27.652 28.456 1.00 55.19 366 GLY A CA 1
ATOM 2969 C C . GLY A 1 366 ? -17.957 -28.413 29.749 1.00 55.19 366 GLY A C 1
ATOM 2970 O O . GLY A 1 366 ? -18.975 -28.735 30.400 1.00 55.19 366 GLY A O 1
#

Mean predicted aligned error: 18.24 Å

Organism: Culex pipiens pipiens (NCBI:txid38569)

pLDDT: mean 81.83, std 15.36, range [34.09, 96.88]

Foldseek 3Di:
DDDDDDPVLVLLLLVLVLVPCLLQQPDPPNPDPVVLLVSLQVSQVSSDPPGGSVNSSVVVVQQVVQLLCCVVPVHAGPPHPCNVSCVSNVVRPDDPLRVCVVPDLLLDPVLLLLLLVLCVVPPQLLDPPVPPDDLVSLQVSCVSSVPPDHSVRSSVSSVVQVVQLVCCVVPVDADHPHPCNVSCVVCVVVVVVVLVVVVVLLLLLLVLVVVPVCLLAPHDPVVLQVSLQVSQVVSPDPDHSVNSNVSVVVLVVQLLCCQQPVDDDPRPPVNVSCPVNVVRDPHPPPSPDDDDDDDDDDPDDQDPVNVVVVVVVVVVVVPVVPPVDVPPPVVVVVVVCVVVCVVDDPVVVVVVVVVVVVVVVVVVVD

Radius of gyration: 30.4 Å; Cα contacts (8 Å, |Δi|>4): 226; chains: 1; bounding box: 60×62×77 Å

InterPro domains:
  IPR001005 SANT/Myb domain [PS50090] (5-64)
  IPR001005 SANT/Myb domain [SM00717] (1-66)
  IPR001005 SANT/Myb domain [SM00717] (103-164)
  IPR001005 SANT/Myb domain [SM00717] (193-254)
  IPR004210 BESS motif [PS51031] (327-366)
  IPR006578 MADF domain [PF10545] (13-72)
  IPR006578 MADF domain [PF10545] (117-173)
  IPR006578 MADF domain [PF10545] (205-263)
  IPR006578 MADF domain [PS51029] (12-94)
  IPR006578 MADF domain [PS51029] (204-282)
  IPR039353 Transcription factor Adf-1 [PTHR12243] (199-285)

Secondary structure (DSSP, 8-state):
-PPP--HHHHHHHHHHHHT-GGGT---GGG--HHHHHHHHHHHHHHH-TT--HHHHHHHHHHHHHHHHHHHHH-PPPSSTT-GGGGGGGGGG---HHHHHHTT-GGG-HHHHHHHHHHHHT-GGGSS--TTT--HHHHHHHHHHH-SS--HHHHHHHHHHHHHHHHHHHHH-PPPSSTTHHHHTTTHHHHHHHHHHHHHHHHHHHHHHHHT-GGGTSS--HHHHHHHHHHHHHHH-SS--HHHHHHHHHHHHHHHHHHHHH-PPPSSSSHHHHTGGGGGGS---TTTTS----------PPPPHHHHHHHHHHHHHHH-TT----TT-HHHHHHHHTHHHHHHS-HHHHHHHHHHHHHHHHHHHH-